Protein AF-A0A250YJ36-F1 (afdb_monomer_lite)

Foldseek 3Di:
DPPQVVLVVLLPDFAADDLVLLLLLLQQLLLLLLLLLLVQLLVVLVDPDPDDLVVLLVSQCVSRQVLNLCCQFVCVVPSVVSSVVSVVSSVVSLVVLLCSFPPCNPPDPVVLVVVQQFFWWDQQDDLLLLVLLLSLLSNQLLCLQLSLFPRGDSSQHDHQFFHDHSNLLNLLSVLLSCLLVDPVLNPPPPPDDLVVLLVVLLLQLVVLVVVLVVVQVVCVVVVHDDPCLQFFNSDDSSVLSSVLSNVLSVVCSVDPLLCLLVVLVVLQVVLLCCCVVHCLVCCLVQNPVSPLDCPDDCSRGVLNVQLSSLSNSSSSLSSNLSNLSSPDDTGPNVLVVVLVVLLVLLVVLVVVLVVCCVPPHGAGSSNSHSSNSSSSSSSSSSSSSSNSVSLSSSVSSPSSHPPRDDPSHIDTDDDDDDDPDPVVVVNVVVNLVNLLSHLSSLCSQAVVVLSVLSVVVSVVCVVVDSNYPDDNVRSSVSSSVSSSVSSVVSSVCSNVVHRPDPD

Secondary structure (DSSP, 8-state):
--HHHHHHHHHSS--BB-HHHHHHHHHHHHHHHHHHHHHHHHHHHH------HHHHHHHHHHHHTHHHHHHHTTTTT-HHHHHHHHHHHHHHHHHHHHHT-SSSTTS-HHHHHHHHHT-EE--S--HHHHHHHHHHHHHHHHHHHHTTSTTS-GGGSPPSSSSB-HHHHHHHHHHHHHHTT-TTTT-TTTTS-HHHHHHHHHHHHHHHHHHHHHHHHHHHHHT----TTTS-SS--HHHHHHHHHHHHHHHHHHS-GGGHHHHHHHHHHHHHHHHHHSTHHHHHHH-TTSS----SHHHHHHHHHHTHHHHHHHHHHHHHHHHHHHS---BHHHHHHHHHHHHHHHHHHHHHHHHHHHHT----TTTT-HHHHHHHHHHHHHHHHHHHHHHHHHHHHHHHSTT---TTSPPEEPPPPS--HHHHHHHHHHHHHHHHT-HHHHHHHSHHHHHHHHHHHHHHHHHHS--TT--HHHHHHHHHHHHHHHHHHHHHHHHTT------

InterPro domains:
  IPR009447 Phosphatidylinositol anchor biosynthesis protein PIGW/GWT1 [PF06423] (3-493)
  IPR009447 Phosphatidylinositol anchor biosynthesis protein PIGW/GWT1 [PIRSF017321] (1-503)
  IPR009447 Phosphatidylinositol anchor biosynthesis protein PIGW/GWT1 [PTHR20661] (1-503)

pLDDT: mean 86.46, std 11.41, range [35.06, 97.5]

Sequence (503 aa):
MSQKQMKEAFVSNLNGTSVLEVTQGLCFPAFCILCRGLLIIFSQQLCSFSHNWKIRFFTDFVVLIVPLVTTLTVLSSFIFLEHLIVIICGAGLFYQIYQRRTCYARVPVQKILEKFLKISLESEYNPAISGYRVINSAFTAVAILAVDFPLFPRKFAKTELYGTGAMDFGVGGFVFGTAMVCLEVRRKYLEGSRLNYLRKSLYSVGPLLFLGIARLVTIKSIGYQEHVSEYGVHWNFFFTIVVVKLIAALLLIIFPLNKSWIVAISITVLYQLTLDFTPLKSLILYGTDGRGTRVGLLNANREGIISTLGYVAIHMAGVQTGLYVLKKRTYIKDWIKVMCCLLLAGISLFISLHIVQVNVEAVSRRMANLAFCIWIVASSLSLLSCLLLSDIILSFAKFLTKGTLVSCSWKLIESPATNKKHSESLVSEAEKKEARLCLITALNRNQLTFFLLSNITTGLINMMVDTLHSSTSWALFVLSSYIFINCLVIYVLNLQGKIIKFW

Radius of gyration: 23.33 Å; chains: 1; bounding box: 58×42×76 Å

Organism: Castor canadensis (NCBI:txid51338)

Structure (mmCIF, N/CA/C/O backbone):
data_AF-A0A250YJ36-F1
#
_entry.id   AF-A0A250YJ36-F1
#
loop_
_atom_site.group_PDB
_atom_site.id
_atom_site.type_symbol
_atom_site.label_atom_id
_atom_site.label_alt_id
_atom_site.label_comp_id
_atom_site.label_asym_id
_atom_site.label_entity_id
_atom_site.label_seq_id
_atom_site.pdbx_PDB_ins_code
_atom_site.Cartn_x
_atom_site.Cartn_y
_atom_site.Cartn_z
_atom_site.occupancy
_atom_site.B_iso_or_equiv
_atom_site.auth_seq_id
_atom_site.auth_comp_id
_atom_site.auth_asym_id
_atom_site.auth_atom_id
_atom_site.pdbx_PDB_model_num
ATOM 1 N N . MET A 1 1 ? -3.829 -3.140 -36.390 1.00 57.28 1 MET A N 1
ATOM 2 C CA . MET A 1 1 ? -3.082 -3.555 -35.180 1.00 57.28 1 MET A CA 1
ATOM 3 C C . MET A 1 1 ? -3.688 -4.841 -34.658 1.00 57.28 1 MET A C 1
ATOM 5 O O . MET A 1 1 ? -4.904 -4.975 -34.721 1.00 57.28 1 MET A O 1
ATOM 9 N N . SER A 1 2 ? -2.883 -5.778 -34.153 1.00 73.69 2 SER A N 1
ATOM 10 C CA . SER A 1 2 ? -3.446 -6.913 -33.410 1.00 73.69 2 SER A CA 1
ATOM 11 C C . SER A 1 2 ? -4.119 -6.404 -32.127 1.00 73.69 2 SER A C 1
ATOM 13 O O . SER A 1 2 ? -3.693 -5.391 -31.567 1.00 73.69 2 SER A O 1
ATOM 15 N N . GLN A 1 3 ? -5.140 -7.107 -31.618 1.00 67.94 3 GLN A N 1
ATOM 16 C CA . GLN A 1 3 ? -5.759 -6.793 -30.313 1.00 67.94 3 GLN A CA 1
ATOM 17 C C . GLN A 1 3 ? -4.706 -6.706 -29.197 1.00 67.94 3 GLN A C 1
ATOM 19 O O . GLN A 1 3 ? -4.857 -5.959 -28.231 1.00 67.94 3 GLN A O 1
ATOM 24 N N . LYS A 1 4 ? -3.591 -7.420 -29.389 1.00 69.75 4 LYS A N 1
ATOM 25 C CA . LYS A 1 4 ? -2.431 -7.362 -28.523 1.00 69.75 4 LYS A CA 1
ATOM 26 C C . LYS A 1 4 ? -1.737 -6.000 -28.504 1.00 69.75 4 LYS A C 1
ATOM 28 O O . LYS A 1 4 ? -1.580 -5.411 -27.443 1.00 69.75 4 LYS A O 1
ATOM 33 N N . GLN A 1 5 ? -1.402 -5.469 -29.671 1.00 74.62 5 GLN A N 1
ATOM 34 C CA . GLN A 1 5 ? -0.759 -4.157 -29.789 1.00 74.62 5 GLN A CA 1
ATOM 35 C C . GLN A 1 5 ? -1.660 -3.014 -29.306 1.00 74.62 5 GLN A C 1
ATOM 37 O O . GLN A 1 5 ? -1.160 -2.043 -28.752 1.00 74.62 5 GLN A O 1
ATOM 42 N N . MET A 1 6 ? -2.981 -3.131 -29.484 1.00 76.00 6 MET A N 1
ATOM 43 C CA . MET A 1 6 ? -3.924 -2.113 -29.002 1.00 76.00 6 MET A CA 1
ATOM 44 C C . MET A 1 6 ? -3.963 -2.046 -27.472 1.00 76.00 6 MET A C 1
ATOM 46 O O . MET A 1 6 ? -3.947 -0.952 -26.917 1.00 76.00 6 MET A O 1
ATOM 50 N N . LYS A 1 7 ? -3.956 -3.199 -26.788 1.00 74.69 7 LYS A N 1
ATOM 51 C CA . LYS A 1 7 ? -3.882 -3.259 -25.320 1.00 74.69 7 LYS A CA 1
ATOM 52 C C . LYS A 1 7 ? -2.548 -2.721 -24.789 1.00 74.69 7 LYS A C 1
ATOM 54 O O . LYS A 1 7 ? -2.558 -1.939 -23.844 1.00 74.69 7 LYS A O 1
ATOM 59 N N . GLU A 1 8 ? -1.425 -3.054 -25.428 1.00 75.00 8 GLU A N 1
ATOM 60 C CA . GLU A 1 8 ? -0.110 -2.508 -25.050 1.00 75.00 8 GLU A CA 1
ATOM 61 C C . GLU A 1 8 ? -0.065 -0.983 -25.231 1.00 75.00 8 GLU A C 1
ATOM 63 O O . GLU A 1 8 ? 0.300 -0.261 -24.305 1.00 75.00 8 GLU A O 1
ATOM 68 N N . ALA A 1 9 ? -0.513 -0.476 -26.385 1.00 76.00 9 ALA A N 1
ATOM 69 C CA . ALA A 1 9 ? -0.553 0.959 -26.665 1.00 76.00 9 ALA A CA 1
ATOM 70 C C . ALA A 1 9 ? -1.458 1.727 -25.687 1.00 76.00 9 ALA A C 1
ATOM 72 O O . ALA A 1 9 ? -1.157 2.861 -25.325 1.00 76.00 9 ALA A O 1
ATOM 73 N N . PHE A 1 10 ? -2.542 1.101 -25.226 1.00 77.88 10 PHE A N 1
ATOM 74 C CA . PHE A 1 10 ? -3.515 1.695 -24.309 1.00 77.88 10 PHE A CA 1
ATOM 75 C C . PHE A 1 10 ? -2.977 1.960 -22.889 1.00 77.88 10 PHE A C 1
ATOM 77 O O . PHE A 1 10 ? -3.529 2.784 -22.152 1.00 77.88 10 PHE A O 1
ATOM 84 N N . VAL A 1 11 ? -1.904 1.273 -22.489 1.00 73.12 11 VAL A N 1
ATOM 85 C CA . VAL A 1 11 ? -1.278 1.403 -21.158 1.00 73.12 11 VAL A CA 1
ATOM 86 C C . VAL A 1 11 ? 0.129 2.026 -21.250 1.00 73.12 11 VAL A C 1
ATOM 88 O O . VAL A 1 11 ? 0.810 2.188 -20.240 1.00 73.12 11 VAL A O 1
ATOM 91 N N . SER A 1 12 ? 0.549 2.438 -22.447 1.00 74.88 12 SER A N 1
ATOM 92 C CA . SER A 1 12 ? 1.873 3.002 -22.725 1.00 74.88 12 SER A CA 1
ATOM 93 C C . SER A 1 12 ? 1.899 4.537 -22.796 1.00 74.88 12 SER A C 1
ATOM 95 O O . SER A 1 12 ? 0.881 5.198 -22.978 1.00 74.88 12 SER A O 1
ATOM 97 N N . ASN A 1 13 ? 3.104 5.098 -22.677 1.00 78.75 13 ASN A N 1
ATOM 98 C CA . ASN A 1 13 ? 3.474 6.519 -22.741 1.00 78.75 13 ASN A CA 1
ATOM 99 C C . ASN A 1 13 ? 2.726 7.433 -21.754 1.00 78.75 13 ASN A C 1
ATOM 101 O O . ASN A 1 13 ? 2.302 8.537 -22.098 1.00 78.75 13 ASN A O 1
ATOM 105 N N . LEU A 1 14 ? 2.560 6.978 -20.510 1.00 82.19 14 LEU A N 1
ATOM 106 C CA . LEU A 1 14 ? 1.839 7.712 -19.468 1.00 82.19 14 LEU A CA 1
ATOM 107 C C . LEU A 1 14 ? 2.802 8.434 -18.511 1.00 82.19 14 LEU A C 1
ATOM 109 O O . LEU A 1 14 ? 3.784 7.853 -18.047 1.00 82.19 14 LEU A O 1
ATOM 113 N N . ASN A 1 15 ? 2.474 9.689 -18.178 1.00 80.62 15 ASN A N 1
ATOM 114 C CA . ASN A 1 15 ? 3.283 10.578 -17.321 1.00 80.62 15 ASN A CA 1
ATOM 115 C C . ASN A 1 15 ? 2.759 10.694 -15.872 1.00 80.62 15 ASN A C 1
ATOM 117 O O . ASN A 1 15 ? 3.331 11.409 -15.050 1.00 80.62 15 ASN A O 1
ATOM 121 N N . GLY A 1 16 ? 1.687 9.967 -15.540 1.00 87.62 16 GLY A N 1
ATOM 122 C CA . GLY A 1 16 ? 1.128 9.904 -14.189 1.00 87.62 16 GLY A CA 1
ATOM 123 C C . GLY A 1 16 ? 0.380 11.175 -13.776 1.00 87.62 16 GLY A C 1
ATOM 124 O O . GLY A 1 16 ? -0.179 11.884 -14.612 1.00 87.62 16 GLY A O 1
ATOM 125 N N . THR A 1 17 ? 0.353 11.445 -12.472 1.00 91.62 17 THR A N 1
ATOM 126 C CA . THR A 1 17 ? -0.228 12.643 -11.857 1.00 91.62 17 THR A CA 1
ATOM 127 C C . THR A 1 17 ? 0.678 13.207 -10.756 1.00 91.62 17 THR A C 1
ATOM 129 O O . THR A 1 17 ? 1.800 12.745 -10.574 1.00 91.62 17 THR A O 1
ATOM 132 N N . SER A 1 18 ? 0.213 14.212 -10.011 1.00 91.88 18 SER A N 1
ATOM 133 C CA . SER A 1 18 ? 0.922 14.803 -8.879 1.00 91.88 18 SER A CA 1
ATOM 134 C C . SER A 1 18 ? 1.073 13.845 -7.688 1.00 91.88 18 SER A C 1
ATOM 136 O O . SER A 1 18 ? 0.176 13.069 -7.349 1.00 91.88 18 SER A O 1
ATOM 138 N N . VAL A 1 19 ? 2.195 13.978 -6.975 1.00 92.38 19 VAL A N 1
ATOM 139 C CA . VAL A 1 19 ? 2.479 13.249 -5.725 1.00 92.38 19 VAL A CA 1
ATOM 140 C C . VAL A 1 19 ? 1.365 13.435 -4.688 1.00 92.38 19 VAL A C 1
ATOM 142 O O . VAL A 1 19 ? 1.007 12.487 -3.981 1.00 92.38 19 VAL A O 1
ATOM 145 N N . LEU A 1 20 ? 0.816 14.651 -4.594 1.00 91.25 20 LEU A N 1
ATOM 146 C CA . LEU A 1 20 ? -0.222 14.990 -3.625 1.00 91.25 20 LEU A CA 1
ATOM 147 C C . LEU A 1 20 ? -1.516 14.226 -3.908 1.00 91.25 20 LEU A C 1
ATOM 149 O O . LEU A 1 20 ? -2.078 13.643 -2.984 1.00 91.25 20 LEU A O 1
ATOM 153 N N . GLU A 1 21 ? -1.955 14.180 -5.167 1.00 92.00 21 GLU A N 1
ATOM 154 C CA . GLU A 1 21 ? -3.180 13.473 -5.549 1.00 92.00 21 GLU A CA 1
ATOM 155 C C . GLU A 1 21 ? -3.075 11.972 -5.254 1.00 92.00 21 GLU A C 1
ATOM 157 O O . GLU A 1 21 ? -3.987 11.395 -4.658 1.00 92.00 21 GLU A O 1
ATOM 162 N N . VAL A 1 22 ? -1.935 11.344 -5.579 1.00 92.88 22 VAL A N 1
ATOM 163 C CA . VAL A 1 22 ? -1.718 9.924 -5.255 1.00 92.88 22 VAL A CA 1
ATOM 164 C C . VAL A 1 22 ? -1.729 9.704 -3.741 1.00 92.88 22 VAL A C 1
ATOM 166 O O . VAL A 1 22 ? -2.383 8.784 -3.255 1.00 92.88 22 VAL A O 1
ATOM 169 N N . THR A 1 23 ? -1.052 10.563 -2.975 1.00 92.50 23 THR A N 1
ATOM 170 C CA . THR A 1 23 ? -0.993 10.440 -1.508 1.00 92.50 23 THR A CA 1
ATOM 171 C C . THR A 1 23 ? -2.372 10.615 -0.869 1.00 92.50 23 THR A C 1
ATOM 173 O O . THR A 1 23 ? -2.725 9.866 0.042 1.00 92.50 23 THR A O 1
ATOM 176 N N . GLN A 1 24 ? -3.178 11.561 -1.357 1.00 91.56 24 GLN A N 1
ATOM 177 C CA . GLN A 1 24 ? -4.559 11.749 -0.908 1.00 91.56 24 GLN A CA 1
ATOM 178 C C . GLN A 1 24 ? -5.398 10.498 -1.181 1.00 91.56 24 GLN A C 1
ATOM 180 O O . GLN A 1 24 ? -5.995 9.952 -0.254 1.00 91.56 24 GLN A O 1
ATOM 185 N N . GLY A 1 25 ? -5.371 9.977 -2.412 1.00 92.19 25 GLY A N 1
ATOM 186 C CA . GLY A 1 25 ? -6.069 8.736 -2.761 1.00 92.19 25 GLY A CA 1
ATOM 187 C C . GLY A 1 25 ? -5.645 7.540 -1.898 1.00 92.19 25 GLY A C 1
ATOM 188 O O . GLY A 1 25 ? -6.486 6.740 -1.495 1.00 92.19 25 GLY A O 1
ATOM 189 N N . LEU A 1 26 ? -4.360 7.444 -1.538 1.00 92.00 26 LEU A N 1
ATOM 190 C CA . LEU A 1 26 ? -3.842 6.393 -0.653 1.00 92.00 26 LEU A CA 1
ATOM 191 C C . LEU A 1 26 ? -4.312 6.535 0.801 1.00 92.00 26 LEU A C 1
ATOM 193 O O . LEU A 1 26 ? -4.549 5.522 1.457 1.00 92.00 26 LEU A O 1
ATOM 197 N N . CYS A 1 27 ? -4.439 7.761 1.317 1.00 94.12 27 CYS A N 1
ATOM 198 C CA . CYS A 1 27 ? -4.891 8.027 2.687 1.00 94.12 27 CYS A CA 1
ATOM 199 C C . CYS A 1 27 ? -6.414 7.923 2.852 1.00 94.12 27 CYS A C 1
ATOM 201 O O . CYS A 1 27 ? -6.883 7.648 3.960 1.00 94.12 27 CYS A O 1
ATOM 203 N N . PHE A 1 28 ? -7.185 8.081 1.773 1.00 94.25 28 PHE A N 1
ATOM 204 C CA . PHE A 1 28 ? -8.648 8.014 1.788 1.00 94.25 28 PHE A CA 1
ATOM 205 C C . PHE A 1 28 ? -9.235 6.796 2.526 1.00 94.25 28 PHE A C 1
ATOM 207 O O . PHE A 1 28 ? -10.108 6.973 3.386 1.00 94.25 28 PHE A O 1
ATOM 214 N N . PRO A 1 29 ? -8.759 5.553 2.297 1.00 93.88 29 PRO A N 1
ATOM 215 C CA . PRO A 1 29 ? -9.354 4.382 2.928 1.00 93.88 29 PRO A CA 1
ATOM 216 C C . PRO A 1 29 ? -9.154 4.348 4.451 1.00 93.88 29 PRO A C 1
ATOM 218 O O . PRO A 1 29 ? -9.914 3.670 5.141 1.00 93.88 29 PRO A O 1
ATOM 221 N N . ALA A 1 30 ? -8.190 5.095 5.009 1.00 94.75 30 ALA A N 1
ATOM 222 C CA . ALA A 1 30 ? -8.039 5.221 6.461 1.00 94.75 30 ALA A CA 1
ATOM 223 C C . ALA A 1 30 ? -9.281 5.874 7.098 1.00 94.75 30 ALA A C 1
ATOM 225 O O . ALA A 1 30 ? -9.795 5.381 8.105 1.00 94.75 30 ALA A O 1
ATOM 226 N N . PHE A 1 31 ? -9.833 6.910 6.460 1.00 94.69 31 PHE A N 1
ATOM 227 C CA . PHE A 1 31 ? -11.068 7.563 6.905 1.00 94.69 31 PHE A CA 1
ATOM 228 C C . PHE A 1 31 ? -12.295 6.661 6.732 1.00 94.69 31 PHE A C 1
ATOM 230 O O . PHE A 1 31 ? -13.199 6.676 7.569 1.00 94.69 31 PHE A O 1
ATOM 237 N N . CYS A 1 32 ? -12.306 5.810 5.703 1.00 95.06 32 CYS A N 1
ATOM 238 C CA . CYS A 1 32 ? -13.343 4.791 5.528 1.00 95.06 32 CYS A CA 1
ATOM 239 C C . CYS A 1 32 ? -13.312 3.750 6.664 1.00 95.06 32 CYS A C 1
ATOM 241 O O . CYS A 1 32 ? -14.358 3.379 7.199 1.00 95.06 32 CYS A O 1
ATOM 243 N N . ILE A 1 33 ? -12.117 3.323 7.099 1.00 94.38 33 ILE A N 1
ATOM 244 C CA . ILE A 1 33 ? -11.946 2.429 8.260 1.00 94.38 33 ILE A CA 1
ATOM 245 C C . ILE A 1 33 ? -12.460 3.090 9.545 1.00 94.38 33 ILE A C 1
ATOM 247 O O . ILE A 1 33 ? -13.147 2.430 10.333 1.00 94.38 33 ILE A O 1
ATOM 251 N N . LEU A 1 34 ? -12.184 4.384 9.743 1.00 94.81 34 LEU A N 1
ATOM 252 C CA . LEU A 1 34 ? -12.732 5.151 10.864 1.00 94.81 34 LEU A CA 1
ATOM 253 C C . LEU A 1 34 ? -14.265 5.170 10.828 1.00 94.81 34 LEU A C 1
ATOM 255 O O . LEU A 1 34 ? -14.904 4.796 11.812 1.00 94.81 34 LEU A O 1
ATOM 259 N N . CYS A 1 35 ? -14.856 5.548 9.691 1.00 94.12 35 CYS A N 1
ATOM 260 C CA . CYS A 1 35 ? -16.309 5.618 9.528 1.00 94.12 35 CYS A CA 1
ATOM 261 C C . CYS A 1 35 ? -16.974 4.265 9.770 1.00 94.12 35 CYS A C 1
ATOM 263 O O . CYS A 1 35 ? -17.958 4.193 10.502 1.00 94.12 35 CYS A O 1
ATOM 265 N N . ARG A 1 36 ? -16.391 3.177 9.251 1.00 93.06 36 ARG A N 1
ATOM 266 C CA . ARG A 1 36 ? -16.819 1.812 9.573 1.00 93.06 36 ARG A CA 1
ATOM 267 C C . ARG A 1 36 ? -16.821 1.587 11.083 1.00 93.06 36 ARG A C 1
ATOM 269 O O . ARG A 1 36 ? -17.827 1.150 11.626 1.00 93.06 36 ARG A O 1
ATOM 276 N N . GLY A 1 37 ? -15.715 1.865 11.772 1.00 91.12 37 GLY A N 1
ATOM 277 C CA . GLY A 1 37 ? -15.620 1.663 13.220 1.00 91.12 37 GLY A CA 1
ATOM 278 C C . GLY A 1 37 ? -16.686 2.436 14.004 1.00 91.12 37 GLY A C 1
ATOM 279 O O . GLY A 1 37 ? -17.306 1.878 14.908 1.00 91.12 37 GLY A O 1
ATOM 280 N N . LEU A 1 38 ? -16.948 3.687 13.619 1.00 92.50 38 LEU A N 1
ATOM 281 C CA . LEU A 1 38 ? -17.986 4.522 14.229 1.00 92.50 38 LEU A CA 1
ATOM 282 C C . LEU A 1 38 ? -19.398 3.994 13.944 1.00 92.50 38 LEU A C 1
ATOM 284 O O . LEU A 1 38 ? -20.198 3.896 14.871 1.00 92.50 38 LEU A O 1
ATOM 288 N N . LEU A 1 39 ? -19.689 3.573 12.708 1.00 91.31 39 LEU A N 1
ATOM 289 C CA . LEU A 1 39 ? -20.964 2.934 12.349 1.00 91.31 39 LEU A CA 1
ATOM 290 C C . LEU A 1 39 ? -21.232 1.692 13.203 1.00 91.31 39 LEU A C 1
ATOM 292 O O . LEU A 1 39 ? -22.353 1.479 13.659 1.00 91.31 39 LEU A O 1
ATOM 296 N N . ILE A 1 40 ? -20.195 0.893 13.465 1.00 88.81 40 ILE A N 1
ATOM 297 C CA . ILE A 1 40 ? -20.294 -0.294 14.317 1.00 88.81 40 ILE A CA 1
ATOM 298 C C . ILE A 1 40 ? -20.674 0.092 15.746 1.00 88.81 40 ILE A C 1
ATOM 300 O O . ILE A 1 40 ? -21.634 -0.463 16.281 1.00 88.81 40 ILE A O 1
ATOM 304 N N . ILE A 1 41 ? -19.951 1.041 16.345 1.00 88.38 41 ILE A N 1
ATOM 305 C CA . ILE A 1 41 ? -20.221 1.519 17.711 1.00 88.38 41 ILE A CA 1
ATOM 306 C C . ILE A 1 41 ? -21.650 2.049 17.803 1.00 88.38 41 ILE A C 1
ATOM 308 O O . ILE A 1 41 ? -22.403 1.656 18.691 1.00 88.38 41 ILE A O 1
ATOM 312 N N . PHE A 1 42 ? -22.045 2.885 16.846 1.00 88.12 42 PHE A N 1
ATOM 313 C CA . PHE A 1 42 ? -23.378 3.466 16.801 1.00 88.12 42 PHE A CA 1
ATOM 314 C C . PHE A 1 42 ? -24.473 2.399 16.655 1.00 88.12 42 PHE A C 1
ATOM 316 O O . PHE A 1 42 ? -25.473 2.437 17.371 1.00 88.12 42 PHE A O 1
ATOM 323 N N . SER A 1 43 ? -24.262 1.394 15.796 1.00 85.38 43 SER A N 1
ATOM 324 C CA . SER A 1 43 ? -25.208 0.284 15.621 1.00 85.38 43 SER A CA 1
ATOM 325 C C . SER A 1 43 ? -25.394 -0.538 16.902 1.00 85.38 43 SER A C 1
ATOM 327 O O . SER A 1 43 ? -26.526 -0.876 17.239 1.00 85.38 43 SER A O 1
ATOM 329 N N . GLN A 1 44 ? -24.312 -0.790 17.652 1.00 83.62 44 GLN A N 1
ATOM 330 C CA . GLN A 1 44 ? -24.346 -1.510 18.931 1.00 83.62 44 GLN A CA 1
ATOM 331 C C . GLN A 1 44 ? -25.067 -0.711 20.027 1.00 83.62 44 GLN A C 1
ATOM 333 O O . GLN A 1 44 ? -25.710 -1.306 20.887 1.00 83.62 44 GLN A O 1
ATOM 338 N N . GLN A 1 45 ? -24.986 0.625 20.000 1.00 79.69 45 GLN A N 1
ATOM 339 C CA . GLN A 1 45 ? -25.730 1.488 20.926 1.00 79.69 45 GLN A CA 1
ATOM 340 C C . GLN A 1 45 ? -27.230 1.542 20.617 1.00 79.69 45 GLN A C 1
ATOM 342 O O . GLN A 1 45 ? -28.041 1.666 21.530 1.00 79.69 45 GLN A O 1
ATOM 347 N N . LEU A 1 46 ? -27.594 1.517 19.333 1.00 78.00 46 LEU A N 1
ATOM 348 C CA . LEU A 1 46 ? -28.980 1.640 18.881 1.00 78.00 46 LEU A CA 1
ATOM 349 C C . LEU A 1 46 ? -29.789 0.359 19.075 1.00 78.00 46 LEU A C 1
ATOM 351 O O . LEU A 1 46 ? -30.966 0.426 19.414 1.00 78.00 46 LEU A O 1
ATOM 355 N N . CYS A 1 47 ? -29.189 -0.797 18.807 1.00 64.69 47 CYS A N 1
ATOM 356 C CA . CYS A 1 47 ? -29.880 -2.078 18.820 1.00 64.69 47 CYS A CA 1
ATOM 357 C C . CYS A 1 47 ? -28.908 -3.201 19.194 1.00 64.69 47 CYS A C 1
ATOM 359 O O . CYS A 1 47 ? -27.784 -3.255 18.694 1.00 64.69 47 CYS A O 1
ATOM 361 N N . SER A 1 48 ? -29.382 -4.173 19.980 1.00 58.50 48 SER A N 1
ATOM 362 C CA . SER A 1 48 ? -28.705 -5.463 20.193 1.00 58.50 48 SER A CA 1
ATOM 363 C C . SER A 1 48 ? -28.831 -6.340 18.936 1.00 58.50 48 SER A C 1
ATOM 365 O O . SER A 1 48 ? -29.389 -7.437 18.963 1.00 58.50 48 SER A O 1
ATOM 367 N N . PHE A 1 49 ? -28.417 -5.815 17.778 1.00 52.16 49 PHE A N 1
ATOM 368 C CA . PHE A 1 49 ? -28.548 -6.509 16.502 1.00 52.16 49 PHE A CA 1
ATOM 369 C C . PHE A 1 49 ? -27.752 -7.814 16.572 1.00 52.16 49 PHE A C 1
ATOM 371 O O . PHE A 1 49 ? -26.521 -7.805 16.658 1.00 52.16 49 PHE A O 1
ATOM 378 N N . SER A 1 50 ? -28.458 -8.940 16.488 1.00 51.62 50 SER A N 1
ATOM 379 C CA . SER A 1 50 ? -27.874 -10.242 16.180 1.00 51.62 50 SER A CA 1
ATOM 380 C C . SER A 1 50 ? -27.204 -10.144 14.807 1.00 51.62 50 SER A C 1
ATOM 382 O O . SER A 1 50 ? -27.865 -10.119 13.769 1.00 51.62 50 SER A O 1
ATOM 384 N N . HIS A 1 51 ? -25.881 -9.972 14.792 1.00 65.19 51 HIS A N 1
ATOM 385 C CA . HIS A 1 51 ? -25.152 -9.703 13.557 1.00 65.19 51 HIS A CA 1
ATOM 386 C C . HIS A 1 51 ? -24.988 -10.989 12.743 1.00 65.19 51 HIS A C 1
ATOM 388 O O . HIS A 1 51 ? -24.102 -11.810 12.990 1.00 65.19 51 HIS A O 1
ATOM 394 N N . ASN A 1 52 ? -25.846 -11.139 11.732 1.00 83.12 52 ASN A N 1
ATOM 395 C CA . ASN A 1 52 ? -25.647 -12.092 10.650 1.00 83.12 52 ASN A CA 1
ATOM 396 C C . ASN A 1 52 ? -24.352 -11.734 9.900 1.00 83.12 52 ASN A C 1
ATOM 398 O O . ASN A 1 52 ? -24.132 -10.574 9.539 1.00 83.12 52 ASN A O 1
ATOM 402 N N . TRP A 1 53 ? -23.512 -12.733 9.626 1.00 86.00 53 TRP A N 1
ATOM 403 C CA . TRP A 1 53 ? -22.252 -12.555 8.901 1.00 86.00 53 TRP A CA 1
ATOM 404 C C . TRP A 1 53 ? -22.449 -11.873 7.542 1.00 86.00 53 TRP A C 1
ATOM 406 O O . TRP A 1 53 ? -21.598 -11.095 7.123 1.00 86.00 53 TRP A O 1
ATOM 416 N N . LYS A 1 54 ? -23.599 -12.103 6.888 1.00 90.88 54 LYS A N 1
ATOM 417 C CA . LYS A 1 54 ? -23.947 -11.480 5.603 1.00 90.88 54 LYS A CA 1
ATOM 418 C C . LYS A 1 54 ? -24.047 -9.960 5.708 1.00 90.88 54 LYS A C 1
ATOM 420 O O . LYS A 1 54 ? -23.462 -9.257 4.893 1.00 90.88 54 LYS A O 1
ATOM 425 N N . ILE A 1 55 ? -24.754 -9.464 6.727 1.00 88.62 55 ILE A N 1
ATOM 426 C CA . ILE A 1 55 ? -24.926 -8.023 6.959 1.00 88.62 55 ILE A CA 1
ATOM 427 C C . ILE A 1 55 ? -23.561 -7.405 7.236 1.00 88.62 55 ILE A C 1
ATOM 429 O O . ILE A 1 55 ? -23.210 -6.397 6.637 1.00 88.62 55 ILE A O 1
ATOM 433 N N . ARG A 1 56 ? -22.752 -8.052 8.085 1.00 87.81 56 ARG A N 1
ATOM 434 C CA . ARG A 1 56 ? -21.441 -7.518 8.445 1.00 87.81 56 ARG A CA 1
ATOM 435 C C . ARG A 1 56 ? -20.471 -7.467 7.274 1.00 87.81 56 ARG A C 1
ATOM 437 O O . ARG A 1 56 ? -19.789 -6.462 7.099 1.00 87.81 56 ARG A O 1
ATOM 444 N N . PHE A 1 57 ? -20.451 -8.516 6.460 1.00 92.88 57 PHE A N 1
ATOM 445 C CA . PHE A 1 57 ? -19.697 -8.529 5.217 1.00 92.88 57 PHE A CA 1
ATOM 446 C C . PHE A 1 57 ? -20.155 -7.415 4.271 1.00 92.88 57 PHE A C 1
ATOM 448 O O . PHE A 1 57 ? -19.316 -6.676 3.766 1.00 92.88 57 PHE A O 1
ATOM 455 N N . PHE A 1 58 ? -21.467 -7.263 4.065 1.00 93.38 58 PHE A N 1
ATOM 456 C CA . PHE A 1 58 ? -22.005 -6.248 3.163 1.00 93.38 58 PHE A CA 1
ATOM 457 C C . PHE A 1 58 ? -21.692 -4.827 3.646 1.00 93.38 58 PHE A C 1
ATOM 459 O O . PHE A 1 58 ? -21.236 -4.005 2.857 1.00 93.38 58 PHE A O 1
ATOM 466 N N . THR A 1 59 ? -21.843 -4.545 4.944 1.00 91.31 59 THR A N 1
ATOM 467 C CA . THR A 1 59 ? -21.448 -3.256 5.532 1.00 91.31 59 THR A CA 1
ATOM 468 C C . THR A 1 59 ? -19.954 -2.995 5.354 1.00 91.31 59 THR A C 1
ATOM 470 O O . THR A 1 59 ? -19.577 -1.912 4.913 1.00 91.31 59 THR A O 1
ATOM 473 N N . ASP A 1 60 ? -19.097 -3.976 5.651 1.00 92.94 60 ASP A N 1
ATOM 474 C CA . ASP A 1 60 ? -17.650 -3.834 5.473 1.00 92.94 60 ASP A CA 1
ATOM 475 C C . ASP A 1 60 ? -17.291 -3.599 3.995 1.00 92.94 60 ASP A C 1
ATOM 477 O O . ASP A 1 60 ? -16.462 -2.745 3.695 1.00 92.94 60 ASP A O 1
ATOM 481 N N . PHE A 1 61 ? -17.932 -4.311 3.067 1.00 95.00 61 PHE A N 1
ATOM 482 C CA . PHE A 1 61 ? -17.710 -4.156 1.630 1.00 95.00 61 PHE A CA 1
ATOM 483 C C . PHE A 1 61 ? -18.128 -2.766 1.130 1.00 95.00 61 PHE A C 1
ATOM 485 O O . PHE A 1 61 ? -17.338 -2.082 0.479 1.00 95.00 61 PHE A O 1
ATOM 492 N N . VAL A 1 62 ? -19.338 -2.321 1.476 1.00 95.00 62 VAL A N 1
ATOM 493 C CA . VAL A 1 62 ? -19.874 -1.024 1.039 1.00 95.00 62 VAL A CA 1
ATOM 494 C C . VAL A 1 62 ? -19.094 0.140 1.639 1.00 95.00 62 VAL A C 1
ATOM 496 O O . VAL A 1 62 ? -18.871 1.122 0.949 1.00 95.00 62 VAL A O 1
ATOM 499 N N . VAL A 1 63 ? -18.648 0.055 2.893 1.00 94.12 63 VAL A N 1
ATOM 500 C CA . VAL A 1 63 ? -17.939 1.175 3.534 1.00 94.12 63 VAL A CA 1
ATOM 501 C C . VAL A 1 63 ? -16.451 1.198 3.177 1.00 94.12 63 VAL A C 1
ATOM 503 O O . VAL A 1 63 ? -15.868 2.274 3.116 1.00 94.12 63 VAL A O 1
ATOM 506 N N . LEU A 1 64 ? -15.812 0.044 2.946 1.00 94.00 64 LEU A N 1
ATOM 507 C CA . LEU A 1 64 ? -14.361 -0.019 2.710 1.00 94.00 64 LEU A CA 1
ATOM 508 C C . LEU A 1 64 ? -13.973 -0.139 1.234 1.00 94.00 64 LEU A C 1
ATOM 510 O O . LEU A 1 64 ? -12.985 0.460 0.821 1.00 94.00 64 LEU A O 1
ATOM 514 N N . ILE A 1 65 ? -14.690 -0.958 0.459 1.00 95.19 65 ILE A N 1
ATOM 515 C CA . ILE A 1 65 ? -14.276 -1.343 -0.898 1.00 95.19 65 ILE A CA 1
ATOM 516 C C . ILE A 1 65 ? -14.944 -0.467 -1.952 1.00 95.19 65 ILE A C 1
ATOM 518 O O . ILE A 1 65 ? -14.263 -0.023 -2.870 1.00 95.19 65 ILE A O 1
ATOM 522 N N . VAL A 1 66 ? -16.241 -0.173 -1.825 1.00 94.50 66 VAL A N 1
ATOM 523 C CA . VAL A 1 66 ? -16.948 0.653 -2.821 1.00 94.50 66 VAL A CA 1
ATOM 524 C C . VAL A 1 66 ? -16.315 2.049 -2.963 1.00 94.50 66 VAL A C 1
ATOM 526 O O . VAL A 1 66 ? -15.985 2.403 -4.093 1.00 94.50 66 VAL A O 1
ATOM 529 N N . PRO A 1 67 ? -16.015 2.799 -1.880 1.00 94.00 67 PRO A N 1
ATOM 530 C CA . PRO A 1 67 ? -15.343 4.093 -1.987 1.00 94.00 67 PRO A CA 1
ATOM 531 C C . PRO A 1 67 ? -13.935 3.990 -2.590 1.00 94.00 67 PRO A C 1
ATOM 533 O O . PRO A 1 67 ? -13.487 4.866 -3.323 1.00 94.00 67 PRO A O 1
ATOM 536 N N . LEU A 1 68 ? -13.220 2.892 -2.328 1.00 93.56 68 LEU A N 1
ATOM 537 C CA . LEU A 1 68 ? -11.925 2.634 -2.958 1.00 93.56 68 LEU A CA 1
ATOM 538 C C . LEU A 1 68 ? -12.062 2.399 -4.474 1.00 93.56 68 LEU A C 1
ATOM 540 O O . LEU A 1 68 ? -11.205 2.822 -5.245 1.00 93.56 68 LEU A O 1
ATOM 544 N N . VAL A 1 69 ? -13.131 1.737 -4.921 1.00 94.81 69 VAL A N 1
ATOM 545 C CA . VAL A 1 69 ? -13.395 1.548 -6.354 1.00 94.81 69 VAL A CA 1
ATOM 546 C C . VAL A 1 69 ? -13.768 2.878 -7.003 1.00 94.81 69 VAL A C 1
ATOM 548 O O . VAL A 1 69 ? -13.231 3.190 -8.064 1.00 94.81 69 VAL A O 1
ATOM 551 N N . THR A 1 70 ? -14.639 3.682 -6.386 1.00 92.88 70 THR A N 1
ATOM 552 C CA . THR A 1 70 ? -15.093 4.957 -6.972 1.00 92.88 70 THR A CA 1
ATOM 553 C C . THR A 1 70 ? -13.968 5.982 -7.082 1.00 92.88 70 THR A C 1
ATOM 555 O O . THR A 1 70 ? -13.804 6.564 -8.156 1.00 92.88 70 THR A O 1
ATOM 558 N N . THR A 1 71 ? -13.144 6.125 -6.038 1.00 92.38 71 THR A N 1
ATOM 559 C CA . THR A 1 71 ? -11.963 7.016 -6.024 1.00 92.38 71 THR A CA 1
ATOM 560 C C . THR A 1 71 ? -10.961 6.678 -7.127 1.00 92.38 71 THR A C 1
ATOM 562 O O . THR A 1 71 ? -10.381 7.568 -7.746 1.00 92.38 71 THR A O 1
ATOM 565 N N . LEU A 1 72 ? -10.762 5.387 -7.410 1.00 92.25 72 LEU A N 1
ATOM 566 C CA . LEU A 1 72 ? -9.853 4.915 -8.457 1.00 92.25 72 LEU A CA 1
ATOM 567 C C . LEU A 1 72 ? -10.450 4.961 -9.868 1.00 92.25 72 LEU A C 1
ATOM 569 O O . LEU A 1 72 ? -9.727 4.719 -10.832 1.00 92.25 72 LEU A O 1
ATOM 573 N N . THR A 1 73 ? -11.744 5.251 -10.008 1.00 93.44 73 THR A N 1
ATOM 574 C CA . THR A 1 73 ? -12.462 5.175 -11.285 1.00 93.44 73 THR A CA 1
ATOM 575 C C . THR A 1 73 ? -13.238 6.463 -11.575 1.00 93.44 73 THR A C 1
ATOM 577 O O . THR A 1 73 ? -12.636 7.480 -11.927 1.00 93.44 73 THR A O 1
ATOM 580 N N . VAL A 1 74 ? -14.564 6.441 -11.421 1.00 91.81 74 VAL A N 1
ATOM 581 C CA . VAL A 1 74 ? -15.492 7.502 -11.845 1.00 91.81 74 VAL A CA 1
ATOM 582 C C . VAL A 1 74 ? -15.266 8.809 -11.084 1.00 91.81 74 VAL A C 1
ATOM 584 O O . VAL A 1 74 ? -15.365 9.884 -11.669 1.00 91.81 74 VAL A O 1
ATOM 587 N N . LEU A 1 75 ? -14.946 8.736 -9.790 1.00 89.94 75 LEU A N 1
ATOM 588 C CA . LEU A 1 75 ? -14.819 9.905 -8.912 1.00 89.94 75 LEU A CA 1
ATOM 589 C C . LEU A 1 75 ? -13.366 10.353 -8.709 1.00 89.94 75 LEU A C 1
ATOM 591 O O . LEU A 1 75 ? -13.084 11.237 -7.906 1.00 89.94 75 LEU A O 1
ATOM 595 N N . SER A 1 76 ? -12.451 9.838 -9.527 1.00 88.94 76 SER A N 1
ATOM 596 C CA . SER A 1 76 ? -11.030 10.206 -9.530 1.00 88.94 76 SER A CA 1
ATOM 597 C C . SER A 1 76 ? -10.732 11.688 -9.780 1.00 88.94 76 SER A C 1
ATOM 599 O O . SER A 1 76 ? -9.645 12.157 -9.449 1.00 88.94 76 SER A O 1
ATOM 601 N N . SER A 1 77 ? -11.657 12.443 -10.375 1.00 88.31 77 SER A N 1
ATOM 602 C CA . SER A 1 77 ? -11.534 13.902 -10.522 1.00 88.31 77 SER A CA 1
ATOM 603 C C . SER A 1 77 ? -12.011 14.668 -9.283 1.00 88.31 77 SER A C 1
ATOM 605 O O . SER A 1 77 ? -11.671 15.834 -9.115 1.00 88.31 77 SER A O 1
ATOM 607 N N . PHE A 1 78 ? -12.775 14.019 -8.400 1.00 89.38 78 PHE A N 1
ATOM 608 C CA . PHE A 1 78 ? -13.436 14.620 -7.239 1.00 89.38 78 PHE A CA 1
ATOM 609 C C . PHE A 1 78 ? -12.973 14.001 -5.914 1.00 89.38 78 PHE A C 1
ATOM 611 O O . PHE A 1 78 ? -13.709 14.018 -4.927 1.00 89.38 78 PHE A O 1
ATOM 618 N N . ILE A 1 79 ? -11.732 13.508 -5.861 1.00 87.56 79 ILE A N 1
ATOM 619 C CA . ILE A 1 79 ? -11.158 12.847 -4.679 1.00 87.56 79 ILE A CA 1
ATOM 620 C C . ILE A 1 79 ? -11.311 13.713 -3.424 1.00 87.56 79 ILE A C 1
ATOM 622 O O . ILE A 1 79 ? -11.690 13.211 -2.367 1.00 87.56 79 ILE A O 1
ATOM 626 N N . PHE A 1 80 ? -11.068 15.023 -3.523 1.00 88.81 80 PHE A N 1
ATOM 627 C CA . PHE A 1 80 ? -11.221 15.940 -2.389 1.00 88.81 80 PHE A CA 1
ATOM 628 C C . PHE A 1 80 ? -12.664 16.002 -1.862 1.00 88.81 80 PHE A C 1
ATOM 630 O O . PHE A 1 80 ? -12.881 16.033 -0.650 1.00 88.81 80 PHE A O 1
ATOM 637 N N . LEU A 1 81 ? -13.655 15.981 -2.757 1.00 91.00 81 LEU A N 1
ATOM 638 C CA . LEU A 1 81 ? -15.065 15.998 -2.378 1.00 91.00 81 LEU A CA 1
ATOM 639 C C . LEU A 1 81 ? -15.459 14.694 -1.673 1.00 91.00 81 LEU A C 1
ATOM 641 O O . LEU A 1 81 ? -16.104 14.746 -0.629 1.00 91.00 81 LEU A O 1
ATOM 645 N N . GLU A 1 82 ? -15.023 13.538 -2.184 1.00 88.81 82 GLU A N 1
ATOM 646 C CA . GLU A 1 82 ? -15.246 12.247 -1.517 1.00 88.81 82 GLU A CA 1
ATOM 647 C C . GLU A 1 82 ? -14.633 12.229 -0.109 1.00 88.81 82 GLU A C 1
ATOM 649 O O . GLU A 1 82 ? -15.288 11.805 0.846 1.00 88.81 82 GLU A O 1
ATOM 654 N N . HIS A 1 83 ? -13.410 12.749 0.050 1.00 90.38 83 HIS A N 1
ATOM 655 C CA . HIS A 1 83 ? -12.778 12.896 1.365 1.00 90.38 83 HIS A CA 1
ATOM 656 C C . HIS A 1 83 ? -13.629 13.739 2.311 1.00 90.38 83 HIS A C 1
ATOM 658 O O . HIS A 1 83 ? -13.876 13.331 3.447 1.00 90.38 83 HIS A O 1
ATOM 664 N N . LEU A 1 84 ? -14.083 14.906 1.847 1.00 92.75 84 LEU A N 1
ATOM 665 C CA . LEU A 1 84 ? -14.885 15.817 2.652 1.00 92.75 84 LEU A CA 1
ATOM 666 C C . LEU A 1 84 ? -16.199 15.158 3.092 1.00 92.75 84 LEU A C 1
ATOM 668 O O . LEU A 1 84 ? -16.552 15.240 4.267 1.00 92.75 84 LEU A O 1
ATOM 672 N N . ILE A 1 85 ? -16.879 14.450 2.186 1.00 93.19 85 ILE A N 1
ATOM 673 C CA . ILE A 1 85 ? -18.119 13.721 2.486 1.00 93.19 85 ILE A CA 1
ATOM 674 C C . ILE A 1 85 ? -17.876 12.677 3.580 1.00 93.19 85 ILE A C 1
ATOM 676 O O . ILE A 1 85 ? -18.589 12.666 4.583 1.00 93.19 85 ILE A O 1
ATOM 680 N N . VAL A 1 86 ? -16.847 11.835 3.439 1.00 93.12 86 VAL A N 1
ATOM 681 C CA . VAL A 1 86 ? -16.534 10.793 4.432 1.00 93.12 86 VAL A CA 1
ATOM 682 C C . VAL A 1 86 ? -16.170 11.409 5.786 1.00 93.12 86 VAL A C 1
ATOM 684 O O . VAL A 1 86 ? -16.629 10.922 6.819 1.00 93.12 86 VAL A O 1
ATOM 687 N N . ILE A 1 87 ? -15.411 12.509 5.806 1.00 93.00 87 ILE A N 1
ATOM 688 C CA . ILE A 1 87 ? -15.062 13.222 7.044 1.00 93.00 87 ILE A CA 1
ATOM 689 C C . ILE A 1 87 ? -16.313 13.801 7.716 1.00 93.00 87 ILE A C 1
ATOM 691 O O . ILE A 1 87 ? -16.479 13.625 8.924 1.00 93.00 87 ILE A O 1
ATOM 695 N N . ILE A 1 88 ? -17.209 14.443 6.961 1.00 94.81 88 ILE A N 1
ATOM 696 C CA . ILE A 1 88 ? -18.464 15.000 7.490 1.00 94.81 88 ILE A CA 1
ATOM 697 C C . ILE A 1 88 ? -19.356 13.880 8.037 1.00 94.81 88 ILE A C 1
ATOM 699 O O . ILE A 1 88 ? -19.853 13.988 9.160 1.00 94.81 88 ILE A O 1
ATOM 703 N N . CYS A 1 89 ? -19.518 12.777 7.299 1.00 94.38 89 CYS A N 1
ATOM 704 C CA . CYS A 1 89 ? -20.271 11.612 7.763 1.00 94.38 89 CYS A CA 1
ATOM 705 C C . CYS A 1 89 ? -19.668 11.025 9.049 1.00 94.38 89 CYS A C 1
ATOM 707 O O . CYS A 1 89 ? -20.392 10.774 10.014 1.00 94.38 89 CYS A O 1
ATOM 709 N N . GLY A 1 90 ? -18.344 10.854 9.098 1.00 93.81 90 GLY A N 1
ATOM 710 C CA . GLY A 1 90 ? -17.632 10.378 10.283 1.00 93.81 90 GLY A CA 1
ATOM 711 C C . GLY A 1 90 ? -17.795 11.310 11.486 1.00 93.81 90 GLY A C 1
ATOM 712 O O . GLY A 1 90 ? -18.072 10.843 12.590 1.00 93.81 90 GLY A O 1
ATOM 713 N N . ALA A 1 91 ? -17.697 12.624 11.277 1.00 94.31 91 ALA A N 1
ATOM 714 C CA . ALA A 1 91 ? -17.908 13.629 12.317 1.00 94.31 91 ALA A CA 1
ATOM 715 C C . ALA A 1 91 ? -19.353 13.621 12.839 1.00 94.31 91 ALA A C 1
ATOM 717 O O . ALA A 1 91 ? -19.562 13.668 14.051 1.00 94.31 91 ALA A O 1
ATOM 718 N N . GLY A 1 92 ? -20.344 13.490 11.950 1.00 94.88 92 GLY A N 1
ATOM 719 C CA . GLY A 1 92 ? -21.755 13.359 12.317 1.00 94.88 92 GLY A CA 1
ATOM 720 C C . GLY A 1 92 ? -22.029 12.115 13.167 1.00 94.88 92 GLY A C 1
ATOM 721 O O . GLY A 1 92 ? -22.661 12.212 14.220 1.00 94.88 92 GLY A O 1
ATOM 722 N N . LEU A 1 93 ? -21.487 10.957 12.773 1.00 93.06 93 LEU A N 1
ATOM 723 C CA . LEU A 1 93 ? -21.586 9.716 13.554 1.00 93.06 93 LEU A CA 1
ATOM 724 C C . LEU A 1 93 ? -20.908 9.849 14.918 1.00 93.06 93 LEU A C 1
ATOM 726 O O . LEU A 1 93 ? -21.470 9.463 15.942 1.00 93.06 93 LEU A O 1
ATOM 730 N N . PHE A 1 94 ? -19.707 10.426 14.945 1.00 93.44 94 PHE A N 1
ATOM 731 C CA . PHE A 1 94 ? -18.980 10.658 16.185 1.00 93.44 94 PHE A CA 1
ATOM 732 C C . PHE A 1 94 ? -19.751 11.591 17.130 1.00 93.44 94 PHE A C 1
ATOM 734 O O . PHE A 1 94 ? -19.849 11.318 18.327 1.00 93.44 94 PHE A O 1
ATOM 741 N N . TYR A 1 95 ? -20.355 12.655 16.597 1.00 93.25 95 TYR A N 1
ATOM 742 C CA . TYR A 1 95 ? -21.191 13.575 17.362 1.00 93.25 95 TYR A CA 1
ATOM 743 C C . TYR A 1 95 ? -22.405 12.869 17.981 1.00 93.25 95 TYR A C 1
ATOM 745 O O . TYR A 1 95 ? -22.675 13.042 19.172 1.00 93.25 95 TYR A O 1
ATOM 753 N N . GLN A 1 96 ? -23.087 12.005 17.223 1.00 91.56 96 GLN A N 1
ATOM 754 C CA . GLN A 1 96 ? -24.202 11.202 17.739 1.00 91.56 96 GLN A CA 1
ATOM 755 C C . GLN A 1 96 ? -23.760 10.240 18.854 1.00 91.56 96 GLN A C 1
ATOM 757 O O . GLN A 1 96 ? -24.434 10.137 19.882 1.00 91.56 96 GLN A O 1
ATOM 762 N N . ILE A 1 97 ? -22.605 9.582 18.697 1.00 89.75 97 ILE A N 1
ATOM 763 C CA . ILE A 1 97 ? -22.014 8.722 19.739 1.00 89.75 97 ILE A CA 1
ATOM 764 C C . ILE A 1 97 ? -21.694 9.544 20.994 1.00 89.75 97 ILE A C 1
ATOM 766 O O . ILE A 1 97 ? -21.978 9.110 22.111 1.00 89.75 97 ILE A O 1
ATOM 770 N N . TYR A 1 98 ? -21.137 10.745 20.821 1.00 88.69 98 TYR A N 1
ATOM 771 C CA . TYR A 1 98 ? -20.786 11.642 21.919 1.00 88.69 98 TYR A CA 1
ATOM 772 C C . TYR A 1 98 ? -22.014 12.134 22.696 1.00 88.69 98 TYR A C 1
ATOM 774 O O . TYR A 1 98 ? -21.966 12.201 23.929 1.00 88.69 98 TYR A O 1
ATOM 782 N N . GLN A 1 99 ? -23.113 12.454 22.005 1.00 88.31 99 GLN A N 1
ATOM 783 C CA . GLN A 1 99 ? -24.385 12.814 22.642 1.00 88.31 99 GLN A CA 1
ATOM 784 C C . GLN A 1 99 ? -24.983 11.639 23.425 1.00 88.31 99 GLN A C 1
ATOM 786 O O . GLN A 1 99 ? -25.497 11.827 24.524 1.00 88.31 99 GLN A O 1
ATOM 791 N N . ARG A 1 100 ? -24.868 10.417 22.892 1.00 85.12 100 ARG A N 1
ATOM 792 C CA . ARG A 1 100 ? -25.393 9.180 23.496 1.00 85.12 100 ARG A CA 1
ATOM 793 C C . ARG A 1 100 ? -24.382 8.459 24.389 1.00 85.12 100 ARG A C 1
ATOM 795 O O . ARG A 1 100 ? -24.507 7.257 24.626 1.00 85.12 100 ARG A O 1
ATOM 802 N N . ARG A 1 101 ? -23.349 9.161 24.865 1.00 84.62 101 ARG A N 1
ATOM 803 C CA . ARG A 1 101 ? -22.295 8.546 25.676 1.00 84.62 101 ARG A CA 1
ATOM 804 C C . ARG A 1 101 ? -22.874 7.976 26.970 1.00 84.62 101 ARG A C 1
ATOM 806 O O . ARG A 1 101 ? -23.546 8.669 27.730 1.00 84.62 101 ARG A O 1
ATOM 813 N N . THR A 1 102 ? -22.582 6.708 27.233 1.00 78.19 102 THR A N 1
ATOM 814 C CA . THR A 1 102 ? -22.992 6.028 28.470 1.00 78.19 102 THR A CA 1
ATOM 815 C C . THR A 1 102 ? -22.004 6.309 29.598 1.00 78.19 102 THR A C 1
ATOM 817 O O . THR A 1 102 ? -22.384 6.385 30.763 1.00 78.19 102 THR A O 1
ATOM 820 N N . CYS A 1 103 ? -20.725 6.480 29.253 1.00 76.00 103 CYS A N 1
ATOM 821 C CA . CYS A 1 103 ? -19.656 6.786 30.194 1.00 76.00 103 CYS A CA 1
ATOM 822 C C . CYS A 1 103 ? -19.377 8.294 30.209 1.00 76.00 103 CYS A C 1
ATOM 824 O O . CYS A 1 103 ? -19.442 8.965 29.180 1.00 76.00 103 CYS A O 1
ATOM 826 N N . TYR A 1 104 ? -19.040 8.835 31.383 1.00 77.25 104 TYR A N 1
ATOM 827 C CA . TYR A 1 104 ? -18.637 10.239 31.551 1.00 77.25 104 TYR A CA 1
ATOM 828 C C . TYR A 1 104 ? -19.649 11.274 31.005 1.00 77.25 104 TYR A C 1
ATOM 830 O O . TYR A 1 104 ? -19.272 12.378 30.609 1.00 77.25 104 TYR A O 1
ATOM 838 N N . ALA A 1 105 ? -20.950 10.953 31.014 1.00 76.62 105 ALA A N 1
ATOM 839 C CA . ALA A 1 105 ? -22.017 11.818 30.498 1.00 76.62 105 ALA A CA 1
ATOM 840 C C . ALA A 1 105 ? -22.009 13.232 31.116 1.00 76.62 105 ALA A C 1
ATOM 842 O O . ALA A 1 105 ? -22.114 14.222 30.398 1.00 76.62 105 ALA A O 1
ATOM 843 N N . ARG A 1 106 ? -21.791 13.337 32.433 1.00 79.44 106 ARG A N 1
ATOM 844 C CA . ARG A 1 106 ? -21.852 14.599 33.200 1.00 79.44 106 ARG A CA 1
ATOM 845 C C . ARG A 1 106 ? -20.488 15.252 33.475 1.00 79.44 106 ARG A C 1
ATOM 847 O O . ARG A 1 106 ? -20.387 16.124 34.329 1.00 79.44 106 ARG A O 1
ATOM 854 N N . VAL A 1 107 ? -19.423 14.807 32.808 1.00 84.81 107 VAL A N 1
ATOM 855 C CA . VAL A 1 107 ? -18.051 15.283 33.061 1.00 84.81 107 VAL A CA 1
ATOM 856 C C . VAL A 1 107 ? -17.639 16.289 31.977 1.00 84.81 107 VAL A C 1
ATOM 858 O O . VAL A 1 107 ? -17.938 16.051 30.806 1.00 84.81 107 VAL A O 1
ATOM 861 N N . PRO A 1 108 ? -16.946 17.397 32.315 1.00 87.38 108 PRO A N 1
ATOM 862 C CA . PRO A 1 108 ? -16.435 18.327 31.309 1.00 87.38 108 PRO A CA 1
ATOM 863 C C . PRO A 1 108 ? -15.396 17.655 30.401 1.00 87.38 108 PRO A C 1
ATOM 865 O O . PRO A 1 108 ? -14.595 16.836 30.858 1.00 87.38 108 PRO A O 1
ATOM 868 N N . VAL A 1 109 ? -15.370 18.050 29.123 1.00 85.62 109 VAL A N 1
ATOM 869 C CA . VAL A 1 109 ? -14.535 17.437 28.069 1.00 85.62 109 VAL A CA 1
ATOM 870 C C . VAL A 1 109 ? -13.054 17.383 28.445 1.00 85.62 109 VAL A C 1
ATOM 872 O O . VAL A 1 109 ? -12.411 16.361 28.228 1.00 85.62 109 VAL A O 1
ATOM 875 N N . GLN A 1 110 ? -12.527 18.435 29.075 1.00 87.44 110 GLN A N 1
ATOM 876 C CA . GLN A 1 110 ? -11.123 18.503 29.497 1.00 87.44 110 GLN A CA 1
ATOM 877 C C . GLN A 1 110 ? -10.748 17.341 30.431 1.00 87.44 110 GLN A C 1
ATOM 879 O O . GLN A 1 110 ? -9.787 16.619 30.173 1.00 87.44 110 GLN A O 1
ATOM 884 N N . LYS A 1 111 ? -11.575 17.065 31.449 1.00 88.44 111 LYS A N 1
ATOM 885 C CA . LYS A 1 111 ? -11.352 15.947 32.382 1.00 88.44 111 LYS A CA 1
ATOM 886 C C . LYS A 1 111 ? -11.516 14.581 31.707 1.00 88.44 111 LYS A C 1
ATOM 888 O O . LYS A 1 111 ? -10.883 13.615 32.129 1.00 88.44 111 LYS A O 1
ATOM 893 N N . ILE A 1 112 ? -12.359 14.477 30.674 1.00 87.44 112 ILE A N 1
ATOM 894 C CA . ILE A 1 112 ? -12.505 13.247 29.874 1.00 87.44 112 ILE A CA 1
ATOM 895 C C . ILE A 1 112 ? -11.216 12.982 29.089 1.00 87.44 112 ILE A C 1
ATOM 897 O O . ILE A 1 112 ? -10.701 11.867 29.129 1.00 87.44 112 ILE A O 1
ATOM 901 N N . LEU A 1 113 ? -10.672 14.005 28.426 1.00 87.94 113 LEU A N 1
ATOM 902 C CA . LEU A 1 113 ? -9.430 13.901 27.658 1.00 87.94 113 LEU A CA 1
ATOM 903 C C . LEU A 1 113 ? -8.235 13.566 28.554 1.00 87.94 113 LEU A C 1
ATOM 905 O O . LEU A 1 113 ? -7.458 12.675 28.224 1.00 87.94 113 LEU A O 1
ATOM 909 N N . GLU A 1 114 ? -8.115 14.200 29.721 1.00 88.94 114 GLU A N 1
ATOM 910 C CA . GLU A 1 114 ? -7.055 13.881 30.686 1.00 88.94 114 GLU A CA 1
ATOM 911 C C . GLU A 1 114 ? -7.095 12.422 31.149 1.00 88.94 114 GLU A C 1
ATOM 913 O O . GLU A 1 114 ? -6.049 11.776 31.260 1.00 88.94 114 GLU A O 1
ATOM 918 N N . LYS A 1 115 ? -8.297 11.889 31.406 1.00 87.94 115 LYS A N 1
ATOM 919 C CA . LYS A 1 115 ? -8.475 10.473 31.744 1.00 87.94 115 LYS A CA 1
ATOM 920 C C . LYS A 1 115 ? -8.123 9.582 30.560 1.00 87.94 115 LYS A C 1
ATOM 922 O O . LYS A 1 115 ? -7.365 8.634 30.740 1.00 87.94 115 LYS A O 1
ATOM 927 N N . PHE A 1 116 ? -8.590 9.925 29.360 1.00 88.31 116 PHE A N 1
ATOM 928 C CA . PHE A 1 116 ? -8.311 9.179 28.135 1.00 88.31 116 PHE A CA 1
ATOM 929 C C . PHE A 1 116 ? -6.811 9.060 27.845 1.00 88.31 116 PHE A C 1
ATOM 931 O O . PHE A 1 116 ? -6.309 7.970 27.584 1.00 88.31 116 PHE A O 1
ATOM 938 N N . LEU A 1 117 ? -6.060 10.154 27.981 1.00 88.62 117 LEU A N 1
ATOM 939 C CA . LEU A 1 117 ? -4.613 10.169 27.743 1.00 88.62 117 LEU A CA 1
ATOM 940 C C . LEU A 1 117 ? -3.824 9.228 28.671 1.00 88.62 117 LEU A C 1
ATOM 942 O O . LEU A 1 117 ? -2.710 8.824 28.320 1.00 88.62 117 LEU A O 1
ATOM 946 N N . LYS A 1 118 ? -4.387 8.882 29.836 1.00 88.25 118 LYS A N 1
ATOM 947 C CA . LYS A 1 118 ? -3.794 7.982 30.839 1.00 88.25 118 LYS A CA 1
ATOM 948 C C . LYS A 1 118 ? -4.225 6.519 30.684 1.00 88.25 118 LYS A C 1
ATOM 950 O O . LYS A 1 118 ? -3.714 5.677 31.417 1.00 88.25 118 LYS A O 1
ATOM 955 N N . ILE A 1 119 ? -5.118 6.198 29.749 1.00 85.56 119 ILE A N 1
ATOM 956 C CA . ILE A 1 119 ? -5.568 4.819 29.522 1.00 85.56 119 ILE A CA 1
ATOM 957 C C . ILE A 1 119 ? -4.439 3.979 28.938 1.00 85.56 119 ILE A C 1
ATOM 959 O O . ILE A 1 119 ? -3.677 4.443 28.081 1.00 85.56 119 ILE A O 1
ATOM 963 N N . SER A 1 120 ? -4.361 2.728 29.396 1.00 82.81 120 SER A N 1
ATOM 964 C CA . SER A 1 120 ? -3.466 1.735 28.824 1.00 82.81 120 SER A CA 1
ATOM 965 C C . SER A 1 120 ? -4.071 1.019 27.619 1.00 82.81 120 SER A C 1
ATOM 967 O O . SER A 1 120 ? -5.235 0.617 27.641 1.00 82.81 120 SER A O 1
ATOM 969 N N . LEU A 1 121 ? -3.259 0.827 26.582 1.00 81.25 121 LEU A N 1
ATOM 970 C CA . LEU A 1 121 ? -3.617 0.076 25.380 1.00 81.25 121 LEU A CA 1
ATOM 971 C C . LEU A 1 121 ? -2.885 -1.265 25.329 1.00 81.25 121 LEU A C 1
ATOM 973 O O . LEU A 1 121 ? -1.713 -1.368 25.700 1.00 81.25 121 LEU A O 1
ATOM 977 N N . GLU A 1 122 ? -3.554 -2.291 24.803 1.00 73.62 122 GLU A N 1
ATOM 978 C CA . GLU A 1 122 ? -2.886 -3.551 24.480 1.00 73.62 122 GLU A CA 1
ATOM 979 C C . GLU A 1 122 ? -1.932 -3.353 23.292 1.00 73.62 122 GLU A C 1
ATOM 981 O O . GLU A 1 122 ? -2.348 -3.052 22.174 1.00 73.62 122 GLU A O 1
ATOM 986 N N . SER A 1 123 ? -0.630 -3.521 23.537 1.00 62.66 123 SER A N 1
ATOM 987 C CA . SER A 1 123 ? 0.413 -3.158 22.572 1.00 62.66 123 SER A CA 1
ATOM 988 C C . SER A 1 123 ? 0.892 -4.308 21.671 1.00 62.66 123 SER A C 1
ATOM 990 O O . SER A 1 123 ? 1.774 -4.086 20.840 1.00 62.66 123 SER A O 1
ATOM 992 N N . GLU A 1 124 ? 0.387 -5.536 21.825 1.00 66.38 124 GLU A N 1
ATOM 993 C CA . GLU A 1 124 ? 0.894 -6.689 21.055 1.00 66.38 124 GLU A CA 1
ATOM 994 C C . GLU A 1 124 ? 0.414 -6.709 19.601 1.00 66.38 124 GLU A C 1
ATOM 996 O O . GLU A 1 124 ? 1.119 -7.188 18.709 1.00 66.38 124 GLU A O 1
ATOM 1001 N N . TYR A 1 125 ? -0.767 -6.149 19.350 1.00 74.75 125 TYR A N 1
ATOM 1002 C CA . TYR A 1 125 ? -1.348 -6.011 18.024 1.00 74.75 125 TYR A CA 1
ATOM 1003 C C . TYR A 1 125 ? -1.450 -4.531 17.658 1.00 74.75 125 TYR A C 1
ATOM 1005 O O . TYR A 1 125 ? -2.077 -3.752 18.371 1.00 74.75 125 TYR A O 1
ATOM 1013 N N . ASN A 1 126 ? -0.853 -4.147 16.528 1.00 84.81 126 ASN A N 1
ATOM 1014 C CA . ASN A 1 126 ? -0.996 -2.802 15.982 1.00 84.81 126 ASN A CA 1
ATOM 1015 C C . ASN A 1 126 ? -2.001 -2.814 14.809 1.00 84.81 126 ASN A C 1
ATOM 1017 O O . ASN A 1 126 ? -1.686 -3.380 13.748 1.00 84.81 126 ASN A O 1
ATOM 1021 N N . PRO A 1 127 ? -3.202 -2.226 14.973 1.00 88.19 127 PRO A N 1
ATOM 1022 C CA . PRO A 1 127 ? -4.205 -2.212 13.921 1.00 88.19 127 PRO A CA 1
ATOM 1023 C C . PRO A 1 127 ? -3.796 -1.351 12.722 1.00 88.19 127 PRO A C 1
ATOM 1025 O O . PRO A 1 127 ? -4.066 -1.769 11.599 1.00 88.19 127 PRO A O 1
ATOM 1028 N N . ALA A 1 128 ? -3.028 -0.274 12.912 1.00 92.38 128 ALA A N 1
ATOM 1029 C CA . ALA A 1 128 ? -2.540 0.567 11.819 1.00 92.38 128 ALA A CA 1
ATOM 1030 C C . ALA A 1 128 ? -1.635 -0.199 10.834 1.00 92.38 128 ALA A C 1
ATOM 1032 O O . ALA A 1 128 ? -1.794 -0.080 9.622 1.00 92.38 128 ALA A O 1
ATOM 1033 N N . ILE A 1 129 ? -0.748 -1.077 11.321 1.00 92.88 129 ILE A N 1
ATOM 1034 C CA . ILE A 1 129 ? 0.071 -1.943 10.444 1.00 92.88 129 ILE A CA 1
ATOM 1035 C C . ILE A 1 129 ? -0.814 -2.909 9.641 1.00 92.88 129 ILE A C 1
ATOM 1037 O O . ILE A 1 129 ? -0.565 -3.176 8.463 1.00 92.88 129 ILE A O 1
ATOM 1041 N N . SER A 1 130 ? -1.848 -3.456 10.280 1.00 91.94 130 SER A N 1
ATOM 1042 C CA . SER A 1 130 ? -2.779 -4.373 9.618 1.00 91.94 130 SER A CA 1
ATOM 1043 C C . SER A 1 130 ? -3.627 -3.645 8.573 1.00 91.94 130 SER A C 1
ATOM 1045 O O . SER A 1 130 ? -3.767 -4.147 7.459 1.00 91.94 130 SER A O 1
ATOM 1047 N N . GLY A 1 131 ? -4.117 -2.446 8.898 1.00 94.00 131 GLY A N 1
ATOM 1048 C CA . GLY A 1 131 ? -4.835 -1.558 7.987 1.00 94.00 131 GLY A CA 1
ATOM 1049 C C . GLY A 1 131 ? -3.990 -1.178 6.776 1.00 94.00 131 GLY A C 1
ATOM 1050 O O . GLY A 1 131 ? -4.445 -1.362 5.653 1.00 94.00 131 GLY A O 1
ATOM 1051 N N . TYR A 1 132 ? -2.729 -0.780 6.982 1.00 95.75 132 TYR A N 1
ATOM 1052 C CA . TYR A 1 132 ? -1.795 -0.441 5.903 1.00 95.75 132 TYR A CA 1
ATOM 1053 C C . TYR A 1 132 ? -1.687 -1.573 4.875 1.00 95.75 132 TYR A C 1
ATOM 1055 O O . TYR A 1 132 ? -1.850 -1.366 3.673 1.00 95.75 132 TYR A O 1
ATOM 1063 N N . ARG A 1 133 ? -1.458 -2.805 5.347 1.00 94.12 133 ARG A N 1
ATOM 1064 C CA . ARG A 1 133 ? -1.281 -3.955 4.450 1.00 94.12 133 ARG A CA 1
ATOM 1065 C C . ARG A 1 133 ? -2.577 -4.341 3.731 1.00 94.12 133 ARG A C 1
ATOM 1067 O O . ARG A 1 133 ? -2.517 -4.775 2.581 1.00 94.12 133 ARG A O 1
ATOM 1074 N N . VAL A 1 134 ? -3.729 -4.195 4.389 1.00 94.62 134 VAL A N 1
ATOM 1075 C CA . VAL A 1 134 ? -5.046 -4.450 3.782 1.00 94.62 134 VAL A CA 1
ATOM 1076 C C . VAL A 1 134 ? -5.360 -3.410 2.715 1.00 94.62 134 VAL A C 1
ATOM 1078 O O . VAL A 1 134 ? -5.727 -3.804 1.613 1.00 94.62 134 VAL A O 1
ATOM 1081 N N . ILE A 1 135 ? -5.147 -2.122 3.002 1.00 95.38 135 ILE A N 1
ATOM 1082 C CA . ILE A 1 135 ? -5.336 -1.031 2.037 1.00 95.38 135 ILE A CA 1
ATOM 1083 C C . ILE A 1 135 ? -4.463 -1.272 0.810 1.00 95.38 135 ILE A C 1
ATOM 1085 O O . ILE A 1 135 ? -4.989 -1.317 -0.295 1.00 95.38 135 ILE A O 1
ATOM 1089 N N . ASN A 1 136 ? -3.164 -1.532 0.993 1.00 94.50 136 ASN A N 1
ATOM 1090 C CA . ASN A 1 136 ? -2.260 -1.770 -0.133 1.00 94.50 136 ASN A CA 1
ATOM 1091 C C . ASN A 1 136 ? -2.679 -2.989 -0.979 1.00 94.50 136 ASN A C 1
ATOM 1093 O O . ASN A 1 136 ? -2.602 -2.960 -2.208 1.00 94.50 136 ASN A O 1
ATOM 1097 N N . SER A 1 137 ? -3.168 -4.053 -0.332 1.00 93.75 137 SER A N 1
ATOM 1098 C CA . SER A 1 137 ? -3.641 -5.257 -1.028 1.00 93.75 137 SER A CA 1
ATOM 1099 C C . SER A 1 137 ? -4.940 -5.010 -1.799 1.00 93.75 137 SER A C 1
ATOM 1101 O O . SER A 1 137 ? -5.034 -5.404 -2.958 1.00 93.75 137 SER A O 1
ATOM 1103 N N . ALA A 1 138 ? -5.926 -4.352 -1.183 1.00 95.12 138 ALA A N 1
ATOM 1104 C CA . ALA A 1 138 ? -7.209 -4.031 -1.810 1.00 95.12 138 ALA A CA 1
ATOM 1105 C C . ALA A 1 138 ? -7.036 -3.033 -2.961 1.00 95.12 138 ALA A C 1
ATOM 1107 O O . ALA A 1 138 ? -7.551 -3.259 -4.052 1.00 95.12 138 ALA A O 1
ATOM 1108 N N . PHE A 1 139 ? -6.239 -1.986 -2.741 1.00 94.88 139 PHE A N 1
ATOM 1109 C CA . PHE A 1 139 ? -5.878 -0.999 -3.754 1.00 94.88 139 PHE A CA 1
ATOM 1110 C C . PHE A 1 139 ? -5.249 -1.672 -4.974 1.00 94.88 139 PHE A C 1
ATOM 1112 O O . PHE A 1 139 ? -5.681 -1.451 -6.102 1.00 94.88 139 PHE A O 1
ATOM 1119 N N . THR A 1 140 ? -4.277 -2.561 -4.746 1.00 94.00 140 THR A N 1
ATOM 1120 C CA . THR A 1 140 ? -3.633 -3.299 -5.838 1.00 94.00 140 THR A CA 1
ATOM 1121 C C . THR A 1 140 ? -4.632 -4.185 -6.568 1.00 94.00 140 THR A C 1
ATOM 1123 O O . THR A 1 140 ? -4.651 -4.171 -7.792 1.00 94.00 140 THR A O 1
ATOM 1126 N N . ALA A 1 141 ? -5.475 -4.928 -5.845 1.00 95.75 141 ALA A N 1
ATOM 1127 C CA . ALA A 1 141 ? -6.460 -5.821 -6.451 1.00 95.75 141 ALA A CA 1
ATOM 1128 C C . ALA A 1 141 ? -7.446 -5.079 -7.363 1.00 95.75 141 ALA A C 1
ATOM 1130 O O . ALA A 1 141 ? -7.778 -5.600 -8.425 1.00 95.75 141 ALA A O 1
ATOM 1131 N N . VAL A 1 142 ? -7.881 -3.875 -6.976 1.00 95.94 142 VAL A N 1
ATOM 1132 C CA . VAL A 1 142 ? -8.728 -3.013 -7.815 1.00 95.94 142 VAL A CA 1
ATOM 1133 C C . VAL A 1 142 ? -7.939 -2.498 -9.021 1.00 95.94 142 VAL A C 1
ATOM 1135 O O . VAL A 1 142 ? -8.393 -2.643 -10.152 1.00 95.94 142 VAL A O 1
ATOM 1138 N N . ALA A 1 143 ? -6.741 -1.948 -8.803 1.00 94.62 143 ALA A N 1
ATOM 1139 C CA . ALA A 1 143 ? -5.958 -1.300 -9.854 1.00 94.62 143 ALA A CA 1
ATOM 1140 C C . ALA A 1 143 ? -5.487 -2.259 -10.963 1.00 94.62 143 ALA A C 1
ATOM 1142 O O . ALA A 1 143 ? -5.473 -1.865 -12.127 1.00 94.62 143 ALA A O 1
ATOM 1143 N N . ILE A 1 144 ? -5.119 -3.507 -10.632 1.00 93.00 144 ILE A N 1
ATOM 1144 C CA . ILE A 1 144 ? -4.612 -4.474 -11.627 1.00 93.00 144 ILE A CA 1
ATOM 1145 C C . ILE A 1 144 ? -5.653 -4.886 -12.667 1.00 93.00 144 ILE A C 1
ATOM 1147 O O . ILE A 1 144 ? -5.256 -5.216 -13.773 1.00 93.00 144 ILE A O 1
ATOM 1151 N N . LEU A 1 145 ? -6.945 -4.863 -12.323 1.00 94.06 145 LEU A N 1
ATOM 1152 C CA . LEU A 1 145 ? -8.022 -5.127 -13.276 1.00 94.06 145 LEU A CA 1
ATOM 1153 C C . LEU A 1 145 ? -8.547 -3.824 -13.884 1.00 94.06 145 LEU A C 1
ATOM 1155 O O . LEU A 1 145 ? -8.827 -3.763 -15.076 1.00 94.06 145 LEU A O 1
ATOM 1159 N N . ALA A 1 146 ? -8.683 -2.768 -13.076 1.00 94.06 146 ALA A N 1
ATOM 1160 C CA . ALA A 1 146 ? -9.254 -1.508 -13.537 1.00 94.06 146 ALA A CA 1
ATOM 1161 C C . ALA A 1 146 ? -8.453 -0.902 -14.700 1.00 94.06 146 ALA A C 1
ATOM 1163 O O . ALA A 1 146 ? -9.060 -0.387 -15.635 1.00 94.06 146 ALA A O 1
ATOM 1164 N N . VAL A 1 147 ? -7.116 -1.004 -14.683 1.00 92.00 147 VAL A N 1
ATOM 1165 C CA . VAL A 1 147 ? -6.240 -0.440 -15.728 1.00 92.00 147 VAL A CA 1
ATOM 1166 C C . VAL A 1 147 ? -6.589 -0.912 -17.144 1.00 92.00 147 VAL A C 1
ATOM 1168 O O . VAL A 1 147 ? -6.437 -0.141 -18.096 1.00 92.00 147 VAL A O 1
ATOM 1171 N N . ASP A 1 148 ? -7.130 -2.123 -17.279 1.00 90.81 148 ASP A N 1
ATOM 1172 C CA . ASP A 1 148 ? -7.495 -2.719 -18.565 1.00 90.81 148 ASP A CA 1
ATOM 1173 C C . ASP A 1 148 ? -8.805 -2.155 -19.146 1.00 90.81 148 ASP A C 1
ATOM 1175 O O . ASP A 1 148 ? -9.100 -2.394 -20.318 1.00 90.81 148 ASP A O 1
ATOM 1179 N N . PHE A 1 149 ? -9.570 -1.382 -18.362 1.00 92.06 149 PHE A N 1
ATOM 1180 C CA . PHE A 1 149 ? -10.819 -0.733 -18.773 1.00 92.06 149 PHE A CA 1
ATOM 1181 C C . PHE A 1 149 ? -10.646 0.776 -19.020 1.00 92.06 149 PHE A C 1
ATOM 1183 O O . PHE A 1 149 ? -10.025 1.449 -18.196 1.00 92.06 149 PHE A O 1
ATOM 1190 N N . PRO A 1 150 ? -11.307 1.372 -20.037 1.00 90.56 150 PRO A N 1
ATOM 1191 C CA . PRO A 1 150 ? -11.381 2.829 -20.252 1.00 90.56 150 PRO A CA 1
ATOM 1192 C C . PRO A 1 150 ? -11.817 3.640 -19.035 1.00 90.56 150 PRO A C 1
ATOM 1194 O O . PRO A 1 150 ? -11.392 4.780 -18.870 1.00 90.56 150 PRO A O 1
ATOM 1197 N N . LEU A 1 151 ? -12.616 3.025 -18.162 1.00 92.56 151 LEU A N 1
ATOM 1198 C CA . LEU A 1 151 ? -13.069 3.596 -16.900 1.00 92.56 151 LEU A CA 1
ATOM 1199 C C . LEU A 1 151 ? -11.911 4.061 -15.995 1.00 92.56 151 LEU A C 1
ATOM 1201 O O . LEU A 1 151 ? -12.078 5.018 -15.239 1.00 92.56 151 LEU A O 1
ATOM 1205 N N . PHE A 1 152 ? -10.762 3.381 -16.026 1.00 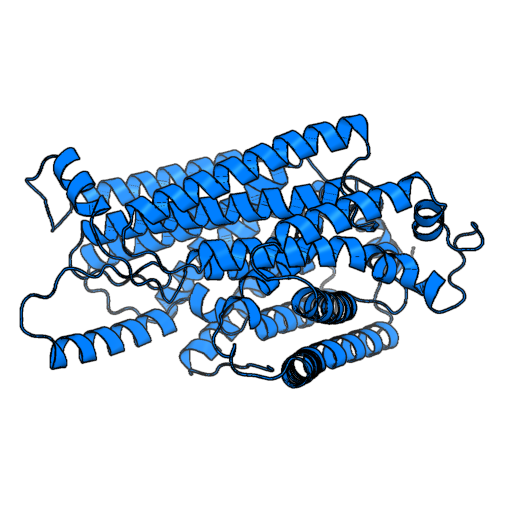93.12 152 PHE A N 1
ATOM 1206 C CA . PHE A 1 152 ? -9.639 3.729 -15.164 1.00 93.12 152 PHE A CA 1
ATOM 1207 C C . PHE A 1 152 ? -8.862 4.931 -15.721 1.00 93.12 152 PHE A C 1
ATOM 1209 O O . PHE A 1 152 ? -8.366 4.872 -16.857 1.00 93.12 152 PHE A O 1
ATOM 1216 N N . PRO A 1 153 ? -8.708 6.013 -14.935 1.00 92.06 153 PRO A N 1
ATOM 1217 C CA . PRO A 1 153 ? -7.974 7.197 -15.348 1.00 92.06 153 PRO A CA 1
ATOM 1218 C C . PRO A 1 153 ? -6.517 6.862 -15.652 1.00 92.06 153 PRO A C 1
ATOM 1220 O O . PRO A 1 153 ? -5.775 6.380 -14.794 1.00 92.06 153 PRO A O 1
ATOM 1223 N N . ARG A 1 154 ? -6.067 7.203 -16.861 1.00 90.50 154 ARG A N 1
ATOM 1224 C CA . ARG A 1 154 ? -4.691 6.931 -17.305 1.00 90.50 154 ARG A CA 1
ATOM 1225 C C . ARG A 1 154 ? -3.634 7.621 -16.432 1.00 90.50 154 ARG A C 1
ATOM 1227 O O . ARG A 1 154 ? -2.536 7.101 -16.280 1.00 90.50 154 ARG A O 1
ATOM 1234 N N . LYS A 1 155 ? -3.992 8.726 -15.769 1.00 90.81 155 LYS A N 1
ATOM 1235 C CA . LYS A 1 155 ? -3.144 9.429 -14.790 1.00 90.81 155 LYS A CA 1
ATOM 1236 C C . LYS A 1 155 ? -2.739 8.573 -13.574 1.00 90.81 155 LYS A C 1
ATOM 1238 O O . LYS A 1 155 ? -1.752 8.880 -12.914 1.00 90.81 155 LYS A O 1
ATOM 1243 N N . PHE A 1 156 ? -3.478 7.501 -13.268 1.00 92.25 156 PHE A N 1
ATOM 1244 C CA . PHE A 1 156 ? -3.175 6.580 -12.164 1.00 92.25 156 PHE A CA 1
ATOM 1245 C C . PHE A 1 156 ? -2.444 5.309 -12.591 1.00 92.25 156 PHE A C 1
ATOM 1247 O O . PHE A 1 156 ? -1.969 4.569 -11.723 1.00 92.25 156 PHE A O 1
ATOM 1254 N N . ALA A 1 157 ? -2.340 5.056 -13.894 1.00 91.94 157 ALA A N 1
ATOM 1255 C CA . ALA A 1 157 ? -1.609 3.917 -14.420 1.00 91.94 157 ALA A CA 1
ATOM 1256 C C . ALA A 1 157 ? -0.094 4.091 -14.236 1.00 91.94 157 ALA A C 1
ATOM 1258 O O . ALA A 1 157 ? 0.387 5.136 -13.795 1.00 91.94 157 ALA A O 1
ATOM 1259 N N . LYS A 1 158 ? 0.656 3.027 -14.526 1.00 91.62 158 LYS A N 1
ATOM 1260 C CA . LYS A 1 158 ? 2.112 3.029 -14.373 1.00 91.62 158 LYS A CA 1
ATOM 1261 C C . LYS A 1 158 ? 2.746 4.042 -15.316 1.00 91.62 158 LYS A C 1
ATOM 1263 O O . LYS A 1 158 ? 2.392 4.101 -16.491 1.00 91.62 158 LYS A O 1
ATOM 1268 N N . THR A 1 159 ? 3.724 4.776 -14.809 1.00 88.94 159 THR A N 1
ATOM 1269 C CA . THR A 1 159 ? 4.547 5.657 -15.640 1.00 88.94 159 THR A CA 1
ATOM 1270 C C . THR A 1 159 ? 5.661 4.877 -16.334 1.00 88.94 159 THR A C 1
ATOM 1272 O O . THR A 1 159 ? 6.140 3.850 -15.825 1.00 88.94 159 THR A O 1
ATOM 1275 N N . GLU A 1 160 ? 6.062 5.334 -17.524 1.00 83.94 160 GLU A N 1
ATOM 1276 C CA . GLU A 1 160 ? 7.086 4.645 -18.323 1.00 83.94 160 GLU A CA 1
ATOM 1277 C C . GLU A 1 160 ? 8.518 4.992 -17.906 1.00 83.94 160 GLU A C 1
ATOM 1279 O O . GLU A 1 160 ? 9.331 4.095 -17.661 1.00 83.94 160 GLU A O 1
ATOM 1284 N N . LEU A 1 161 ? 8.833 6.287 -17.832 1.00 85.81 161 LEU A N 1
ATOM 1285 C CA . LEU A 1 161 ? 10.167 6.783 -17.483 1.00 85.81 161 LEU A CA 1
ATOM 1286 C C . LEU A 1 161 ? 10.135 7.602 -16.200 1.00 85.81 161 LEU A C 1
ATOM 1288 O O . LEU A 1 161 ? 10.786 7.217 -15.228 1.00 85.81 161 LEU A O 1
ATOM 1292 N N . TYR A 1 162 ? 9.359 8.685 -16.189 1.00 90.00 162 TYR A N 1
ATOM 1293 C CA . TYR A 1 162 ? 9.229 9.584 -15.048 1.00 90.00 162 TYR A CA 1
ATOM 1294 C C . TYR A 1 162 ? 7.767 9.917 -14.769 1.00 90.00 162 TYR A C 1
ATOM 1296 O O . TYR A 1 162 ? 6.936 9.916 -15.677 1.00 90.00 162 TYR A O 1
ATOM 1304 N N . GLY A 1 163 ? 7.485 10.244 -13.512 1.00 90.69 163 GLY A N 1
ATOM 1305 C CA . GLY A 1 163 ? 6.173 10.658 -13.034 1.00 90.69 163 GLY A CA 1
ATOM 1306 C C . GLY A 1 163 ? 5.701 9.815 -11.855 1.00 90.69 163 GLY A C 1
ATOM 1307 O O . GLY A 1 163 ? 6.419 8.954 -11.344 1.00 90.69 163 GLY A O 1
ATOM 1308 N N . THR A 1 164 ? 4.481 10.090 -11.398 1.00 92.31 164 THR A N 1
ATOM 1309 C CA . THR A 1 164 ? 3.881 9.376 -10.266 1.00 92.31 164 THR A CA 1
ATOM 1310 C C . THR A 1 164 ? 2.472 8.916 -10.585 1.00 92.31 164 THR A C 1
ATOM 1312 O O . THR A 1 164 ? 1.539 9.711 -10.599 1.00 92.31 164 THR A O 1
ATOM 1315 N N . GLY A 1 165 ? 2.305 7.620 -10.826 1.00 92.31 165 GLY A N 1
ATOM 1316 C CA . GLY A 1 165 ? 1.005 6.966 -10.908 1.00 92.31 165 GLY A CA 1
ATOM 1317 C C . GLY A 1 165 ? 0.605 6.299 -9.594 1.00 92.31 165 GLY A C 1
ATOM 1318 O O . GLY A 1 165 ? 1.441 5.903 -8.782 1.00 92.31 165 GLY A O 1
ATOM 1319 N N . ALA A 1 166 ? -0.694 6.089 -9.401 1.00 92.50 166 ALA A N 1
ATOM 1320 C CA . ALA A 1 166 ? -1.207 5.354 -8.249 1.00 92.50 166 ALA A CA 1
ATOM 1321 C C . ALA A 1 166 ? -0.721 3.884 -8.264 1.00 92.50 166 ALA A C 1
ATOM 1323 O O . ALA A 1 166 ? -0.350 3.327 -7.231 1.00 92.50 166 ALA A O 1
ATOM 1324 N N . MET A 1 167 ? -0.606 3.281 -9.454 1.00 93.56 167 MET A N 1
ATOM 1325 C CA . MET A 1 167 ? -0.007 1.953 -9.640 1.00 93.56 167 MET A CA 1
ATOM 1326 C C . MET A 1 167 ? 1.505 1.913 -9.373 1.00 93.56 167 MET A C 1
ATOM 1328 O O . MET A 1 167 ? 2.023 0.844 -9.040 1.00 93.56 167 MET A O 1
ATOM 1332 N N . ASP A 1 168 ? 2.216 3.044 -9.473 1.00 92.75 168 ASP A N 1
ATOM 1333 C CA . ASP A 1 168 ? 3.660 3.084 -9.214 1.00 92.75 168 ASP A CA 1
ATOM 1334 C C . ASP A 1 168 ? 3.986 2.933 -7.720 1.00 92.75 168 ASP A C 1
ATOM 1336 O O . ASP A 1 168 ? 5.046 2.407 -7.369 1.00 92.75 168 ASP A O 1
ATOM 1340 N N . PHE A 1 169 ? 3.049 3.304 -6.837 1.00 93.88 169 PHE A N 1
ATOM 1341 C CA . PHE A 1 169 ? 3.181 3.107 -5.392 1.00 93.88 169 PHE A CA 1
ATOM 1342 C C . PHE A 1 169 ? 3.173 1.624 -4.991 1.00 93.88 169 PHE A C 1
ATOM 1344 O O . PHE A 1 169 ? 3.875 1.231 -4.058 1.00 93.88 169 PHE A O 1
ATOM 1351 N N . GLY A 1 170 ? 2.403 0.781 -5.692 1.00 91.06 170 GLY A N 1
ATOM 1352 C CA . GLY A 1 170 ? 2.022 -0.554 -5.214 1.00 91.06 170 GLY A CA 1
ATOM 1353 C C . GLY A 1 170 ? 3.201 -1.445 -4.809 1.00 91.06 170 GLY A C 1
ATOM 1354 O O . GLY A 1 170 ? 3.214 -1.998 -3.707 1.00 91.06 170 GLY A O 1
ATOM 1355 N N . VAL A 1 171 ? 4.226 -1.554 -5.664 1.00 91.00 171 VAL A N 1
ATOM 1356 C CA . VAL A 1 171 ? 5.414 -2.395 -5.403 1.00 91.00 171 VAL A CA 1
ATOM 1357 C C . VAL A 1 171 ? 6.179 -1.891 -4.181 1.00 91.00 171 VAL A C 1
ATOM 1359 O O . VAL A 1 171 ? 6.493 -2.675 -3.285 1.00 91.00 171 VAL A O 1
ATOM 1362 N N . GLY A 1 172 ? 6.432 -0.582 -4.118 1.00 93.75 172 GLY A N 1
ATOM 1363 C CA . GLY A 1 172 ? 7.109 0.048 -2.989 1.00 93.75 172 GLY A CA 1
ATOM 1364 C C . GLY A 1 172 ? 6.328 -0.128 -1.684 1.00 93.75 172 GLY A C 1
ATOM 1365 O O . GLY A 1 172 ? 6.906 -0.525 -0.673 1.00 93.75 172 GLY A O 1
ATOM 1366 N N . GLY A 1 173 ? 5.006 0.058 -1.729 1.00 94.62 173 GLY A N 1
ATOM 1367 C CA . GLY A 1 173 ? 4.105 -0.158 -0.599 1.00 94.62 173 GLY A CA 1
ATOM 1368 C C . GLY A 1 173 ? 4.089 -1.609 -0.103 1.00 94.62 173 GLY A C 1
ATOM 1369 O O . GLY A 1 173 ? 4.103 -1.855 1.104 1.00 94.62 173 GLY A O 1
ATOM 1370 N N . PHE A 1 174 ? 4.151 -2.603 -1.000 1.00 92.88 174 PHE A N 1
ATOM 1371 C CA . PHE A 1 174 ? 4.272 -4.012 -0.594 1.00 92.88 174 PHE A CA 1
ATOM 1372 C C . PHE A 1 174 ? 5.613 -4.306 0.072 1.00 92.88 174 PHE A C 1
ATOM 1374 O O . PHE A 1 174 ? 5.655 -4.989 1.101 1.00 92.88 174 PHE A O 1
ATOM 1381 N N . VAL A 1 175 ? 6.709 -3.799 -0.493 1.00 95.19 175 VAL A N 1
ATOM 1382 C CA . VAL A 1 175 ? 8.051 -3.984 0.071 1.00 95.19 175 VAL A CA 1
ATOM 1383 C C . VAL A 1 175 ? 8.137 -3.339 1.457 1.00 95.19 175 VAL A C 1
ATOM 1385 O O . VAL A 1 175 ? 8.546 -4.003 2.410 1.00 95.19 175 VAL A O 1
ATOM 1388 N N . PHE A 1 176 ? 7.654 -2.105 1.606 1.00 96.50 176 PHE A N 1
ATOM 1389 C CA . PHE A 1 176 ? 7.605 -1.397 2.887 1.00 96.50 176 PHE A CA 1
ATOM 1390 C C . PHE A 1 176 ? 6.687 -2.099 3.907 1.00 96.50 176 PHE A C 1
ATOM 1392 O O . PHE A 1 176 ? 7.074 -2.353 5.049 1.00 96.50 176 PHE A O 1
ATOM 1399 N N . GLY A 1 177 ? 5.478 -2.488 3.490 1.00 93.38 177 GLY A N 1
ATOM 1400 C CA . GLY A 1 177 ? 4.491 -3.157 4.340 1.00 93.38 177 GLY A CA 1
ATOM 1401 C C . GLY A 1 177 ? 4.912 -4.539 4.829 1.00 93.38 177 GLY A C 1
ATOM 1402 O O . GLY A 1 177 ? 4.586 -4.923 5.954 1.00 93.38 177 GLY A O 1
ATOM 1403 N N . THR A 1 178 ? 5.641 -5.295 4.006 1.00 90.31 178 THR A N 1
ATOM 1404 C CA . THR A 1 178 ? 6.208 -6.591 4.410 1.00 90.31 178 THR A CA 1
ATOM 1405 C C . THR A 1 178 ? 7.422 -6.421 5.320 1.00 90.31 178 THR A C 1
ATOM 1407 O O . THR A 1 178 ? 7.562 -7.193 6.270 1.00 90.31 178 THR A O 1
ATOM 1410 N N . ALA A 1 179 ? 8.237 -5.385 5.100 1.00 92.56 179 ALA A N 1
ATOM 1411 C CA . ALA A 1 179 ? 9.375 -5.042 5.950 1.00 92.56 179 ALA A CA 1
ATOM 1412 C C . ALA A 1 179 ? 8.966 -4.659 7.380 1.00 92.56 179 ALA A C 1
ATOM 1414 O O . ALA A 1 179 ? 9.585 -5.106 8.338 1.00 92.56 179 ALA A O 1
ATOM 1415 N N . MET A 1 180 ? 7.865 -3.917 7.558 1.00 92.06 180 MET A N 1
ATOM 1416 C CA . MET A 1 180 ? 7.373 -3.544 8.897 1.00 92.06 180 MET A CA 1
ATOM 1417 C C . MET A 1 180 ? 7.041 -4.745 9.797 1.00 92.06 180 MET A C 1
ATOM 1419 O O . MET A 1 180 ? 6.924 -4.609 11.015 1.00 92.06 180 MET A O 1
ATOM 1423 N N . VAL A 1 181 ? 6.817 -5.915 9.198 1.00 87.75 181 VAL A N 1
ATOM 1424 C CA . VAL A 1 181 ? 6.260 -7.104 9.855 1.00 87.75 181 VAL A CA 1
ATOM 1425 C C . VAL A 1 181 ? 7.191 -8.310 9.720 1.00 87.75 181 VAL A C 1
ATOM 1427 O O . VAL A 1 181 ? 6.800 -9.446 10.007 1.00 87.75 181 VAL A O 1
ATOM 1430 N N . CYS A 1 182 ? 8.426 -8.073 9.287 1.00 83.94 182 CYS A N 1
ATOM 1431 C CA . CYS A 1 182 ? 9.417 -9.114 9.103 1.00 83.94 182 CYS A CA 1
ATOM 1432 C C . CYS A 1 182 ? 9.795 -9.777 10.447 1.00 83.94 182 CYS A C 1
ATOM 1434 O O . CYS A 1 182 ? 9.491 -9.277 11.542 1.00 83.94 182 CYS A O 1
ATOM 1436 N N . LEU A 1 183 ? 10.372 -10.978 10.374 1.00 76.38 183 LEU A N 1
ATOM 1437 C CA . LEU A 1 183 ? 10.620 -11.823 11.550 1.00 76.38 183 LEU A CA 1
ATOM 1438 C C . LEU A 1 183 ? 11.586 -11.153 12.538 1.00 76.38 183 LEU A C 1
ATOM 1440 O O . LEU A 1 183 ? 11.440 -11.292 13.754 1.00 76.38 183 LEU A O 1
ATOM 1444 N N . GLU A 1 184 ? 12.514 -10.376 11.999 1.00 76.62 184 GLU A N 1
ATOM 1445 C CA . GLU A 1 184 ? 13.570 -9.629 12.672 1.00 76.62 184 GLU A CA 1
ATOM 1446 C C . GLU A 1 184 ? 12.981 -8.539 13.568 1.00 76.62 184 GLU A C 1
ATOM 1448 O O . GLU A 1 184 ? 13.347 -8.399 14.737 1.00 76.62 184 GLU A O 1
ATOM 1453 N N . VAL A 1 185 ? 11.996 -7.809 13.042 1.00 78.06 185 VAL A N 1
ATOM 1454 C CA . VAL A 1 185 ? 11.301 -6.737 13.760 1.00 78.06 185 VAL A CA 1
ATOM 1455 C C . VAL A 1 185 ? 10.451 -7.302 14.894 1.00 78.06 185 VAL A C 1
ATOM 1457 O O . VAL A 1 185 ? 10.372 -6.715 15.974 1.00 78.06 185 VAL A O 1
ATOM 1460 N N . ARG A 1 186 ? 9.833 -8.469 14.685 1.00 73.88 186 ARG A N 1
ATOM 1461 C CA . ARG A 1 186 ? 8.956 -9.105 15.678 1.00 73.88 186 ARG A CA 1
ATOM 1462 C C . ARG A 1 186 ? 9.704 -9.701 16.876 1.00 73.88 186 ARG A C 1
ATOM 1464 O O . ARG A 1 186 ? 9.035 -10.123 17.816 1.00 73.88 186 ARG A O 1
ATOM 1471 N N . ARG A 1 187 ? 11.047 -9.741 16.862 1.00 64.56 187 ARG A N 1
ATOM 1472 C CA . ARG A 1 187 ? 11.952 -10.184 17.951 1.00 64.56 187 ARG A CA 1
ATOM 1473 C C . ARG A 1 187 ? 11.633 -11.539 18.607 1.00 64.56 187 ARG A C 1
ATOM 1475 O O . ARG A 1 187 ? 12.257 -11.882 19.602 1.00 64.56 187 ARG A O 1
ATOM 1482 N N . LYS A 1 188 ? 10.722 -12.345 18.052 1.00 53.38 188 LYS A N 1
ATOM 1483 C CA . LYS A 1 188 ? 10.287 -13.620 18.648 1.00 53.38 188 LYS A CA 1
ATOM 1484 C C . LYS A 1 188 ? 11.378 -14.703 18.689 1.00 53.38 188 LYS A C 1
ATOM 1486 O O . LYS A 1 188 ? 11.135 -15.745 19.275 1.00 53.38 188 LYS A O 1
ATOM 1491 N N . TYR A 1 189 ? 12.550 -14.477 18.082 1.00 49.50 189 TYR A N 1
ATOM 1492 C CA . TYR A 1 189 ? 13.580 -15.510 17.890 1.00 49.50 189 TYR A CA 1
ATOM 1493 C C . TYR A 1 189 ? 15.029 -14.988 17.936 1.00 49.50 189 TYR A C 1
ATOM 1495 O O . TYR A 1 189 ? 15.882 -15.487 17.207 1.00 49.50 189 TYR A O 1
ATOM 1503 N N . LEU A 1 190 ? 15.327 -13.984 18.766 1.00 52.75 190 LEU A N 1
ATOM 1504 C CA . LEU A 1 190 ? 16.677 -13.397 18.864 1.00 52.75 190 LEU A CA 1
ATOM 1505 C C . LEU A 1 190 ? 17.739 -14.325 19.507 1.00 52.75 190 LEU A C 1
ATOM 1507 O O . LEU A 1 190 ? 18.899 -13.943 19.590 1.00 52.75 190 LEU A O 1
ATOM 1511 N N . GLU A 1 191 ? 17.374 -15.549 19.896 1.00 50.91 191 GLU A N 1
ATOM 1512 C CA . GLU A 1 191 ? 18.255 -16.548 20.531 1.00 50.91 191 GLU A CA 1
ATOM 1513 C C . GLU A 1 191 ? 18.824 -17.592 19.540 1.00 50.91 191 GLU A C 1
ATOM 1515 O O . GLU A 1 191 ? 19.140 -18.718 19.912 1.00 50.91 191 GLU A O 1
ATOM 1520 N N . GLY A 1 192 ? 18.929 -17.262 18.247 1.00 60.41 192 GLY A N 1
ATOM 1521 C CA . GLY A 1 192 ? 19.452 -18.167 17.212 1.00 60.41 192 GLY A CA 1
ATOM 1522 C C . GLY A 1 192 ? 20.787 -17.719 16.607 1.00 60.41 192 GLY A C 1
ATOM 1523 O O . GLY A 1 192 ? 21.076 -16.528 16.521 1.00 60.41 192 GLY A O 1
ATOM 1524 N N . SER A 1 193 ? 21.585 -18.671 16.108 1.00 66.56 193 SER A N 1
ATOM 1525 C CA . SER A 1 193 ? 22.794 -18.370 15.327 1.00 66.56 193 SER A CA 1
ATOM 1526 C C . SER A 1 193 ? 22.467 -17.596 14.035 1.00 66.56 193 SER A C 1
ATOM 1528 O O . SER A 1 193 ? 21.427 -17.811 13.403 1.00 66.56 193 SER A O 1
ATOM 1530 N N . ARG A 1 194 ? 23.387 -16.724 13.590 1.00 70.94 194 ARG A N 1
ATOM 1531 C CA . ARG A 1 194 ? 23.259 -15.917 12.350 1.00 70.94 194 ARG A CA 1
ATOM 1532 C C . ARG A 1 194 ? 22.997 -16.769 11.095 1.00 70.94 194 ARG A C 1
ATOM 1534 O O . ARG A 1 194 ? 22.354 -16.320 10.152 1.00 70.94 194 ARG A O 1
ATOM 1541 N N . LEU A 1 195 ? 23.460 -18.017 11.100 1.00 71.50 195 LEU A N 1
ATOM 1542 C CA . LEU A 1 195 ? 23.323 -18.967 9.993 1.00 71.50 195 LEU A CA 1
ATOM 1543 C C . LEU A 1 195 ? 21.926 -19.608 9.951 1.00 71.50 195 LEU A C 1
ATOM 1545 O O . LEU A 1 195 ? 21.324 -19.729 8.884 1.00 71.50 195 LEU A O 1
ATOM 1549 N N . ASN A 1 196 ? 21.350 -19.916 11.120 1.00 74.81 196 ASN A N 1
ATOM 1550 C CA . ASN A 1 196 ? 19.959 -20.366 11.224 1.00 74.81 196 ASN A CA 1
ATOM 1551 C C . ASN A 1 196 ? 18.979 -19.302 10.727 1.00 74.81 196 ASN A C 1
ATOM 1553 O O . ASN A 1 196 ? 17.927 -19.626 10.176 1.00 74.81 196 ASN A O 1
ATOM 1557 N N . TYR A 1 197 ? 19.333 -18.034 10.901 1.00 71.44 197 TYR A N 1
ATOM 1558 C CA . TYR A 1 197 ? 18.562 -16.915 10.395 1.00 71.44 197 TYR A CA 1
ATOM 1559 C C . TYR A 1 197 ? 18.530 -16.867 8.856 1.00 71.44 197 TYR A C 1
ATOM 1561 O O . TYR A 1 197 ? 17.444 -16.854 8.274 1.00 71.44 197 TYR A O 1
ATOM 1569 N N . LEU A 1 198 ? 19.688 -16.950 8.186 1.00 75.25 198 LEU A N 1
ATOM 1570 C CA . LEU A 1 198 ? 19.744 -17.019 6.717 1.00 75.25 198 LEU A CA 1
ATOM 1571 C C . LEU A 1 198 ? 18.995 -18.232 6.172 1.00 75.25 198 LEU A C 1
ATOM 1573 O O . LEU A 1 198 ? 18.231 -18.106 5.216 1.00 75.25 198 LEU A O 1
ATOM 1577 N N . ARG A 1 199 ? 19.147 -19.391 6.821 1.00 78.62 199 ARG A N 1
ATOM 1578 C CA . ARG A 1 199 ? 18.429 -20.614 6.447 1.00 78.62 199 ARG A CA 1
ATOM 1579 C C . ARG A 1 199 ? 16.910 -20.435 6.521 1.00 78.62 199 ARG A C 1
ATOM 1581 O O . ARG A 1 199 ? 16.199 -20.874 5.620 1.00 78.62 199 ARG A O 1
ATOM 1588 N N . LYS A 1 200 ? 16.402 -19.770 7.563 1.00 77.50 200 LYS A N 1
ATOM 1589 C CA . LYS A 1 200 ? 14.967 -19.461 7.697 1.00 77.50 200 LYS A CA 1
ATOM 1590 C C . LYS A 1 200 ? 14.496 -18.454 6.651 1.00 77.50 200 LYS A C 1
ATOM 1592 O O . LYS A 1 200 ? 13.418 -18.641 6.093 1.00 77.50 200 LYS A O 1
ATOM 1597 N N . SER A 1 201 ? 15.301 -17.431 6.359 1.00 77.56 201 SER A N 1
ATOM 1598 C CA . SER A 1 201 ? 14.998 -16.473 5.290 1.00 77.56 201 SER A CA 1
ATOM 1599 C C . SER A 1 201 ? 14.879 -17.187 3.938 1.00 77.56 201 SER A C 1
ATOM 1601 O O . SER A 1 201 ? 13.843 -17.075 3.286 1.00 77.56 201 SER A O 1
ATOM 1603 N N . LEU A 1 202 ? 15.850 -18.039 3.587 1.00 80.81 202 LEU A N 1
ATOM 1604 C CA . LEU A 1 202 ? 15.824 -18.867 2.374 1.00 80.81 202 LEU A CA 1
ATOM 1605 C C . LEU A 1 202 ? 14.568 -19.747 2.292 1.00 80.81 202 LEU A C 1
ATOM 1607 O O . LEU A 1 202 ? 13.892 -19.758 1.264 1.00 80.81 202 LEU A O 1
ATOM 1611 N N . TYR A 1 203 ? 14.200 -20.421 3.387 1.00 81.38 203 TYR A N 1
ATOM 1612 C CA . TYR A 1 203 ? 12.986 -21.243 3.427 1.00 81.38 203 TYR A CA 1
ATOM 1613 C C . TYR A 1 203 ? 11.709 -20.408 3.231 1.00 81.38 203 TYR A C 1
ATOM 1615 O O . TYR A 1 203 ? 10.822 -20.791 2.472 1.00 81.38 203 TYR A O 1
ATOM 1623 N N . SER A 1 204 ? 11.636 -19.223 3.850 1.00 78.88 204 SER A N 1
ATOM 1624 C CA . SER A 1 204 ? 10.475 -18.322 3.743 1.00 78.88 204 SER A CA 1
ATOM 1625 C C . SER A 1 204 ? 10.258 -17.747 2.337 1.00 78.88 204 SER A C 1
ATOM 1627 O O . SER A 1 204 ? 9.177 -17.250 2.016 1.00 78.88 204 SER A O 1
ATOM 1629 N N . VAL A 1 205 ? 11.293 -17.786 1.498 1.00 83.69 205 VAL A N 1
ATOM 1630 C CA . VAL A 1 205 ? 11.295 -17.237 0.141 1.00 83.69 205 VAL A CA 1
ATOM 1631 C C . VAL A 1 205 ? 10.919 -18.297 -0.903 1.00 83.69 205 VAL A C 1
ATOM 1633 O O . VAL A 1 205 ? 10.428 -17.940 -1.974 1.00 83.69 205 VAL A O 1
ATOM 1636 N N . GLY A 1 206 ? 11.042 -19.590 -0.579 1.00 84.94 206 GLY A N 1
ATOM 1637 C CA . GLY A 1 206 ? 10.718 -20.712 -1.471 1.00 84.94 206 GLY A CA 1
ATOM 1638 C C . GLY A 1 206 ? 9.339 -20.627 -2.148 1.00 84.94 206 GLY A C 1
ATOM 1639 O O . GLY A 1 206 ? 9.274 -20.705 -3.375 1.00 84.94 206 GLY A O 1
ATOM 1640 N N . PRO A 1 207 ? 8.237 -20.380 -1.413 1.00 85.25 207 PRO A N 1
ATOM 1641 C CA . PRO A 1 207 ? 6.911 -20.234 -2.018 1.00 85.25 207 PRO A CA 1
ATOM 1642 C C . PRO A 1 207 ? 6.817 -19.063 -3.005 1.00 85.25 207 PRO A C 1
ATOM 1644 O O . PRO A 1 207 ? 6.159 -19.171 -4.035 1.00 85.25 207 PRO A O 1
ATOM 1647 N N . LEU A 1 208 ? 7.492 -17.943 -2.721 1.00 86.56 208 LEU A N 1
ATOM 1648 C CA . LEU A 1 208 ? 7.523 -16.787 -3.624 1.00 86.56 208 LEU A CA 1
ATOM 1649 C C . LEU A 1 208 ? 8.322 -17.094 -4.892 1.00 86.56 208 LEU A C 1
ATOM 1651 O O . LEU A 1 208 ? 7.917 -16.684 -5.976 1.00 86.56 208 LEU A O 1
ATOM 1655 N N . LEU A 1 209 ? 9.419 -17.844 -4.769 1.00 89.69 209 LEU A N 1
ATOM 1656 C CA . LEU A 1 209 ? 10.201 -18.299 -5.915 1.00 89.69 209 LEU A CA 1
ATOM 1657 C C . LEU A 1 209 ? 9.367 -19.218 -6.818 1.00 89.69 209 LEU A C 1
ATOM 1659 O O . LEU A 1 209 ? 9.325 -19.003 -8.028 1.00 89.69 209 LEU A O 1
ATOM 1663 N N . PHE A 1 210 ? 8.647 -20.180 -6.231 1.00 90.19 210 PHE A N 1
ATOM 1664 C CA . PHE A 1 210 ? 7.726 -21.052 -6.965 1.00 90.19 210 PHE A CA 1
ATOM 1665 C C . PHE A 1 210 ? 6.657 -20.247 -7.714 1.00 90.19 210 PHE A C 1
ATOM 1667 O O . PHE A 1 210 ? 6.451 -20.459 -8.906 1.00 90.19 210 PHE A O 1
ATOM 1674 N N . LEU A 1 211 ? 6.026 -19.272 -7.050 1.00 87.94 211 LEU A N 1
ATOM 1675 C CA . LEU A 1 211 ? 5.047 -18.381 -7.683 1.00 87.94 211 LEU A CA 1
ATOM 1676 C C . LEU A 1 211 ? 5.659 -17.554 -8.822 1.00 87.94 211 LEU A C 1
ATOM 1678 O O . LEU A 1 211 ? 5.015 -17.359 -9.852 1.00 87.94 211 LEU A O 1
ATOM 1682 N N . GLY A 1 212 ? 6.904 -17.098 -8.662 1.00 88.00 212 GLY A N 1
ATOM 1683 C CA . GLY A 1 212 ? 7.653 -16.404 -9.708 1.00 88.00 212 GLY A CA 1
ATOM 1684 C C . GLY A 1 212 ? 7.870 -17.271 -10.949 1.00 88.00 212 GLY A C 1
ATOM 1685 O O . GLY A 1 212 ? 7.624 -16.805 -12.062 1.00 88.00 212 GLY A O 1
ATOM 1686 N N . ILE A 1 213 ? 8.264 -18.534 -10.762 1.00 90.31 213 ILE A N 1
ATOM 1687 C CA . ILE A 1 213 ? 8.459 -19.502 -11.853 1.00 90.31 213 ILE A CA 1
ATOM 1688 C C . ILE A 1 213 ? 7.119 -19.844 -12.514 1.00 90.31 213 ILE A C 1
ATOM 1690 O O . ILE A 1 213 ? 7.001 -19.762 -13.735 1.00 90.31 213 ILE A O 1
ATOM 1694 N N . ALA A 1 214 ? 6.093 -20.163 -11.722 1.00 87.31 214 ALA A N 1
ATOM 1695 C CA . ALA A 1 214 ? 4.762 -20.495 -12.227 1.00 87.31 214 ALA A CA 1
ATOM 1696 C C . ALA A 1 214 ? 4.176 -19.353 -13.071 1.00 87.31 214 ALA A C 1
ATOM 1698 O O . ALA A 1 214 ? 3.653 -19.588 -14.161 1.00 87.31 214 ALA A O 1
ATOM 1699 N N . ARG A 1 215 ? 4.321 -18.101 -12.616 1.00 86.81 215 ARG A N 1
ATOM 1700 C CA . ARG A 1 215 ? 3.905 -16.915 -13.377 1.00 86.81 215 ARG A CA 1
ATOM 1701 C C . ARG A 1 215 ? 4.650 -16.793 -14.707 1.00 86.81 215 ARG A C 1
ATOM 1703 O O . ARG A 1 215 ? 4.025 -16.522 -15.724 1.00 86.81 215 ARG A O 1
ATOM 1710 N N . LEU A 1 216 ? 5.966 -16.996 -14.711 1.00 87.06 216 LEU A N 1
ATOM 1711 C CA . LEU A 1 216 ? 6.760 -16.918 -15.938 1.00 87.06 216 LEU A CA 1
ATOM 1712 C C . LEU A 1 216 ? 6.321 -17.972 -16.962 1.00 87.06 216 LEU A C 1
ATOM 1714 O O . LEU A 1 216 ? 6.099 -17.646 -18.125 1.00 87.06 216 LEU A O 1
ATOM 1718 N N . VAL A 1 217 ? 6.159 -19.223 -16.526 1.00 87.06 217 VAL A N 1
ATOM 1719 C CA . VAL A 1 217 ? 5.757 -20.332 -17.406 1.00 87.06 217 VAL A CA 1
ATOM 1720 C C . VAL A 1 217 ? 4.347 -20.111 -17.957 1.00 87.06 217 VAL A C 1
ATOM 1722 O O . VAL A 1 217 ? 4.115 -20.277 -19.155 1.00 87.06 217 VAL A O 1
ATOM 1725 N N . THR A 1 218 ? 3.404 -19.692 -17.111 1.00 83.31 218 THR A N 1
ATOM 1726 C CA . THR A 1 218 ? 2.013 -19.440 -17.527 1.00 83.31 218 THR A CA 1
ATOM 1727 C C . THR A 1 218 ? 1.910 -18.284 -18.517 1.00 83.31 218 THR A C 1
ATOM 1729 O O . THR A 1 218 ? 1.279 -18.434 -19.557 1.00 83.31 218 THR A O 1
ATOM 1732 N N . ILE A 1 219 ? 2.578 -17.156 -18.270 1.00 81.38 219 ILE A N 1
ATOM 1733 C CA . ILE A 1 219 ? 2.496 -16.015 -19.189 1.00 81.38 219 ILE A CA 1
ATOM 1734 C C . ILE A 1 219 ? 3.147 -16.333 -20.541 1.00 81.38 219 ILE A C 1
ATOM 1736 O O . ILE A 1 219 ? 2.561 -16.034 -21.585 1.00 81.38 219 ILE A O 1
ATOM 1740 N N . LYS A 1 220 ? 4.318 -16.985 -20.544 1.00 82.31 220 LYS A N 1
ATOM 1741 C CA . LYS A 1 220 ? 4.989 -17.367 -21.795 1.00 82.31 220 LYS A CA 1
ATOM 1742 C C . LYS A 1 220 ? 4.204 -18.412 -22.588 1.00 82.31 220 LYS A C 1
ATOM 1744 O O . LYS A 1 220 ? 4.172 -18.311 -23.808 1.00 82.31 220 LYS A O 1
ATOM 1749 N N . SER A 1 221 ? 3.550 -19.369 -21.924 1.00 81.31 221 SER A N 1
ATOM 1750 C CA . SER A 1 221 ? 2.727 -20.386 -22.604 1.00 81.31 221 SER A CA 1
ATOM 1751 C C . SER A 1 221 ? 1.417 -19.826 -23.165 1.00 81.31 221 SER A C 1
ATOM 1753 O O . SER A 1 221 ? 1.003 -20.233 -24.244 1.00 81.31 221 SER A O 1
ATOM 1755 N N . ILE A 1 222 ? 0.790 -18.866 -22.477 1.00 76.62 222 ILE A N 1
ATOM 1756 C CA . ILE A 1 222 ? -0.470 -18.236 -22.914 1.00 76.62 222 ILE A CA 1
ATOM 1757 C C . ILE A 1 222 ? -0.219 -17.123 -23.953 1.00 76.62 222 ILE A C 1
ATOM 1759 O O . ILE A 1 222 ? -1.138 -16.685 -24.642 1.00 76.62 222 ILE A O 1
ATOM 1763 N N . GLY A 1 223 ? 1.022 -16.642 -24.092 1.00 69.69 223 GLY A N 1
ATOM 1764 C CA . GLY A 1 223 ? 1.362 -15.549 -25.011 1.00 69.69 223 GLY A CA 1
ATOM 1765 C C . GLY A 1 223 ? 0.806 -14.186 -24.576 1.00 69.69 223 GLY A C 1
ATOM 1766 O O . GLY A 1 223 ? 0.687 -13.267 -25.400 1.00 69.69 223 GLY A O 1
ATOM 1767 N N . TYR A 1 224 ? 0.478 -14.043 -23.286 1.00 66.69 224 TYR A N 1
ATOM 1768 C CA . TYR A 1 224 ? -0.073 -12.815 -22.714 1.00 66.69 224 TYR A CA 1
ATOM 1769 C C . TYR A 1 224 ? 0.916 -11.642 -22.859 1.00 66.69 224 TYR A C 1
ATOM 1771 O O . TYR A 1 224 ? 2.114 -11.822 -23.085 1.00 66.69 224 TYR A O 1
ATOM 1779 N N . GLN A 1 225 ? 0.403 -10.417 -22.813 1.00 60.66 225 GLN A N 1
ATOM 1780 C CA . GLN A 1 225 ? 1.205 -9.202 -22.970 1.00 60.66 225 GLN A CA 1
ATOM 1781 C C . GLN A 1 225 ? 2.017 -8.909 -21.716 1.00 60.66 225 GLN A C 1
ATOM 1783 O O . GLN A 1 225 ? 1.466 -8.832 -20.619 1.00 60.66 225 GLN A O 1
ATOM 1788 N N . GLU A 1 226 ? 3.321 -8.712 -21.882 1.00 66.56 226 GLU A N 1
ATOM 1789 C CA . GLU A 1 226 ? 4.214 -8.298 -20.806 1.00 66.56 226 GLU A CA 1
ATOM 1790 C C . GLU A 1 226 ? 4.858 -6.969 -21.182 1.00 66.56 226 GLU A C 1
ATOM 1792 O O . GLU A 1 226 ? 5.574 -6.872 -22.180 1.00 66.56 226 GLU A O 1
ATOM 1797 N N . HIS A 1 227 ? 4.662 -5.951 -20.347 1.00 66.81 227 HIS A N 1
ATOM 1798 C CA . HIS A 1 227 ? 5.436 -4.723 -20.447 1.00 66.81 227 HIS A CA 1
ATOM 1799 C C . HIS A 1 227 ? 6.870 -5.000 -19.977 1.00 66.81 227 HIS A C 1
ATOM 1801 O O . HIS A 1 227 ? 7.182 -4.953 -18.786 1.00 66.81 227 HIS A O 1
ATOM 1807 N N . VAL A 1 228 ? 7.757 -5.293 -20.932 1.00 77.06 228 VAL A N 1
ATOM 1808 C CA . VAL A 1 228 ? 9.177 -5.616 -20.685 1.00 77.06 228 VAL A CA 1
ATOM 1809 C C . VAL A 1 228 ? 9.892 -4.496 -19.916 1.00 77.06 228 VAL A C 1
ATOM 1811 O O . VAL A 1 228 ? 10.819 -4.759 -19.157 1.00 77.06 228 VAL A O 1
ATOM 1814 N N . SER A 1 229 ? 9.437 -3.249 -20.059 1.00 73.06 229 SER A N 1
ATOM 1815 C CA . SER A 1 229 ? 9.957 -2.083 -19.337 1.00 73.06 229 SER A CA 1
ATOM 1816 C C . SER A 1 229 ? 9.685 -2.103 -17.827 1.00 73.06 229 SER A C 1
ATOM 1818 O O . SER A 1 229 ? 10.289 -1.313 -17.104 1.00 73.06 229 SER A O 1
ATOM 1820 N N . GLU A 1 230 ? 8.801 -2.974 -17.324 1.00 77.75 230 GLU A N 1
ATOM 1821 C CA . GLU A 1 230 ? 8.512 -3.049 -15.889 1.00 77.75 230 GLU A CA 1
ATOM 1822 C C . GLU A 1 230 ? 9.596 -3.770 -15.095 1.00 77.75 230 GLU A C 1
ATOM 1824 O O . GLU A 1 230 ? 10.034 -3.270 -14.063 1.00 77.75 230 GLU A O 1
ATOM 1829 N N . TYR A 1 231 ? 9.992 -4.950 -15.562 1.00 81.19 231 TYR A N 1
ATOM 1830 C CA . TYR A 1 231 ? 10.918 -5.836 -14.857 1.00 81.19 231 TYR A CA 1
ATOM 1831 C C . TYR A 1 231 ? 11.940 -6.470 -15.801 1.00 81.19 231 TYR A C 1
ATOM 1833 O O . TYR A 1 231 ? 13.074 -6.727 -15.401 1.00 81.19 231 TYR A O 1
ATOM 1841 N N . GLY A 1 232 ? 11.552 -6.725 -17.045 1.00 85.94 232 GLY A N 1
ATOM 1842 C CA . GLY A 1 232 ? 12.347 -7.454 -18.016 1.00 85.94 232 GLY A CA 1
ATOM 1843 C C . GLY A 1 232 ? 11.538 -8.526 -18.726 1.00 85.94 232 GLY A C 1
ATOM 1844 O O . GLY A 1 232 ? 10.324 -8.626 -18.574 1.00 85.94 232 GLY A O 1
ATOM 1845 N N . VAL A 1 233 ? 12.234 -9.345 -19.506 1.00 84.94 233 VAL A N 1
ATOM 1846 C CA . VAL A 1 233 ? 11.635 -10.421 -20.310 1.00 84.94 233 VAL A CA 1
ATOM 1847 C C . VAL A 1 233 ? 11.284 -11.645 -19.460 1.00 84.94 233 VAL A C 1
ATOM 1849 O O . VAL A 1 233 ? 10.316 -12.344 -19.758 1.00 84.94 233 VAL A O 1
ATOM 1852 N N . HIS A 1 234 ? 12.088 -11.931 -18.435 1.00 88.06 234 HIS A N 1
ATOM 1853 C CA . HIS A 1 234 ? 11.962 -13.104 -17.563 1.00 88.06 234 HIS A CA 1
ATOM 1854 C C . HIS A 1 234 ? 11.831 -12.726 -16.081 1.00 88.06 234 HIS A C 1
ATOM 1856 O O . HIS A 1 234 ? 11.566 -13.576 -15.233 1.00 88.06 234 HIS A O 1
ATOM 1862 N N . TRP A 1 235 ? 12.035 -11.458 -15.735 1.00 88.62 235 TRP A N 1
ATOM 1863 C CA . TRP A 1 235 ? 11.935 -10.995 -14.362 1.00 88.62 235 TRP A CA 1
ATOM 1864 C C . TRP A 1 235 ? 10.507 -10.585 -14.018 1.00 88.62 235 TRP A C 1
ATOM 1866 O O . TRP A 1 235 ? 9.778 -10.058 -14.852 1.00 88.62 235 TRP A O 1
ATOM 1876 N N . ASN A 1 236 ? 10.099 -10.795 -12.769 1.00 90.69 236 ASN A N 1
ATOM 1877 C CA . ASN A 1 236 ? 8.788 -10.379 -12.290 1.00 90.69 236 ASN A CA 1
ATOM 1878 C C . ASN A 1 236 ? 8.842 -9.934 -10.825 1.00 90.69 236 ASN A C 1
ATOM 1880 O O . ASN A 1 236 ? 9.838 -10.116 -10.123 1.00 90.69 236 ASN A O 1
ATOM 1884 N N . PHE A 1 237 ? 7.724 -9.381 -10.359 1.00 88.06 237 PHE A N 1
ATOM 1885 C CA . PHE A 1 237 ? 7.545 -8.880 -8.997 1.00 88.06 237 PHE A CA 1
ATOM 1886 C C . PHE A 1 237 ? 7.951 -9.873 -7.894 1.00 88.06 237 PHE A C 1
ATOM 1888 O O . PHE A 1 237 ? 8.551 -9.467 -6.896 1.00 88.06 237 PHE A O 1
ATOM 1895 N N . PHE A 1 238 ? 7.656 -11.169 -8.053 1.00 90.88 238 PHE A N 1
ATOM 1896 C CA . PHE A 1 238 ? 8.001 -12.165 -7.039 1.00 90.88 238 PHE A CA 1
ATOM 1897 C C . PHE A 1 238 ? 9.517 -12.335 -6.922 1.00 90.88 238 PHE A C 1
ATOM 1899 O O . PHE A 1 238 ? 10.030 -12.369 -5.803 1.00 90.88 238 PHE A O 1
ATOM 1906 N N . PHE A 1 239 ? 10.238 -12.357 -8.049 1.00 92.31 239 PHE A N 1
ATOM 1907 C CA . PHE A 1 239 ? 11.703 -12.402 -8.053 1.00 92.31 239 PHE A CA 1
ATOM 1908 C C . PHE A 1 239 ? 12.322 -11.143 -7.435 1.00 92.31 239 PHE A C 1
ATOM 1910 O O . PHE A 1 239 ? 13.265 -11.254 -6.652 1.00 92.31 239 PHE A O 1
ATOM 1917 N N . THR A 1 240 ? 11.752 -9.958 -7.676 1.00 92.19 240 THR A N 1
ATOM 1918 C CA . THR A 1 240 ? 12.187 -8.729 -6.987 1.00 92.19 240 THR A CA 1
ATOM 1919 C C . THR A 1 240 ? 12.046 -8.860 -5.470 1.00 92.19 240 THR A C 1
ATOM 1921 O O . THR A 1 240 ? 13.004 -8.596 -4.749 1.00 92.19 240 THR A O 1
ATOM 1924 N N . ILE A 1 241 ? 10.899 -9.324 -4.955 1.00 90.44 241 ILE A N 1
ATOM 1925 C CA . ILE A 1 241 ? 10.714 -9.513 -3.503 1.00 90.44 241 ILE A CA 1
ATOM 1926 C C . ILE A 1 241 ? 11.676 -10.563 -2.939 1.00 90.44 241 ILE A C 1
ATOM 1928 O O . ILE A 1 241 ? 12.198 -10.372 -1.840 1.00 90.44 241 ILE A O 1
ATOM 1932 N N . VAL A 1 242 ? 11.902 -11.663 -3.662 1.00 91.88 242 VAL A N 1
ATOM 1933 C CA . VAL A 1 242 ? 12.865 -12.717 -3.298 1.00 91.88 242 VAL A CA 1
ATOM 1934 C C . VAL A 1 242 ? 14.250 -12.106 -3.081 1.00 91.88 242 VAL A C 1
ATOM 1936 O O . VAL A 1 242 ? 14.806 -12.230 -1.991 1.00 91.88 242 VAL A O 1
ATOM 1939 N N . VAL A 1 243 ? 14.772 -11.383 -4.075 1.00 93.44 243 VAL A N 1
ATOM 1940 C CA . VAL A 1 243 ? 16.101 -10.758 -4.004 1.00 93.44 243 VAL A CA 1
ATOM 1941 C C . VAL A 1 243 ? 16.164 -9.707 -2.900 1.00 93.44 243 VAL A C 1
ATOM 1943 O O . VAL A 1 243 ? 17.090 -9.729 -2.091 1.00 93.44 243 VAL A O 1
ATOM 1946 N N . VAL A 1 244 ? 15.152 -8.840 -2.797 1.00 93.62 244 VAL A N 1
ATOM 1947 C CA . VAL A 1 244 ? 15.085 -7.802 -1.757 1.00 93.62 244 VAL A CA 1
ATOM 1948 C C . VAL A 1 244 ? 15.132 -8.418 -0.359 1.00 93.62 244 VAL A C 1
ATOM 1950 O O . VAL A 1 244 ? 15.898 -7.953 0.480 1.00 93.62 244 VAL A O 1
ATOM 1953 N N . LYS A 1 245 ? 14.372 -9.492 -0.107 1.00 89.88 245 LYS A N 1
ATOM 1954 C CA . LYS A 1 245 ? 14.381 -10.191 1.188 1.00 89.88 245 LYS A CA 1
ATOM 1955 C C . LYS A 1 245 ? 15.733 -10.824 1.502 1.00 89.88 245 LYS A C 1
ATOM 1957 O O . LYS A 1 245 ? 16.170 -10.758 2.647 1.00 89.88 245 LYS A O 1
ATOM 1962 N N . LEU A 1 246 ? 16.393 -11.430 0.514 1.00 91.12 246 LEU A N 1
ATOM 1963 C CA . LEU A 1 246 ? 17.703 -12.058 0.711 1.00 91.12 246 LEU A CA 1
ATOM 1964 C C . LEU A 1 246 ? 18.787 -11.014 1.005 1.00 91.12 246 LEU A C 1
ATOM 1966 O O . LEU A 1 246 ? 19.523 -11.163 1.980 1.00 91.12 246 LEU A O 1
ATOM 1970 N N . ILE A 1 247 ? 18.845 -9.932 0.223 1.00 92.75 247 ILE A N 1
ATOM 1971 C CA . ILE A 1 247 ? 19.807 -8.843 0.441 1.00 92.75 247 ILE A CA 1
ATOM 1972 C C . ILE A 1 247 ? 19.536 -8.152 1.780 1.00 92.75 247 ILE A C 1
ATOM 1974 O O . ILE A 1 247 ? 20.462 -7.957 2.564 1.00 92.75 247 ILE A O 1
ATOM 1978 N N . ALA A 1 248 ? 18.277 -7.833 2.092 1.00 91.31 248 ALA A N 1
ATOM 1979 C CA . ALA A 1 248 ? 17.922 -7.239 3.377 1.00 91.31 248 ALA A CA 1
ATOM 1980 C C . ALA A 1 248 ? 18.300 -8.153 4.550 1.00 91.31 248 ALA A C 1
ATOM 1982 O O . ALA A 1 248 ? 18.854 -7.681 5.539 1.00 91.31 248 ALA A O 1
ATOM 1983 N N . ALA A 1 249 ? 18.078 -9.467 4.432 1.00 88.69 249 ALA A N 1
ATOM 1984 C CA . ALA A 1 249 ? 18.493 -10.412 5.459 1.00 88.69 249 ALA A CA 1
ATOM 1985 C C . ALA A 1 249 ? 20.013 -10.385 5.679 1.00 88.69 249 ALA A C 1
ATOM 1987 O O . ALA A 1 249 ? 20.448 -10.345 6.827 1.00 88.69 249 ALA A O 1
ATOM 1988 N N . LEU A 1 250 ? 20.817 -10.337 4.612 1.00 90.19 250 LEU A N 1
ATOM 1989 C CA . LEU A 1 250 ? 22.274 -10.196 4.713 1.00 90.19 250 LEU A CA 1
ATOM 1990 C C . LEU A 1 250 ? 22.677 -8.875 5.386 1.00 90.19 250 LEU A C 1
ATOM 1992 O O . LEU A 1 250 ? 23.499 -8.874 6.302 1.00 90.19 250 LEU A O 1
ATOM 1996 N N . LEU A 1 251 ? 22.057 -7.758 4.997 1.00 90.81 251 LEU A N 1
ATOM 1997 C CA . LEU A 1 251 ? 22.325 -6.446 5.592 1.00 90.81 251 LEU A CA 1
ATOM 1998 C C . LEU A 1 251 ? 21.990 -6.407 7.087 1.00 90.81 251 LEU A C 1
ATOM 2000 O O . LEU A 1 251 ? 22.744 -5.828 7.863 1.00 90.81 251 LEU A O 1
ATOM 2004 N N . LEU A 1 252 ? 20.903 -7.052 7.510 1.00 87.75 252 LEU A N 1
ATOM 2005 C CA . LEU A 1 252 ? 20.485 -7.109 8.916 1.00 87.75 252 LEU A CA 1
ATOM 2006 C C . LEU A 1 252 ? 21.370 -8.009 9.793 1.00 87.75 252 LEU A C 1
ATOM 2008 O O . LEU A 1 252 ? 21.295 -7.929 11.018 1.00 87.75 252 LEU A O 1
ATOM 2012 N N . ILE A 1 253 ? 22.221 -8.845 9.192 1.00 85.75 253 ILE A N 1
ATOM 2013 C CA . ILE A 1 253 ? 23.265 -9.590 9.915 1.00 85.75 253 ILE A CA 1
ATOM 2014 C C . ILE A 1 253 ? 24.483 -8.704 10.171 1.00 85.75 253 ILE A C 1
ATOM 2016 O O . ILE A 1 253 ? 25.125 -8.825 11.216 1.00 85.75 253 ILE A O 1
ATOM 2020 N N . ILE A 1 254 ? 24.808 -7.839 9.208 1.00 87.50 254 ILE A N 1
ATOM 2021 C CA . ILE A 1 254 ? 25.981 -6.961 9.251 1.00 87.50 254 ILE A CA 1
ATOM 2022 C C . ILE A 1 254 ? 25.697 -5.735 10.126 1.00 87.50 254 ILE A C 1
ATOM 2024 O O . ILE A 1 254 ? 26.521 -5.357 10.957 1.00 87.50 254 ILE A O 1
ATOM 2028 N N . PHE A 1 255 ? 24.523 -5.124 9.963 1.00 87.88 255 PHE A N 1
ATOM 2029 C CA . PHE A 1 255 ? 24.159 -3.869 10.609 1.00 87.88 255 PHE A CA 1
ATOM 2030 C C . PHE A 1 255 ? 23.114 -4.064 11.714 1.00 87.88 255 PHE A C 1
ATOM 2032 O O . PHE A 1 255 ? 22.177 -4.849 11.563 1.00 87.88 255 PHE A O 1
ATOM 2039 N N . PRO A 1 256 ? 23.204 -3.304 12.822 1.00 86.25 256 PRO A N 1
ATOM 2040 C CA . PRO A 1 256 ? 22.221 -3.388 13.890 1.00 86.25 256 PRO A CA 1
ATOM 2041 C C . PRO A 1 256 ? 20.857 -2.847 13.442 1.00 86.25 256 PRO A C 1
ATOM 2043 O O . PRO A 1 256 ? 20.756 -1.760 12.871 1.00 86.25 256 PRO A O 1
ATOM 2046 N N . LEU A 1 257 ? 19.794 -3.559 13.826 1.00 83.62 257 LEU A N 1
ATOM 2047 C CA . LEU A 1 257 ? 18.390 -3.243 13.520 1.00 83.62 257 LEU A CA 1
ATOM 2048 C C . LEU A 1 257 ? 18.012 -1.770 13.777 1.00 83.62 257 LEU A C 1
ATOM 2050 O O . LEU A 1 257 ? 17.364 -1.139 12.945 1.00 83.62 257 LEU A O 1
ATOM 2054 N N . ASN A 1 258 ? 18.469 -1.198 14.897 1.00 84.69 258 ASN A N 1
ATOM 2055 C CA . ASN A 1 258 ? 18.133 0.173 15.313 1.00 84.69 258 ASN A CA 1
ATOM 2056 C C . ASN A 1 258 ? 18.720 1.271 14.400 1.00 84.69 258 ASN A C 1
ATOM 2058 O O . ASN A 1 258 ? 18.298 2.424 14.492 1.00 84.69 258 ASN A O 1
ATOM 2062 N N . LYS A 1 259 ? 19.711 0.936 13.560 1.00 89.31 259 LYS A N 1
ATOM 2063 C CA . LYS A 1 259 ? 20.364 1.857 12.614 1.00 89.31 259 LYS A CA 1
ATOM 2064 C C . LYS A 1 259 ? 19.977 1.569 11.156 1.00 89.31 259 LYS A C 1
ATOM 2066 O O . LYS A 1 259 ? 20.627 2.074 10.245 1.00 89.31 259 LYS A O 1
ATOM 2071 N N . SER A 1 260 ? 18.918 0.791 10.920 1.00 91.19 260 SER A N 1
ATOM 2072 C CA . SER A 1 260 ? 18.459 0.423 9.569 1.00 91.19 260 SER A CA 1
ATOM 2073 C C . SER A 1 260 ? 18.100 1.632 8.692 1.00 91.19 260 SER A C 1
ATOM 2075 O O . SER A 1 260 ? 18.317 1.588 7.485 1.00 91.19 260 SER A O 1
ATOM 2077 N N . TRP A 1 261 ? 17.660 2.746 9.286 1.00 92.31 261 TRP A N 1
ATOM 2078 C CA . TRP A 1 261 ? 17.427 4.000 8.557 1.00 92.31 261 TRP A CA 1
ATOM 2079 C C . TRP A 1 261 ? 18.702 4.608 7.957 1.00 92.31 261 TRP A C 1
ATOM 2081 O O . TRP A 1 261 ? 18.649 5.137 6.853 1.00 92.31 261 TRP A O 1
ATOM 2091 N N . ILE A 1 262 ? 19.847 4.494 8.643 1.00 94.56 262 ILE A N 1
ATOM 2092 C CA . ILE A 1 262 ? 21.137 4.974 8.125 1.00 94.56 262 ILE A CA 1
ATOM 2093 C C . ILE A 1 262 ? 21.509 4.145 6.902 1.00 94.56 262 ILE A C 1
ATOM 2095 O O . ILE A 1 262 ? 21.847 4.702 5.868 1.00 94.56 262 ILE A O 1
ATOM 2099 N N . VAL A 1 263 ? 21.357 2.819 6.994 1.00 94.75 263 VAL A N 1
ATOM 2100 C CA . VAL A 1 263 ? 21.608 1.904 5.873 1.00 94.75 263 VAL A CA 1
ATOM 2101 C C . VAL A 1 263 ? 20.704 2.237 4.684 1.00 94.75 263 VAL A C 1
ATOM 2103 O O . VAL A 1 263 ? 21.185 2.290 3.557 1.00 94.75 263 VAL A O 1
ATOM 2106 N N . ALA A 1 264 ? 19.418 2.521 4.920 1.00 95.56 264 ALA A N 1
ATOM 2107 C CA . ALA A 1 264 ? 18.493 2.931 3.865 1.00 95.56 264 ALA A CA 1
ATOM 2108 C C . ALA A 1 264 ? 18.951 4.223 3.164 1.00 95.56 264 ALA A C 1
ATOM 2110 O O . ALA A 1 264 ? 19.014 4.258 1.934 1.00 95.56 264 ALA A O 1
ATOM 2111 N N . ILE A 1 265 ? 19.321 5.259 3.927 1.00 95.69 265 ILE A N 1
ATOM 2112 C CA . ILE A 1 265 ? 19.821 6.526 3.368 1.00 95.69 265 ILE A CA 1
ATOM 2113 C C . ILE A 1 265 ? 21.121 6.292 2.597 1.00 95.69 265 ILE A C 1
ATOM 2115 O O . ILE A 1 265 ? 21.224 6.719 1.451 1.00 95.69 265 ILE A O 1
ATOM 2119 N N . SER A 1 266 ? 22.083 5.571 3.177 1.00 95.56 266 SER A N 1
ATOM 2120 C CA . SER A 1 266 ? 23.364 5.279 2.530 1.00 95.56 266 SER A CA 1
ATOM 2121 C C . SER A 1 266 ? 23.188 4.528 1.212 1.00 95.56 266 SER A C 1
ATOM 2123 O O . SER A 1 266 ? 23.797 4.921 0.223 1.00 95.56 266 SER A O 1
ATOM 2125 N N . ILE A 1 267 ? 22.333 3.497 1.164 1.00 95.50 267 ILE A N 1
ATOM 2126 C CA . ILE A 1 267 ? 22.051 2.757 -0.076 1.00 95.50 267 ILE A CA 1
ATOM 2127 C C . ILE A 1 267 ? 21.398 3.674 -1.107 1.00 95.50 267 ILE A C 1
ATOM 2129 O O . ILE A 1 267 ? 21.821 3.674 -2.256 1.00 95.50 267 ILE A O 1
ATOM 2133 N N . THR A 1 268 ? 20.398 4.466 -0.711 1.00 94.81 268 THR A N 1
ATOM 2134 C CA . THR A 1 268 ? 19.659 5.305 -1.667 1.00 94.81 268 THR A CA 1
ATOM 2135 C C . THR A 1 268 ? 20.538 6.411 -2.250 1.00 94.81 268 THR A C 1
ATOM 2137 O O . THR A 1 268 ? 20.509 6.645 -3.455 1.00 94.81 268 THR A O 1
ATOM 2140 N N . VAL A 1 269 ? 21.346 7.071 -1.414 1.00 95.31 269 VAL A N 1
ATOM 2141 C CA . VAL A 1 269 ? 22.271 8.123 -1.859 1.00 95.31 269 VAL A CA 1
ATOM 2142 C C . VAL A 1 269 ? 23.372 7.527 -2.728 1.00 95.31 269 VAL A C 1
ATOM 2144 O O . VAL A 1 269 ? 23.605 8.029 -3.821 1.00 95.31 269 VAL A O 1
ATOM 2147 N N . LEU A 1 270 ? 24.008 6.431 -2.298 1.00 95.50 270 LEU A N 1
ATOM 2148 C CA . LEU A 1 270 ? 25.048 5.779 -3.094 1.00 95.50 270 LEU A CA 1
ATOM 2149 C C . LEU A 1 270 ? 24.501 5.299 -4.442 1.00 95.50 270 LEU A C 1
ATOM 2151 O O . LEU A 1 270 ? 25.161 5.482 -5.456 1.00 95.50 270 LEU A O 1
ATOM 2155 N N . TYR A 1 271 ? 23.290 4.740 -4.462 1.00 95.19 271 TYR A N 1
ATOM 2156 C CA . TYR A 1 271 ? 22.633 4.301 -5.689 1.00 95.19 271 TYR A CA 1
ATOM 2157 C C . TYR A 1 271 ? 22.307 5.466 -6.633 1.00 95.19 271 TYR A C 1
ATOM 2159 O O . TYR A 1 271 ? 22.475 5.341 -7.841 1.00 95.19 271 TYR A O 1
ATOM 2167 N N . GLN A 1 272 ? 21.894 6.621 -6.109 1.00 95.69 272 GLN A N 1
ATOM 2168 C CA . GLN A 1 272 ? 21.690 7.807 -6.943 1.00 95.69 272 GLN A CA 1
ATOM 2169 C C . GLN A 1 272 ? 23.010 8.326 -7.517 1.00 95.69 272 GLN A C 1
ATOM 2171 O O . GLN A 1 272 ? 23.100 8.582 -8.711 1.00 95.69 272 GLN A O 1
ATOM 2176 N N . LEU A 1 273 ? 24.060 8.397 -6.694 1.00 94.00 273 LEU A N 1
ATOM 2177 C CA . LEU A 1 273 ? 25.389 8.792 -7.158 1.00 94.00 273 LEU A CA 1
ATOM 2178 C C . LEU A 1 273 ? 25.902 7.834 -8.241 1.00 94.00 273 LEU A C 1
ATOM 2180 O O . LEU A 1 273 ? 26.475 8.283 -9.229 1.00 94.00 273 LEU A O 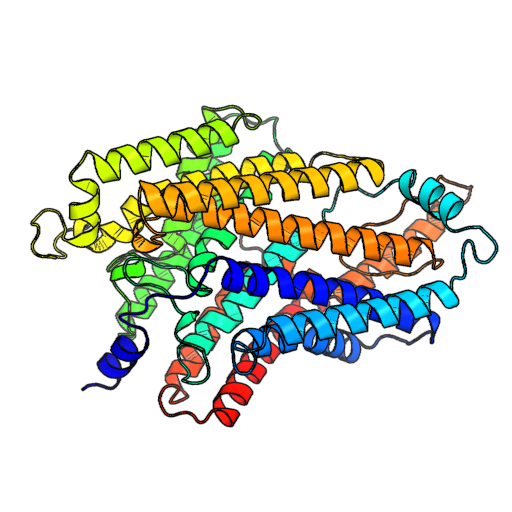1
ATOM 2184 N N . THR A 1 274 ? 25.673 6.523 -8.112 1.00 93.88 274 THR A N 1
ATOM 2185 C CA . THR A 1 274 ? 26.046 5.590 -9.179 1.00 93.88 274 THR A CA 1
ATOM 2186 C C . THR A 1 274 ? 25.197 5.787 -10.432 1.00 93.88 274 THR A C 1
ATOM 2188 O O . THR A 1 274 ? 25.743 5.690 -11.525 1.00 93.88 274 THR A O 1
ATOM 2191 N N . LEU A 1 275 ? 23.904 6.098 -10.325 1.00 92.19 275 LEU A N 1
ATOM 2192 C CA . LEU A 1 275 ? 23.076 6.412 -11.497 1.00 92.19 275 LEU A CA 1
ATOM 2193 C C . LEU A 1 275 ? 23.546 7.670 -12.242 1.00 92.19 275 LEU A C 1
ATOM 2195 O O . LEU A 1 275 ? 23.499 7.675 -13.472 1.00 92.19 275 LEU A O 1
ATOM 2199 N N . ASP A 1 276 ? 24.013 8.687 -11.517 1.00 91.25 276 ASP A N 1
ATOM 2200 C CA . ASP A 1 276 ? 24.398 9.980 -12.092 1.00 91.25 276 ASP A CA 1
ATOM 2201 C C . ASP A 1 276 ? 25.843 9.991 -12.618 1.00 91.25 276 ASP A C 1
ATOM 2203 O O . ASP A 1 276 ? 26.108 10.525 -13.694 1.00 91.25 276 ASP A O 1
ATOM 2207 N N . PHE A 1 277 ? 26.787 9.374 -11.895 1.00 91.44 277 PHE A N 1
ATOM 2208 C CA . PHE A 1 277 ? 28.215 9.397 -12.247 1.00 91.44 277 PHE A CA 1
ATOM 2209 C C . PHE A 1 277 ? 28.682 8.208 -13.097 1.00 91.44 277 PHE A C 1
ATOM 2211 O O . PHE A 1 277 ? 29.810 8.219 -13.590 1.00 91.44 277 PHE A O 1
ATOM 2218 N N . THR A 1 278 ? 27.864 7.169 -13.272 1.00 90.38 278 THR A N 1
ATOM 2219 C CA . THR A 1 278 ? 28.233 5.979 -14.060 1.00 90.38 278 THR A CA 1
ATOM 2220 C C . THR A 1 278 ? 27.234 5.743 -15.198 1.00 90.38 278 THR A C 1
ATOM 2222 O O . THR A 1 278 ? 26.097 6.210 -15.127 1.00 90.38 278 THR A O 1
ATOM 2225 N N . PRO A 1 279 ? 27.579 4.960 -16.242 1.00 88.50 279 PRO A N 1
ATOM 2226 C CA . PRO A 1 279 ? 26.641 4.616 -17.316 1.00 88.50 279 PRO A CA 1
ATOM 2227 C C . PRO A 1 279 ? 25.526 3.645 -16.871 1.00 88.50 279 PRO A C 1
ATOM 2229 O O . PRO A 1 279 ? 24.869 3.021 -17.700 1.00 88.50 279 PRO A O 1
ATOM 2232 N N . LEU A 1 280 ? 25.271 3.483 -15.569 1.00 89.00 280 LEU A N 1
ATOM 2233 C CA . LEU A 1 280 ? 24.225 2.597 -15.061 1.00 89.00 280 LEU A CA 1
ATOM 2234 C C . LEU A 1 280 ? 22.829 3.036 -15.526 1.00 89.00 280 LEU A C 1
ATOM 2236 O O . LEU A 1 280 ? 22.004 2.198 -15.891 1.00 89.00 280 LEU A O 1
ATOM 2240 N N . LYS A 1 281 ? 22.573 4.347 -15.588 1.00 89.12 281 LYS A N 1
ATOM 2241 C CA . LYS A 1 281 ? 21.315 4.886 -16.116 1.00 89.12 281 LYS A CA 1
ATOM 2242 C C . LYS A 1 281 ? 21.123 4.547 -17.597 1.00 89.12 281 LYS A C 1
ATOM 2244 O O . LYS A 1 281 ? 20.049 4.086 -17.989 1.00 89.12 281 LYS A O 1
ATOM 2249 N N . SER A 1 282 ? 22.163 4.709 -18.420 1.00 86.44 282 SER A N 1
ATOM 2250 C CA . SER A 1 282 ? 22.099 4.331 -19.837 1.00 86.44 282 SER A CA 1
ATOM 2251 C C . SER A 1 282 ? 21.986 2.815 -20.015 1.00 86.44 282 SER A C 1
ATOM 2253 O O . SER A 1 282 ? 21.240 2.373 -20.887 1.00 86.44 282 SER A O 1
ATOM 2255 N N . LEU A 1 283 ? 22.602 2.016 -19.137 1.00 88.75 283 LEU A N 1
ATOM 2256 C CA . LEU A 1 283 ? 22.432 0.564 -19.100 1.00 88.75 283 LEU A CA 1
ATOM 2257 C C . LEU A 1 283 ? 20.969 0.176 -18.848 1.00 88.75 283 LEU A C 1
ATOM 2259 O O . LEU A 1 283 ? 20.437 -0.639 -19.593 1.00 88.75 283 LEU A O 1
ATOM 2263 N N . ILE A 1 284 ? 20.287 0.770 -17.861 1.00 87.12 284 ILE A N 1
ATOM 2264 C CA . ILE A 1 284 ? 18.866 0.472 -17.585 1.00 87.12 284 ILE A CA 1
ATOM 2265 C C . ILE A 1 284 ? 17.992 0.803 -18.804 1.00 87.12 284 ILE A C 1
ATOM 2267 O O . ILE A 1 284 ? 17.136 0.003 -19.201 1.00 87.12 284 ILE A O 1
ATOM 2271 N N . LEU A 1 285 ? 18.209 1.969 -19.418 1.00 86.56 285 LEU A N 1
ATOM 2272 C CA . LEU A 1 285 ? 17.366 2.466 -20.505 1.00 86.56 285 LEU A CA 1
ATOM 2273 C C . LEU A 1 285 ? 17.643 1.761 -21.836 1.00 86.56 285 LEU A C 1
ATOM 2275 O O . LEU A 1 285 ? 16.703 1.264 -22.463 1.00 86.56 285 LEU A O 1
ATOM 2279 N N . TYR A 1 286 ? 18.913 1.637 -22.221 1.00 85.31 286 TYR A N 1
ATOM 2280 C CA . TYR A 1 286 ? 19.355 1.240 -23.562 1.00 85.31 286 TYR A CA 1
ATOM 2281 C C . TYR A 1 286 ? 20.175 -0.061 -23.602 1.00 85.31 286 TYR A C 1
ATOM 2283 O O . TYR A 1 286 ? 20.340 -0.634 -24.676 1.00 85.31 286 TYR A O 1
ATOM 2291 N N . GLY A 1 287 ? 20.609 -0.600 -22.463 1.00 84.12 287 GLY A N 1
ATOM 2292 C CA . GLY A 1 287 ? 21.395 -1.841 -22.399 1.00 84.12 287 GLY A CA 1
ATOM 2293 C C . GLY A 1 287 ? 22.886 -1.632 -22.609 1.00 84.12 287 GLY A C 1
ATOM 2294 O O . GLY A 1 287 ? 23.318 -0.521 -22.905 1.00 84.12 287 GLY A O 1
ATOM 2295 N N . THR A 1 288 ? 23.668 -2.707 -22.459 1.00 84.06 288 THR A N 1
ATOM 2296 C CA . THR A 1 288 ? 25.142 -2.654 -22.570 1.00 84.06 288 THR A CA 1
ATOM 2297 C C . THR A 1 288 ? 25.604 -2.094 -23.908 1.00 84.06 288 THR A C 1
ATOM 2299 O O . THR A 1 288 ? 26.594 -1.376 -23.965 1.00 84.06 288 THR A O 1
ATOM 2302 N N . ASP A 1 289 ? 24.853 -2.388 -24.968 1.00 78.00 289 ASP A N 1
ATOM 2303 C CA . ASP A 1 289 ? 25.231 -2.055 -26.340 1.00 78.00 289 ASP A CA 1
ATOM 2304 C C . ASP A 1 289 ? 24.653 -0.701 -26.786 1.00 78.00 289 ASP A C 1
ATOM 2306 O O . ASP A 1 289 ? 24.823 -0.305 -27.937 1.00 78.00 289 ASP A O 1
ATOM 2310 N N . GLY A 1 290 ? 23.877 -0.023 -25.928 1.00 78.75 290 GLY A N 1
ATOM 2311 C CA . GLY A 1 290 ? 23.197 1.242 -26.239 1.00 78.75 290 GLY A CA 1
ATOM 2312 C C . GLY A 1 290 ? 22.078 1.151 -27.290 1.00 78.75 290 GLY A C 1
ATOM 2313 O O . GLY A 1 290 ? 21.400 2.139 -27.552 1.00 78.75 290 GLY A O 1
ATOM 2314 N N . ARG A 1 291 ? 21.852 -0.026 -27.887 1.00 76.50 291 ARG A N 1
ATOM 2315 C CA . ARG A 1 291 ? 20.890 -0.256 -28.985 1.00 76.50 291 ARG A CA 1
ATOM 2316 C C . ARG A 1 291 ? 19.546 -0.836 -28.536 1.00 76.50 291 ARG A C 1
ATOM 2318 O O . ARG A 1 291 ? 18.714 -1.179 -29.367 1.00 76.50 291 ARG A O 1
ATOM 2325 N N . GLY A 1 292 ? 19.332 -1.002 -27.233 1.00 77.56 292 GLY A N 1
ATOM 2326 C CA . GLY A 1 292 ? 18.116 -1.610 -26.687 1.00 77.56 292 GLY A CA 1
ATOM 2327 C C . GLY A 1 292 ? 18.060 -3.133 -26.826 1.00 77.56 292 GLY A C 1
ATOM 2328 O O . GLY A 1 292 ? 17.010 -3.721 -26.571 1.00 77.56 292 GLY A O 1
ATOM 2329 N N . THR A 1 293 ? 19.168 -3.783 -27.192 1.00 82.06 293 THR A N 1
ATOM 2330 C CA . THR A 1 293 ? 19.253 -5.238 -27.363 1.00 82.06 293 THR A CA 1
ATOM 2331 C C . THR A 1 293 ? 18.901 -5.964 -26.059 1.00 82.06 293 THR A C 1
ATOM 2333 O O . THR A 1 293 ? 19.255 -5.543 -24.955 1.00 82.06 293 THR A O 1
ATOM 2336 N N . ARG A 1 294 ? 18.154 -7.068 -26.181 1.00 81.75 294 ARG A N 1
ATOM 2337 C CA . ARG A 1 294 ? 17.715 -7.930 -25.065 1.00 81.75 294 ARG A CA 1
ATOM 2338 C C . ARG A 1 294 ? 18.460 -9.268 -25.066 1.00 81.75 294 ARG A C 1
ATOM 2340 O O . ARG A 1 294 ? 17.892 -10.302 -24.737 1.00 81.75 294 ARG A O 1
ATOM 2347 N N . VAL A 1 295 ? 19.728 -9.245 -25.477 1.00 81.88 295 VAL A N 1
ATOM 2348 C CA . VAL A 1 295 ? 20.576 -10.438 -25.570 1.00 81.88 295 VAL A CA 1
ATOM 2349 C C . VAL A 1 295 ? 21.286 -10.664 -24.237 1.00 81.88 295 VAL A C 1
ATOM 2351 O O . VAL A 1 295 ? 21.934 -9.761 -23.709 1.00 81.88 295 VAL A O 1
ATOM 2354 N N . GLY A 1 296 ? 21.165 -11.877 -23.695 1.00 85.12 296 GLY A N 1
ATOM 2355 C CA . GLY A 1 296 ? 21.732 -12.254 -22.400 1.00 85.12 296 GLY A CA 1
ATOM 2356 C C . GLY A 1 296 ? 20.830 -11.919 -21.207 1.00 85.12 296 GLY A C 1
ATOM 2357 O O . GLY A 1 296 ? 19.938 -11.072 -21.277 1.00 85.12 296 GLY A O 1
ATOM 2358 N N . LEU A 1 297 ? 21.070 -12.599 -20.081 1.00 84.75 297 LEU A N 1
ATOM 2359 C CA . LEU A 1 297 ? 20.196 -12.539 -18.902 1.00 84.75 297 LEU A CA 1
ATOM 2360 C C . LEU A 1 297 ? 20.110 -11.131 -18.294 1.00 84.75 297 LEU A C 1
ATOM 2362 O O . LEU A 1 297 ? 19.028 -10.708 -17.885 1.00 84.75 297 LEU A O 1
ATOM 2366 N N . LEU A 1 298 ? 21.238 -10.415 -18.250 1.00 85.69 298 LEU A N 1
ATOM 2367 C CA . LEU A 1 298 ? 21.321 -9.079 -17.665 1.00 85.69 298 LEU A CA 1
ATOM 2368 C C . LEU A 1 298 ? 20.574 -8.051 -18.520 1.00 85.69 298 LEU A C 1
ATOM 2370 O O . LEU A 1 298 ? 19.677 -7.398 -18.009 1.00 85.69 298 LEU A O 1
ATOM 2374 N N . ASN A 1 299 ? 20.848 -7.949 -19.823 1.00 86.50 299 ASN A N 1
ATOM 2375 C CA . ASN A 1 299 ? 20.139 -7.001 -20.694 1.00 86.50 299 ASN A CA 1
ATOM 2376 C C . ASN A 1 299 ? 18.641 -7.308 -20.828 1.00 86.50 299 ASN A C 1
ATOM 2378 O O . ASN A 1 299 ? 17.825 -6.388 -20.948 1.00 86.50 299 ASN A O 1
ATOM 2382 N N . ALA A 1 300 ? 18.263 -8.588 -20.782 1.00 87.31 300 ALA A N 1
ATOM 2383 C CA . ALA A 1 300 ? 16.864 -8.998 -20.799 1.00 87.31 300 ALA A CA 1
ATOM 2384 C C . ALA A 1 300 ? 16.094 -8.545 -19.546 1.00 87.31 300 ALA A C 1
ATOM 2386 O O . ALA A 1 300 ? 14.895 -8.301 -19.642 1.00 87.31 300 ALA A O 1
ATOM 2387 N N . ASN A 1 301 ? 16.767 -8.418 -18.394 1.00 91.31 301 ASN A N 1
ATOM 2388 C CA . ASN A 1 301 ? 16.140 -8.199 -17.082 1.00 91.31 301 ASN A CA 1
ATOM 2389 C C . ASN A 1 301 ? 16.710 -7.008 -16.297 1.00 91.31 301 ASN A C 1
ATOM 2391 O O . ASN A 1 301 ? 16.553 -6.921 -15.078 1.00 91.31 301 ASN A O 1
ATOM 2395 N N . ARG A 1 302 ? 17.406 -6.102 -16.984 1.00 89.75 302 ARG A N 1
ATOM 2396 C CA . ARG A 1 302 ? 18.186 -5.015 -16.379 1.00 89.75 302 ARG A CA 1
ATOM 2397 C C . ARG A 1 302 ? 17.346 -4.101 -15.498 1.00 89.75 302 ARG A C 1
ATOM 2399 O O . ARG A 1 302 ? 17.805 -3.728 -14.423 1.00 89.75 302 ARG A O 1
ATOM 2406 N N . GLU A 1 303 ? 16.117 -3.791 -15.909 1.00 89.88 303 GLU A N 1
ATOM 2407 C CA . GLU A 1 303 ? 15.192 -2.970 -15.128 1.00 89.88 303 GLU A CA 1
ATOM 2408 C C . GLU A 1 303 ? 14.912 -3.610 -13.767 1.00 89.88 303 GLU A C 1
ATOM 2410 O O . GLU A 1 303 ? 15.111 -2.981 -12.730 1.00 89.88 303 GLU A O 1
ATOM 2415 N N . GLY A 1 304 ? 14.510 -4.882 -13.754 1.00 88.06 304 GLY A N 1
ATOM 2416 C CA . GLY A 1 304 ? 14.167 -5.612 -12.539 1.00 88.06 304 GLY A CA 1
ATOM 2417 C C . GLY A 1 304 ? 15.364 -5.873 -11.632 1.00 88.06 304 GLY A C 1
ATOM 2418 O O . GLY A 1 304 ? 15.232 -5.739 -10.419 1.00 88.06 304 GLY A O 1
ATOM 2419 N N . ILE A 1 305 ? 16.526 -6.206 -12.204 1.00 91.44 305 ILE A N 1
ATOM 2420 C CA . ILE A 1 305 ? 17.750 -6.505 -11.446 1.00 91.44 305 ILE A CA 1
ATOM 2421 C C . ILE A 1 305 ? 18.309 -5.238 -10.796 1.00 91.44 305 ILE A C 1
ATOM 2423 O O . ILE A 1 305 ? 18.572 -5.234 -9.595 1.00 91.44 305 ILE A O 1
ATOM 2427 N N . ILE A 1 306 ? 18.482 -4.157 -11.560 1.00 92.38 306 ILE A N 1
ATOM 2428 C CA . ILE A 1 306 ? 19.163 -2.954 -11.062 1.00 92.38 306 ILE A CA 1
ATOM 2429 C C . ILE A 1 306 ? 18.256 -2.182 -10.089 1.00 92.38 306 ILE A C 1
ATOM 2431 O O . ILE A 1 306 ? 18.715 -1.769 -9.023 1.00 92.38 306 ILE A O 1
ATOM 2435 N N . SER A 1 307 ? 16.947 -2.096 -10.368 1.00 92.75 307 SER A N 1
ATOM 2436 C CA . SER A 1 307 ? 15.978 -1.445 -9.467 1.00 92.75 307 SER A CA 1
ATOM 2437 C C . SER A 1 307 ? 15.829 -2.138 -8.105 1.00 92.75 307 SER A C 1
ATOM 2439 O O . SER A 1 307 ? 15.318 -1.528 -7.161 1.00 92.75 307 SER A O 1
ATOM 2441 N N . THR A 1 308 ? 16.303 -3.387 -7.945 1.00 93.81 308 THR A N 1
ATOM 2442 C CA . THR A 1 308 ? 16.272 -4.077 -6.642 1.00 93.81 308 THR A CA 1
ATOM 2443 C C . THR A 1 308 ? 16.987 -3.297 -5.541 1.00 93.81 308 THR A C 1
ATOM 2445 O O . THR A 1 308 ? 16.538 -3.352 -4.398 1.00 93.81 308 THR A O 1
ATOM 2448 N N . LEU A 1 309 ? 18.028 -2.522 -5.864 1.00 94.31 309 LEU A N 1
ATOM 2449 C CA . LEU A 1 309 ? 18.769 -1.717 -4.887 1.00 94.31 309 LEU A CA 1
ATOM 2450 C C . LEU A 1 309 ? 17.890 -0.640 -4.235 1.00 94.31 309 LEU A C 1
ATOM 2452 O O . LEU A 1 309 ? 17.880 -0.515 -3.008 1.00 94.31 309 LEU A O 1
ATOM 2456 N N . GLY A 1 310 ? 17.079 0.068 -5.028 1.00 95.38 310 GLY A N 1
ATOM 2457 C CA . GLY A 1 310 ? 16.100 1.026 -4.509 1.00 95.38 310 GLY A CA 1
ATOM 2458 C C . GLY A 1 310 ? 15.044 0.348 -3.629 1.00 95.38 310 GLY A C 1
ATOM 2459 O O . GLY A 1 310 ? 14.730 0.812 -2.531 1.00 95.38 310 GLY A O 1
ATOM 2460 N N . TYR A 1 311 ? 14.554 -0.828 -4.035 1.00 96.31 311 TYR A N 1
ATOM 2461 C CA . TYR A 1 311 ? 13.612 -1.597 -3.214 1.00 96.31 311 TYR A CA 1
ATOM 2462 C C . TYR A 1 311 ? 14.230 -2.124 -1.910 1.00 96.31 311 TYR A C 1
ATOM 2464 O O . TYR A 1 311 ? 13.540 -2.163 -0.890 1.00 96.31 311 TYR A O 1
ATOM 2472 N N . VAL A 1 312 ? 15.519 -2.482 -1.893 1.00 96.75 312 VAL A N 1
ATOM 2473 C CA . VAL A 1 312 ? 16.241 -2.825 -0.656 1.00 96.75 312 VAL A CA 1
ATOM 2474 C C . VAL A 1 312 ? 16.279 -1.625 0.290 1.00 96.75 312 VAL A C 1
ATOM 2476 O O . VAL A 1 312 ? 16.021 -1.791 1.482 1.00 96.75 312 VAL A O 1
ATOM 2479 N N . ALA A 1 313 ? 16.512 -0.411 -0.212 1.00 96.94 313 ALA A N 1
ATOM 2480 C CA . ALA A 1 313 ? 16.472 0.786 0.626 1.00 96.94 313 ALA A CA 1
ATOM 2481 C C . ALA A 1 313 ? 15.076 1.040 1.224 1.00 96.94 313 ALA A C 1
ATOM 2483 O O . ALA A 1 313 ? 14.954 1.264 2.433 1.00 96.94 313 ALA A O 1
ATOM 2484 N N . ILE A 1 314 ? 14.015 0.913 0.417 1.00 97.25 314 ILE A N 1
ATOM 2485 C CA . ILE A 1 314 ? 12.618 1.002 0.886 1.00 97.25 314 ILE A CA 1
ATOM 2486 C C . ILE A 1 314 ? 12.337 -0.062 1.956 1.00 97.25 314 ILE A C 1
ATOM 2488 O O . ILE A 1 314 ? 11.695 0.225 2.970 1.00 97.25 314 ILE A O 1
ATOM 2492 N N . HIS A 1 315 ? 12.840 -1.285 1.763 1.00 96.12 315 HIS A N 1
ATOM 2493 C CA . HIS A 1 315 ? 12.707 -2.361 2.739 1.00 96.12 315 HIS A CA 1
ATOM 2494 C C . HIS A 1 315 ? 13.378 -1.992 4.067 1.00 96.12 315 HIS A C 1
ATOM 2496 O O . HIS A 1 315 ? 12.750 -2.082 5.118 1.00 96.12 315 HIS A O 1
ATOM 2502 N N . MET A 1 316 ? 14.622 -1.510 4.038 1.00 96.06 316 MET A N 1
ATOM 2503 C CA . MET A 1 316 ? 15.353 -1.110 5.246 1.00 96.06 316 MET A CA 1
ATOM 2504 C C . MET A 1 316 ? 14.672 0.054 5.984 1.00 96.06 316 MET A C 1
ATOM 2506 O O . MET A 1 316 ? 14.603 0.044 7.215 1.00 96.06 316 MET A O 1
ATOM 2510 N N . ALA A 1 317 ? 14.089 1.013 5.256 1.00 96.69 317 ALA A N 1
ATOM 2511 C CA . ALA A 1 317 ? 13.259 2.061 5.851 1.00 96.69 317 ALA A CA 1
ATOM 2512 C C . ALA A 1 317 ? 12.008 1.476 6.538 1.00 96.69 317 ALA A C 1
ATOM 2514 O O . ALA A 1 317 ? 11.703 1.828 7.679 1.00 96.69 317 ALA A O 1
ATOM 2515 N N . GLY A 1 318 ? 11.329 0.524 5.890 1.00 96.00 318 GLY A N 1
ATOM 2516 C CA . GLY A 1 318 ? 10.180 -0.182 6.461 1.00 96.00 318 GLY A CA 1
ATOM 2517 C C . GLY A 1 318 ? 10.521 -0.998 7.712 1.00 96.00 318 GLY A C 1
ATOM 2518 O O . GLY A 1 318 ? 9.727 -1.020 8.654 1.00 96.00 318 GLY A O 1
ATOM 2519 N N . VAL A 1 319 ? 11.716 -1.600 7.782 1.00 94.44 319 VAL A N 1
ATOM 2520 C CA . VAL A 1 319 ? 12.222 -2.275 8.994 1.00 94.44 319 VAL A CA 1
ATOM 2521 C C . VAL A 1 319 ? 12.328 -1.284 10.155 1.00 94.44 319 VAL A C 1
ATOM 2523 O O . VAL A 1 319 ? 11.802 -1.561 11.238 1.00 94.44 319 VAL A O 1
ATOM 2526 N N . GLN A 1 320 ? 12.934 -0.108 9.942 1.00 94.88 320 GLN A N 1
ATOM 2527 C CA . GLN A 1 320 ? 13.024 0.922 10.985 1.00 94.88 320 GLN A CA 1
ATOM 2528 C C . GLN A 1 320 ? 11.634 1.362 11.458 1.00 94.88 320 GLN A C 1
ATOM 2530 O O . GLN A 1 320 ? 11.385 1.446 12.666 1.00 94.88 320 GLN A O 1
ATOM 2535 N N . THR A 1 321 ? 10.721 1.644 10.524 1.00 94.94 321 THR A N 1
ATOM 2536 C CA . THR A 1 321 ? 9.347 2.041 10.859 1.00 94.94 321 THR A CA 1
ATOM 2537 C C . THR A 1 321 ? 8.644 0.945 11.655 1.00 94.94 321 THR A C 1
ATOM 2539 O O . THR A 1 321 ? 8.028 1.238 12.680 1.00 94.94 321 THR A O 1
ATOM 2542 N N . GLY A 1 322 ? 8.804 -0.319 11.257 1.00 92.81 322 GLY A N 1
ATOM 2543 C CA . GLY A 1 322 ? 8.296 -1.479 11.986 1.00 92.81 322 GLY A CA 1
ATOM 2544 C C . GLY A 1 322 ? 8.810 -1.538 13.425 1.00 92.81 322 GLY A C 1
ATOM 2545 O O . GLY A 1 322 ? 8.009 -1.654 14.351 1.00 92.81 322 GLY A O 1
ATOM 2546 N N . LEU A 1 323 ? 10.122 -1.378 13.642 1.00 91.19 323 LEU A N 1
ATOM 2547 C CA . LEU A 1 323 ? 10.729 -1.355 14.985 1.00 91.19 323 LEU A CA 1
ATOM 2548 C C . LEU A 1 323 ? 10.174 -0.221 15.848 1.00 91.19 323 LEU A C 1
ATOM 2550 O O . LEU A 1 323 ? 9.894 -0.414 17.034 1.00 91.19 323 LEU A O 1
ATOM 2554 N N . TYR A 1 324 ? 10.008 0.965 15.262 1.00 92.00 324 TYR A N 1
ATOM 2555 C CA . TYR A 1 324 ? 9.493 2.127 15.977 1.00 92.00 324 TYR A CA 1
ATOM 2556 C C . TYR A 1 324 ? 8.017 1.961 16.357 1.00 92.00 324 TYR A C 1
ATOM 2558 O O . TYR A 1 324 ? 7.622 2.309 17.473 1.00 92.00 324 TYR A O 1
ATOM 2566 N N . VAL A 1 325 ? 7.204 1.407 15.459 1.00 91.00 325 VAL A N 1
ATOM 2567 C CA . VAL A 1 325 ? 5.746 1.296 15.613 1.00 91.00 325 VAL A CA 1
ATOM 2568 C C . VAL A 1 325 ? 5.338 0.057 16.411 1.00 91.00 325 VAL A C 1
ATOM 2570 O O . VAL A 1 325 ? 4.338 0.107 17.117 1.00 91.00 325 VAL A O 1
ATOM 2573 N N . LEU A 1 326 ? 6.119 -1.026 16.388 1.00 88.88 326 LEU A N 1
ATOM 2574 C CA . LEU A 1 326 ? 5.886 -2.222 17.215 1.00 88.88 326 LEU A CA 1
ATOM 2575 C C . LEU A 1 326 ? 6.502 -2.125 18.619 1.00 88.88 326 LEU A C 1
ATOM 2577 O O . LEU A 1 326 ? 6.275 -3.008 19.449 1.00 88.88 326 LEU A O 1
ATOM 2581 N N . LYS A 1 327 ? 7.265 -1.064 18.920 1.00 88.12 327 LYS A N 1
ATOM 2582 C CA . LYS A 1 327 ? 7.777 -0.821 20.273 1.00 88.12 327 LYS A CA 1
ATOM 2583 C C . LYS A 1 327 ? 6.613 -0.746 21.265 1.00 88.12 327 LYS A C 1
ATOM 2585 O O . LYS A 1 327 ? 5.713 0.078 21.095 1.00 88.12 327 LYS A O 1
ATOM 2590 N N . LYS A 1 328 ? 6.679 -1.573 22.319 1.00 83.81 328 LYS A N 1
ATOM 2591 C CA . LYS A 1 328 ? 5.646 -1.628 23.357 1.00 83.81 328 LYS A CA 1
ATOM 2592 C C . LYS A 1 328 ? 5.496 -0.265 24.037 1.00 83.81 328 LYS A C 1
ATOM 2594 O O . LYS A 1 328 ? 6.476 0.279 24.549 1.00 83.81 328 LYS A O 1
ATOM 2599 N N . ARG A 1 329 ? 4.281 0.286 24.014 1.00 86.06 329 ARG A N 1
ATOM 2600 C CA . ARG A 1 329 ? 3.913 1.556 24.662 1.00 86.06 329 ARG A CA 1
ATOM 2601 C C . ARG A 1 329 ? 2.620 1.363 25.431 1.00 86.06 329 ARG A C 1
ATOM 2603 O O . ARG A 1 329 ? 1.677 0.781 24.905 1.00 86.06 329 ARG A O 1
ATOM 2610 N N . THR A 1 330 ? 2.597 1.846 26.666 1.00 81.00 330 THR A N 1
ATOM 2611 C CA . THR A 1 330 ? 1.470 1.640 27.576 1.00 81.00 330 THR A CA 1
ATOM 2612 C C . THR A 1 330 ? 0.371 2.665 27.343 1.00 81.00 330 THR A C 1
ATOM 2614 O O . THR A 1 330 ? -0.776 2.271 27.202 1.00 81.00 330 THR A O 1
ATOM 2617 N N . TYR A 1 331 ? 0.699 3.956 27.254 1.00 87.81 331 TYR A N 1
ATOM 2618 C CA . TYR A 1 331 ? -0.294 5.034 27.293 1.00 87.81 331 TYR A CA 1
ATOM 2619 C C . TYR A 1 331 ? -0.655 5.600 25.914 1.00 87.81 331 TYR A C 1
ATOM 2621 O O . TYR A 1 331 ? 0.195 5.705 25.026 1.00 87.81 331 TYR A O 1
ATOM 2629 N N . ILE A 1 332 ? -1.896 6.079 25.765 1.00 88.19 332 ILE A N 1
ATOM 2630 C CA . ILE A 1 332 ? -2.376 6.743 24.535 1.00 88.19 332 ILE A CA 1
ATOM 2631 C C . ILE A 1 332 ? -1.556 7.993 24.201 1.00 88.19 332 ILE A C 1
ATOM 2633 O O . ILE A 1 332 ? -1.221 8.216 23.038 1.00 88.19 332 ILE A O 1
ATOM 2637 N N . LYS A 1 333 ? -1.153 8.780 25.210 1.00 90.81 333 LYS A N 1
ATOM 2638 C CA . LYS A 1 333 ? -0.296 9.964 25.005 1.00 90.81 333 LYS A CA 1
ATOM 2639 C C . LYS A 1 333 ? 0.993 9.643 24.238 1.00 90.81 333 LYS A C 1
ATOM 2641 O O . LYS A 1 333 ? 1.471 10.466 23.463 1.00 90.81 333 LYS A O 1
ATOM 2646 N N . ASP A 1 334 ? 1.552 8.449 24.434 1.00 91.75 334 ASP A N 1
ATOM 2647 C CA . ASP A 1 334 ? 2.790 8.045 23.773 1.00 91.75 334 ASP A CA 1
ATOM 2648 C C . ASP A 1 334 ? 2.527 7.628 22.322 1.00 91.75 334 ASP A C 1
ATOM 2650 O O . ASP A 1 334 ? 3.366 7.863 21.457 1.00 91.75 334 ASP A O 1
ATOM 2654 N N . TRP A 1 335 ? 1.344 7.085 22.028 1.00 91.81 335 TRP A N 1
ATOM 2655 C CA . TRP A 1 335 ? 0.900 6.808 20.661 1.00 91.81 335 TRP A CA 1
ATOM 2656 C C . TRP A 1 335 ? 0.567 8.074 19.870 1.00 91.81 335 TRP A C 1
ATOM 2658 O O . TRP A 1 335 ? 0.897 8.142 18.688 1.00 91.81 335 TRP A O 1
ATOM 2668 N N . ILE A 1 336 ? 0.013 9.104 20.515 1.00 93.19 336 ILE A N 1
ATOM 2669 C CA . ILE A 1 336 ? -0.158 10.427 19.891 1.00 93.19 336 ILE A CA 1
ATOM 2670 C C . ILE A 1 336 ? 1.210 10.999 19.500 1.00 93.19 336 ILE A C 1
ATOM 2672 O O . ILE A 1 336 ? 1.382 11.459 18.374 1.00 93.19 336 ILE A O 1
ATOM 2676 N N . LYS A 1 337 ? 2.219 10.896 20.379 1.00 94.50 337 LYS A N 1
ATOM 2677 C CA . LYS A 1 337 ? 3.595 11.302 20.042 1.00 94.50 337 LYS A CA 1
ATOM 2678 C C . LYS A 1 337 ? 4.137 10.531 18.840 1.00 94.50 337 LYS A C 1
ATOM 2680 O O . LYS A 1 337 ? 4.725 11.144 17.961 1.00 94.50 337 LYS A O 1
ATOM 2685 N N . VAL A 1 338 ? 3.918 9.215 18.774 1.00 94.38 338 VAL A N 1
ATOM 2686 C CA . VAL A 1 338 ? 4.320 8.390 17.619 1.00 94.38 338 VAL A CA 1
ATOM 2687 C C . VAL A 1 338 ? 3.671 8.884 16.338 1.00 94.38 338 VAL A C 1
ATOM 2689 O O . VAL A 1 338 ? 4.377 9.101 15.360 1.00 94.38 338 VAL A O 1
ATOM 2692 N N . MET A 1 339 ? 2.353 9.084 16.346 1.00 95.44 339 MET A N 1
ATOM 2693 C CA . MET A 1 339 ? 1.610 9.596 15.196 1.00 95.44 339 MET A CA 1
ATOM 2694 C C . MET A 1 339 ? 2.180 10.945 14.731 1.00 95.44 339 MET A C 1
ATOM 2696 O O . MET A 1 339 ? 2.501 11.096 13.554 1.00 95.44 339 MET A O 1
ATOM 2700 N N . CYS A 1 340 ? 2.400 11.889 15.653 1.00 96.31 340 CYS A N 1
ATOM 2701 C CA . CYS A 1 340 ? 3.006 13.183 15.334 1.00 96.31 340 CYS A CA 1
ATOM 2702 C C . CYS A 1 340 ? 4.430 13.037 14.780 1.00 96.31 340 CYS A C 1
ATOM 2704 O O . CYS A 1 340 ? 4.756 13.668 13.780 1.00 96.31 340 CYS A O 1
ATOM 2706 N N . CYS A 1 341 ? 5.274 12.187 15.374 1.00 96.44 341 CYS A N 1
ATOM 2707 C CA . CYS A 1 341 ? 6.628 11.936 14.875 1.00 96.44 341 CYS A CA 1
ATOM 2708 C C . CYS A 1 341 ? 6.622 11.348 13.457 1.00 96.44 341 CYS A C 1
ATOM 2710 O O . CYS A 1 341 ? 7.417 11.774 12.624 1.00 96.44 341 CYS A O 1
ATOM 2712 N N . LEU A 1 342 ? 5.728 10.396 13.168 1.00 96.12 342 LEU A N 1
ATOM 2713 C CA . LEU A 1 342 ? 5.588 9.818 11.829 1.00 96.12 342 LEU A CA 1
ATOM 2714 C C . LEU A 1 342 ? 5.077 10.847 10.817 1.00 96.12 342 LEU A C 1
ATOM 2716 O O . LEU A 1 342 ? 5.576 10.881 9.696 1.00 96.12 342 LEU A O 1
ATOM 2720 N N . LEU A 1 343 ? 4.126 11.698 11.215 1.00 95.69 343 LEU A N 1
ATOM 2721 C CA . LEU A 1 343 ? 3.606 12.769 10.366 1.00 95.69 343 LEU A CA 1
ATOM 2722 C C . LEU A 1 343 ? 4.694 13.794 10.033 1.00 95.69 343 LEU A C 1
ATOM 2724 O O . LEU A 1 343 ? 4.891 14.115 8.867 1.00 95.69 343 LEU A O 1
ATOM 2728 N N . LEU A 1 344 ? 5.438 14.261 11.040 1.00 97.06 344 LEU A N 1
ATOM 2729 C CA . LEU A 1 344 ? 6.543 15.205 10.855 1.00 97.06 344 LEU A CA 1
ATOM 2730 C C . LEU A 1 344 ? 7.654 14.610 9.984 1.00 97.06 344 LEU A C 1
ATOM 2732 O O . LEU A 1 344 ? 8.172 15.293 9.104 1.00 97.06 344 LEU A O 1
ATOM 2736 N N . ALA A 1 345 ? 7.987 13.331 10.182 1.00 96.69 345 ALA A N 1
ATOM 2737 C CA . ALA A 1 345 ? 8.929 12.625 9.320 1.00 96.69 345 ALA A CA 1
ATOM 2738 C C . ALA A 1 345 ? 8.414 12.529 7.873 1.00 96.69 345 ALA A C 1
ATOM 2740 O O . ALA A 1 345 ? 9.170 12.793 6.944 1.00 96.69 345 ALA A O 1
ATOM 2741 N N . GLY A 1 346 ? 7.129 12.215 7.673 1.00 96.31 346 GLY A N 1
ATOM 2742 C CA . GLY A 1 346 ? 6.495 12.193 6.352 1.00 96.31 346 GLY A CA 1
ATOM 2743 C C . GLY A 1 346 ? 6.528 13.556 5.654 1.00 96.31 346 GLY A C 1
ATOM 2744 O O . GLY A 1 346 ? 6.947 13.635 4.503 1.00 96.31 346 GLY A O 1
ATOM 2745 N N . ILE A 1 347 ? 6.169 14.635 6.359 1.00 96.06 347 ILE A N 1
ATOM 2746 C CA . ILE A 1 347 ? 6.213 16.013 5.837 1.00 96.06 347 ILE A CA 1
ATOM 2747 C C . ILE A 1 347 ? 7.647 16.410 5.475 1.00 96.06 347 ILE A C 1
ATOM 2749 O O . ILE A 1 347 ? 7.881 16.925 4.385 1.00 96.06 347 ILE A O 1
ATOM 2753 N N . SER A 1 348 ? 8.616 16.125 6.350 1.00 96.88 348 SER A N 1
ATOM 2754 C CA . SER A 1 348 ? 10.036 16.388 6.085 1.00 96.88 348 SER A CA 1
ATOM 2755 C C . SER A 1 348 ? 10.526 15.658 4.829 1.00 96.88 348 SER A C 1
ATOM 2757 O O . SER A 1 348 ? 11.180 16.256 3.974 1.00 96.88 348 SER A O 1
ATOM 2759 N N . LEU A 1 349 ? 10.136 14.390 4.649 1.00 96.81 349 LEU A N 1
ATOM 2760 C CA . LEU A 1 349 ? 10.460 13.633 3.441 1.00 96.81 349 LEU A CA 1
ATOM 2761 C C . LEU A 1 349 ? 9.756 14.177 2.192 1.00 96.81 349 LEU A C 1
ATOM 2763 O O . LEU A 1 349 ? 10.363 14.162 1.130 1.00 96.81 349 LEU A O 1
ATOM 2767 N N . PHE A 1 350 ? 8.528 14.698 2.283 1.00 97.00 350 PHE A N 1
ATOM 2768 C CA . PHE A 1 350 ? 7.881 15.362 1.143 1.00 97.00 350 PHE A CA 1
ATOM 2769 C C . PHE A 1 350 ? 8.569 16.673 0.751 1.00 97.00 350 PHE A C 1
ATOM 2771 O O . PHE A 1 350 ? 8.728 16.943 -0.438 1.00 97.00 350 PHE A O 1
ATOM 2778 N N . ILE A 1 351 ? 9.027 17.461 1.727 1.00 96.50 351 ILE A N 1
ATOM 2779 C CA . ILE A 1 351 ? 9.835 18.660 1.459 1.00 96.50 351 ILE A CA 1
ATOM 2780 C C . ILE A 1 351 ? 11.150 18.251 0.785 1.00 96.50 351 ILE A C 1
ATOM 2782 O O . ILE A 1 351 ? 11.523 18.810 -0.245 1.00 96.50 351 ILE A O 1
ATOM 2786 N N . SER A 1 352 ? 11.823 17.224 1.314 1.00 95.94 352 SER A N 1
ATOM 2787 C CA . SER A 1 352 ? 13.036 16.671 0.706 1.00 95.94 352 SER A CA 1
ATOM 2788 C C . SER A 1 352 ? 12.785 16.140 -0.708 1.00 95.94 352 SER A C 1
ATOM 2790 O O . SER A 1 352 ? 13.601 16.387 -1.591 1.00 95.94 352 SER A O 1
ATOM 2792 N N . LEU A 1 353 ? 11.653 15.475 -0.951 1.00 96.19 353 LEU A N 1
ATOM 2793 C CA . LEU A 1 353 ? 11.258 15.000 -2.276 1.00 96.19 353 LEU A CA 1
ATOM 2794 C C . LEU A 1 353 ? 11.131 16.156 -3.262 1.00 96.19 353 LEU A C 1
ATOM 2796 O O . LEU A 1 353 ? 11.661 16.057 -4.361 1.00 96.19 353 LEU A O 1
ATOM 2800 N N . HIS A 1 354 ? 10.469 17.246 -2.869 1.00 94.81 354 HIS A N 1
ATOM 2801 C CA . HIS A 1 354 ? 10.326 18.422 -3.723 1.00 94.81 354 HIS A CA 1
ATOM 2802 C C . HIS A 1 354 ? 11.696 19.003 -4.106 1.00 94.81 354 HIS A C 1
ATOM 2804 O O . HIS A 1 354 ? 11.944 19.296 -5.271 1.00 94.81 354 HIS A O 1
ATOM 2810 N N . ILE A 1 355 ? 12.621 19.102 -3.145 1.00 95.75 355 ILE A N 1
ATOM 2811 C CA . ILE A 1 355 ? 13.998 19.556 -3.398 1.00 95.75 355 ILE A CA 1
ATOM 2812 C C . ILE A 1 355 ? 14.713 18.613 -4.380 1.00 95.75 355 ILE A C 1
ATOM 2814 O O . ILE A 1 355 ? 15.348 19.076 -5.324 1.00 95.75 355 ILE A O 1
ATOM 2818 N N . VAL A 1 356 ? 14.597 17.294 -4.191 1.00 94.75 356 VAL A N 1
ATOM 2819 C CA . VAL A 1 356 ? 15.231 16.288 -5.064 1.00 94.75 356 VAL A CA 1
ATOM 2820 C C . VAL A 1 356 ? 14.625 16.294 -6.470 1.00 94.75 356 VAL A C 1
ATOM 2822 O O . VAL A 1 356 ? 15.366 16.184 -7.441 1.00 94.75 356 VAL A O 1
ATOM 2825 N N . GLN A 1 357 ? 13.309 16.464 -6.603 1.00 93.12 357 GLN A N 1
ATOM 2826 C CA . GLN A 1 357 ? 12.636 16.521 -7.904 1.00 93.12 357 GLN A CA 1
ATOM 2827 C C . GLN A 1 357 ? 13.055 17.738 -8.734 1.00 93.12 357 GLN A C 1
ATOM 2829 O O . GLN A 1 357 ? 13.103 17.639 -9.957 1.00 93.12 357 GLN A O 1
ATOM 2834 N N . VAL A 1 358 ? 13.358 18.864 -8.081 1.00 91.94 358 VAL A N 1
ATOM 2835 C CA . VAL A 1 358 ? 13.821 20.086 -8.755 1.00 91.94 358 VAL A CA 1
ATOM 2836 C C . VAL A 1 358 ? 15.316 20.024 -9.074 1.00 91.94 358 VAL A C 1
ATOM 2838 O O . VAL A 1 358 ? 15.719 20.440 -10.155 1.00 91.94 358 VAL A O 1
ATOM 2841 N N . ASN A 1 359 ? 16.138 19.507 -8.154 1.00 92.44 359 ASN A N 1
ATOM 2842 C CA . ASN A 1 359 ? 17.598 19.625 -8.251 1.00 92.44 359 ASN A CA 1
ATOM 2843 C C . ASN A 1 359 ? 18.313 18.389 -8.813 1.00 92.44 359 ASN A C 1
ATOM 2845 O O . ASN A 1 359 ? 19.451 18.514 -9.256 1.00 92.44 359 ASN A O 1
ATOM 2849 N N . VAL A 1 360 ? 17.706 17.201 -8.734 1.00 90.56 360 VAL A N 1
ATOM 2850 C CA . VAL A 1 360 ? 18.352 15.931 -9.104 1.00 90.56 360 VAL A CA 1
ATOM 2851 C C . VAL A 1 360 ? 17.600 15.285 -10.257 1.00 90.56 360 VAL A C 1
ATOM 2853 O O . VAL A 1 360 ? 18.061 15.300 -11.393 1.00 90.56 360 VAL A O 1
ATOM 2856 N N . GLU A 1 361 ? 16.435 14.705 -9.974 1.00 91.50 361 GLU A N 1
ATOM 2857 C CA . GLU A 1 361 ? 15.682 13.946 -10.962 1.00 91.50 361 GLU A CA 1
ATOM 2858 C C . GLU A 1 361 ? 14.228 13.744 -10.523 1.00 91.50 361 GLU A C 1
ATOM 2860 O O . GLU A 1 361 ? 13.924 13.572 -9.338 1.00 91.50 361 GLU A O 1
ATOM 2865 N N . ALA A 1 362 ? 13.318 13.706 -11.496 1.00 92.50 362 ALA A N 1
ATOM 2866 C CA . ALA A 1 362 ? 11.932 13.329 -11.267 1.00 92.50 362 ALA A CA 1
ATOM 2867 C C . ALA A 1 362 ? 11.808 11.866 -10.797 1.00 92.50 362 ALA A C 1
ATOM 2869 O O . ALA A 1 362 ? 12.683 11.026 -11.009 1.00 92.50 362 ALA A O 1
ATOM 2870 N N . VAL A 1 363 ? 10.680 11.536 -10.169 1.00 93.69 363 VAL A N 1
ATOM 2871 C CA . VAL A 1 363 ? 10.408 10.177 -9.675 1.00 93.69 363 VAL A CA 1
ATOM 2872 C C . VAL A 1 363 ? 10.394 9.190 -10.840 1.00 93.69 363 VAL A C 1
ATOM 2874 O O . VAL A 1 363 ? 9.671 9.401 -11.810 1.00 93.69 363 VAL A O 1
ATOM 2877 N N . SER A 1 364 ? 11.163 8.103 -10.726 1.00 93.44 364 SER A N 1
ATOM 2878 C CA . SER A 1 364 ? 11.161 7.006 -11.697 1.00 93.44 364 SER A CA 1
ATOM 2879 C C . SER A 1 364 ? 11.014 5.655 -11.005 1.00 93.44 364 SER A C 1
ATOM 2881 O O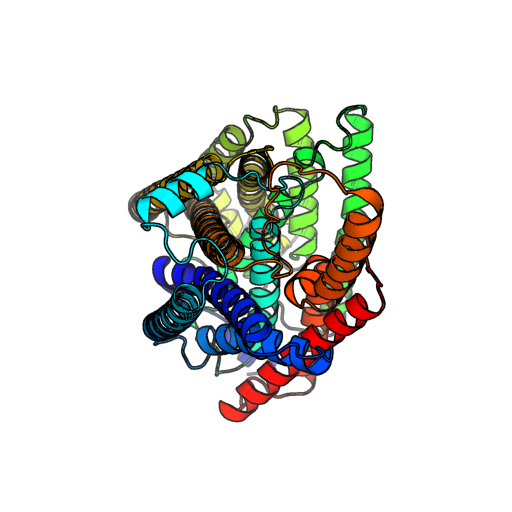 . SER A 1 364 ? 11.932 5.174 -10.333 1.00 93.44 364 SER A O 1
ATOM 2883 N N . ARG A 1 365 ? 9.872 4.990 -11.223 1.00 91.69 365 ARG A N 1
ATOM 2884 C CA . ARG A 1 365 ? 9.653 3.606 -10.771 1.00 91.69 365 ARG A CA 1
ATOM 2885 C C . ARG A 1 365 ? 10.603 2.631 -11.464 1.00 91.69 365 ARG A C 1
ATOM 2887 O O . ARG A 1 365 ? 11.134 1.745 -10.804 1.00 91.69 365 ARG A O 1
ATOM 2894 N N . ARG A 1 366 ? 10.802 2.775 -12.780 1.00 89.81 366 ARG A N 1
ATOM 2895 C CA . ARG A 1 366 ? 11.622 1.858 -13.594 1.00 89.81 366 ARG A CA 1
ATOM 2896 C C . ARG A 1 366 ? 13.066 1.783 -13.095 1.00 89.81 366 ARG A C 1
ATOM 2898 O O . ARG A 1 366 ? 13.655 0.708 -13.104 1.00 89.81 366 ARG A O 1
ATOM 2905 N N . MET A 1 367 ? 13.614 2.911 -12.646 1.00 91.19 367 MET A N 1
ATOM 2906 C CA . MET A 1 367 ? 14.960 2.980 -12.069 1.00 91.19 367 MET A CA 1
ATOM 2907 C C . MET A 1 367 ? 14.970 2.773 -10.548 1.00 91.19 367 MET A C 1
ATOM 2909 O O . MET A 1 367 ? 16.022 2.475 -9.993 1.00 91.19 367 MET A O 1
ATOM 2913 N N . ALA A 1 368 ? 13.824 2.924 -9.873 1.00 94.12 368 ALA A N 1
ATOM 2914 C CA . ALA A 1 368 ? 13.713 2.992 -8.415 1.00 94.12 368 ALA A CA 1
ATOM 2915 C C . ALA A 1 368 ? 14.703 4.004 -7.799 1.00 94.12 368 ALA A C 1
ATOM 2917 O O . ALA A 1 368 ? 15.407 3.697 -6.838 1.00 94.12 368 ALA A O 1
ATOM 2918 N N . ASN A 1 369 ? 14.775 5.198 -8.398 1.00 95.19 369 ASN A N 1
ATOM 2919 C CA . ASN A 1 369 ? 15.736 6.250 -8.051 1.00 95.19 369 ASN A CA 1
ATOM 2920 C C . ASN A 1 369 ? 15.494 6.866 -6.654 1.00 95.19 369 ASN A C 1
ATOM 2922 O O . ASN A 1 369 ? 14.550 6.500 -5.942 1.00 95.19 369 ASN A O 1
ATOM 2926 N N . LEU A 1 370 ? 16.346 7.814 -6.242 1.00 96.12 370 LEU A N 1
ATOM 2927 C CA . LEU A 1 370 ? 16.249 8.468 -4.928 1.00 96.12 370 LEU A CA 1
ATOM 2928 C C . LEU A 1 370 ? 14.881 9.112 -4.693 1.00 96.12 370 LEU A C 1
ATOM 2930 O O . LEU A 1 370 ? 14.267 8.882 -3.649 1.00 96.12 370 LEU A O 1
ATOM 2934 N N . ALA A 1 371 ? 14.381 9.865 -5.675 1.00 96.25 371 ALA A N 1
ATOM 2935 C CA . ALA A 1 371 ? 13.074 10.509 -5.600 1.00 96.25 371 ALA A CA 1
ATOM 2936 C C . ALA A 1 371 ? 11.951 9.477 -5.393 1.00 96.25 371 ALA A C 1
ATOM 2938 O O . ALA A 1 371 ? 11.091 9.659 -4.530 1.00 96.25 371 ALA A O 1
ATOM 2939 N N . PHE A 1 372 ? 11.988 8.353 -6.117 1.00 96.19 372 PHE A N 1
ATOM 2940 C CA . PHE A 1 372 ? 11.035 7.259 -5.931 1.00 96.19 372 PHE A CA 1
ATOM 2941 C C . PHE A 1 372 ? 11.091 6.679 -4.512 1.00 96.19 372 PHE A C 1
ATOM 2943 O O . PHE A 1 372 ? 10.055 6.544 -3.861 1.00 96.19 372 PHE A O 1
ATOM 2950 N N . CYS A 1 373 ? 12.285 6.386 -3.992 1.00 97.25 373 CYS A N 1
ATOM 2951 C CA . CYS A 1 373 ? 12.445 5.842 -2.641 1.00 97.25 373 CYS A CA 1
ATOM 2952 C C . CYS A 1 373 ? 11.890 6.789 -1.563 1.00 97.25 373 CYS A C 1
ATOM 2954 O O . CYS A 1 373 ? 11.124 6.351 -0.699 1.00 97.25 373 CYS A O 1
ATOM 2956 N N . ILE A 1 374 ? 12.224 8.085 -1.634 1.00 97.19 374 ILE A N 1
ATOM 2957 C CA . ILE A 1 374 ? 11.716 9.102 -0.698 1.00 97.19 374 ILE A CA 1
ATOM 2958 C C . ILE A 1 374 ? 10.190 9.177 -0.779 1.00 97.19 374 ILE A C 1
ATOM 2960 O O . ILE A 1 374 ? 9.521 9.154 0.255 1.00 97.19 374 ILE A O 1
ATOM 2964 N N . TRP A 1 375 ? 9.633 9.210 -1.991 1.00 97.12 375 TRP A N 1
ATOM 2965 C CA . TRP A 1 375 ? 8.192 9.291 -2.211 1.00 97.12 375 TRP A CA 1
ATOM 2966 C C . TRP A 1 375 ? 7.425 8.106 -1.609 1.00 97.12 375 TRP A C 1
ATOM 2968 O O . TRP A 1 375 ? 6.431 8.312 -0.903 1.00 97.12 375 TRP A O 1
ATOM 2978 N N . ILE A 1 376 ? 7.893 6.873 -1.831 1.00 97.31 376 ILE A N 1
ATOM 2979 C CA . ILE A 1 376 ? 7.261 5.667 -1.275 1.00 97.31 376 ILE A CA 1
ATOM 2980 C C . ILE A 1 376 ? 7.271 5.699 0.253 1.00 97.31 376 ILE A C 1
ATOM 2982 O O . ILE A 1 376 ? 6.249 5.401 0.884 1.00 97.31 376 ILE A O 1
ATOM 2986 N N . VAL A 1 377 ? 8.408 6.059 0.859 1.00 97.50 377 VAL A N 1
ATOM 2987 C CA . VAL A 1 377 ? 8.530 6.126 2.319 1.00 97.50 377 VAL A CA 1
ATOM 2988 C C . VAL A 1 377 ? 7.637 7.241 2.867 1.00 97.50 377 VAL A C 1
ATOM 2990 O O . VAL A 1 377 ? 6.838 6.973 3.761 1.00 97.50 377 VAL A O 1
ATOM 2993 N N . ALA A 1 378 ? 7.676 8.449 2.298 1.00 97.38 378 ALA A N 1
ATOM 2994 C CA . ALA A 1 378 ? 6.847 9.581 2.723 1.00 97.38 378 ALA A CA 1
ATOM 2995 C C . ALA A 1 378 ? 5.343 9.261 2.672 1.00 97.38 378 ALA A C 1
ATOM 2997 O O . ALA A 1 378 ? 4.621 9.458 3.657 1.00 97.38 378 ALA A O 1
ATOM 2998 N N . SER A 1 379 ? 4.883 8.687 1.557 1.00 96.81 379 SER A N 1
ATOM 2999 C CA . SER A 1 379 ? 3.485 8.281 1.367 1.00 96.81 379 SER A CA 1
ATOM 3000 C C . SER A 1 379 ? 3.084 7.182 2.356 1.00 96.81 379 SER A C 1
ATOM 3002 O O . SER A 1 379 ? 2.005 7.229 2.947 1.00 96.81 379 SER A O 1
ATOM 3004 N N . SER A 1 380 ? 3.981 6.225 2.617 1.00 97.31 380 SER A N 1
ATOM 3005 C CA . SER A 1 380 ? 3.722 5.135 3.561 1.00 97.31 380 SER A CA 1
ATOM 3006 C C . SER A 1 380 ? 3.652 5.601 5.016 1.00 97.31 380 SER A C 1
ATOM 3008 O O . SER A 1 380 ? 2.784 5.143 5.763 1.00 97.31 380 SER A O 1
ATOM 3010 N N . LEU A 1 381 ? 4.533 6.521 5.424 1.00 97.31 381 LEU A N 1
ATOM 3011 C CA . LEU A 1 381 ? 4.501 7.128 6.759 1.00 97.31 381 LEU A CA 1
ATOM 3012 C C . LEU A 1 381 ? 3.237 7.969 6.962 1.00 97.31 381 LEU A C 1
ATOM 3014 O O . LEU A 1 381 ? 2.634 7.915 8.035 1.00 97.31 381 LEU A O 1
ATOM 3018 N N . SER A 1 382 ? 2.811 8.690 5.924 1.00 96.25 382 SER A N 1
ATOM 3019 C CA . SER A 1 382 ? 1.585 9.494 5.947 1.00 96.25 382 SER A CA 1
ATOM 3020 C C . SER A 1 382 ? 0.346 8.617 6.105 1.00 96.25 382 SER A C 1
ATOM 3022 O O . SER A 1 382 ? -0.448 8.849 7.016 1.00 96.25 382 SER A O 1
ATOM 3024 N N . LEU A 1 383 ? 0.237 7.537 5.321 1.00 96.62 383 LEU A N 1
ATOM 3025 C CA . LEU A 1 383 ? -0.839 6.553 5.462 1.00 96.62 383 LEU A CA 1
ATOM 3026 C C . LEU A 1 383 ? -0.862 5.930 6.866 1.00 96.62 383 LEU A C 1
ATOM 3028 O O . LEU A 1 383 ? -1.919 5.820 7.488 1.00 96.62 383 LEU A O 1
ATOM 3032 N N . LEU A 1 384 ? 0.303 5.547 7.399 1.00 96.81 384 LEU A N 1
ATOM 3033 C CA . LEU A 1 384 ? 0.393 4.971 8.740 1.00 96.81 384 LEU A CA 1
ATOM 3034 C C . LEU A 1 384 ? -0.029 5.970 9.826 1.00 96.81 384 LEU A C 1
ATOM 3036 O O . LEU A 1 384 ? -0.702 5.586 10.781 1.00 96.81 384 LEU A O 1
ATOM 3040 N N . SER A 1 385 ? 0.320 7.247 9.663 1.00 96.75 385 SER A N 1
ATOM 3041 C CA . SER A 1 385 ? -0.116 8.319 10.557 1.00 96.75 385 SER A CA 1
ATOM 3042 C C . SER A 1 385 ? -1.636 8.517 10.517 1.00 96.75 385 SER A C 1
ATOM 3044 O O . SER A 1 385 ? -2.274 8.533 11.570 1.00 96.75 385 SER A O 1
ATOM 3046 N N . CYS A 1 386 ? -2.246 8.551 9.325 1.00 96.31 386 CYS A N 1
ATOM 3047 C CA . CYS A 1 386 ? -3.704 8.633 9.167 1.00 96.31 386 CYS A CA 1
ATOM 3048 C C . CYS A 1 386 ? -4.436 7.440 9.806 1.00 96.31 386 CYS A C 1
ATOM 3050 O O . CYS A 1 386 ? -5.491 7.610 10.421 1.00 96.31 386 CYS A O 1
ATOM 3052 N N . LEU A 1 387 ? -3.872 6.233 9.703 1.00 96.19 387 LEU A N 1
ATOM 3053 C CA . LEU A 1 387 ? -4.424 5.036 10.341 1.00 96.19 387 LEU A CA 1
ATOM 3054 C C . LEU A 1 387 ? -4.317 5.089 11.869 1.00 96.19 387 LEU A C 1
ATOM 3056 O O . LEU A 1 387 ? -5.287 4.774 12.552 1.00 96.19 387 LEU A O 1
ATOM 3060 N N . LEU A 1 388 ? -3.180 5.539 12.413 1.00 95.19 388 LEU A N 1
ATOM 3061 C CA . LEU A 1 388 ? -3.026 5.737 13.859 1.00 95.19 388 LEU A CA 1
ATOM 3062 C C . LEU A 1 388 ? -3.993 6.801 14.387 1.00 95.19 388 LEU A C 1
ATOM 3064 O O . LEU A 1 388 ? -4.613 6.591 15.426 1.00 95.19 388 LEU A O 1
ATOM 3068 N N . LEU A 1 389 ? -4.164 7.911 13.664 1.00 95.38 389 LEU A N 1
ATOM 3069 C CA . LEU A 1 389 ? -5.147 8.941 14.002 1.00 95.38 389 LEU A CA 1
ATOM 3070 C C . LEU A 1 389 ? -6.564 8.354 14.046 1.00 95.38 389 LEU A C 1
ATOM 3072 O O . LEU A 1 389 ? -7.288 8.551 15.022 1.00 95.38 389 LEU A O 1
ATOM 3076 N N . SER A 1 390 ? -6.929 7.585 13.019 1.00 94.12 390 SER A N 1
ATOM 3077 C CA . SER A 1 390 ? -8.223 6.901 12.928 1.00 94.12 390 SER A CA 1
ATOM 3078 C C . SER A 1 390 ? -8.450 5.959 14.116 1.00 94.12 390 SER A C 1
ATOM 3080 O O . SER A 1 390 ? -9.501 6.003 14.755 1.00 94.12 390 SER A O 1
ATOM 3082 N N . ASP A 1 391 ? -7.447 5.160 14.485 1.00 92.31 391 ASP A N 1
ATOM 3083 C CA . ASP A 1 391 ? -7.526 4.259 15.639 1.00 92.31 391 ASP A CA 1
ATOM 3084 C C . ASP A 1 391 ? -7.603 4.999 16.981 1.00 92.31 391 ASP A C 1
ATOM 3086 O O . ASP A 1 391 ? -8.301 4.538 17.888 1.00 92.31 391 ASP A O 1
ATOM 3090 N N . ILE A 1 392 ? -6.925 6.141 17.136 1.00 92.94 392 ILE A N 1
ATOM 3091 C CA . ILE A 1 392 ? -7.003 6.970 18.351 1.00 92.94 392 ILE A CA 1
ATOM 3092 C C . ILE A 1 392 ? -8.414 7.547 18.506 1.00 92.94 392 ILE A C 1
ATOM 3094 O O . ILE A 1 392 ? -8.991 7.443 19.590 1.00 92.94 392 ILE A O 1
ATOM 3098 N N . ILE A 1 393 ? -9.000 8.090 17.431 1.00 93.25 393 ILE A N 1
ATOM 3099 C CA . ILE A 1 393 ? -10.380 8.609 17.436 1.00 93.25 393 ILE A CA 1
ATOM 3100 C C . ILE A 1 393 ? -11.368 7.483 17.758 1.00 93.25 393 ILE A C 1
ATOM 3102 O O . ILE A 1 393 ? -12.255 7.644 18.599 1.00 93.25 393 ILE A O 1
ATOM 3106 N N . LEU A 1 394 ? -11.190 6.311 17.147 1.00 91.75 394 LEU A N 1
ATOM 3107 C CA . LEU A 1 394 ? -12.041 5.154 17.402 1.00 91.75 394 LEU A CA 1
ATOM 3108 C C . LEU A 1 394 ? -11.895 4.635 18.841 1.00 91.75 394 LEU A C 1
ATOM 3110 O O . LEU A 1 394 ? -12.885 4.279 19.478 1.00 91.75 394 LEU A O 1
ATOM 3114 N N . SER A 1 395 ? -10.677 4.638 19.385 1.00 90.19 395 SER A N 1
ATOM 3115 C CA . SER A 1 395 ? -10.416 4.288 20.788 1.00 90.19 395 SER A CA 1
ATOM 3116 C C . SER A 1 395 ? -11.069 5.285 21.744 1.00 90.19 395 SER A C 1
ATOM 3118 O O . SER A 1 395 ? -11.583 4.884 22.785 1.00 90.19 395 SER A O 1
ATOM 3120 N N . PHE A 1 396 ? -11.114 6.569 21.381 1.00 90.62 396 PHE A N 1
ATOM 3121 C CA . PHE A 1 396 ? -11.847 7.581 22.138 1.00 90.62 396 PHE A CA 1
ATOM 3122 C C . PHE A 1 396 ? -13.363 7.342 22.089 1.00 90.62 396 PHE A C 1
ATOM 3124 O O . PHE A 1 396 ? -14.021 7.377 23.126 1.00 90.62 396 PHE A O 1
ATOM 3131 N N . ALA A 1 397 ? -13.924 6.997 20.926 1.00 89.94 397 ALA A N 1
ATOM 3132 C CA . ALA A 1 397 ? -15.339 6.627 20.811 1.00 89.94 397 ALA A CA 1
ATOM 3133 C C . ALA A 1 397 ? -15.692 5.386 21.658 1.00 89.94 397 ALA A C 1
ATOM 3135 O O . ALA A 1 397 ? -16.720 5.365 22.340 1.00 89.94 397 ALA A O 1
ATOM 3136 N N . LYS A 1 398 ? -14.811 4.376 21.688 1.00 87.88 398 LYS A N 1
ATOM 3137 C CA . LYS A 1 398 ? -14.939 3.220 22.593 1.00 87.88 398 LYS A CA 1
ATOM 3138 C C . LYS A 1 398 ? -14.875 3.626 24.060 1.00 87.88 398 LYS A C 1
ATOM 3140 O O . LYS A 1 398 ? -15.682 3.171 24.851 1.00 87.88 398 LYS A O 1
ATOM 3145 N N . PHE A 1 399 ? -13.965 4.521 24.434 1.00 86.31 399 PHE A N 1
ATOM 3146 C CA . PHE A 1 399 ? -13.868 5.007 25.813 1.00 86.31 399 PHE A CA 1
ATOM 3147 C C . PHE A 1 399 ? -15.166 5.674 26.307 1.00 86.31 399 PHE A C 1
ATOM 3149 O O . PHE A 1 399 ? -15.533 5.561 27.476 1.00 86.31 399 PHE A O 1
ATOM 3156 N N . LEU A 1 400 ? -15.902 6.337 25.412 1.00 85.31 400 LEU A N 1
ATOM 3157 C CA . LEU A 1 400 ? -17.189 6.963 25.729 1.00 85.31 400 LEU A CA 1
ATOM 3158 C C . LEU A 1 400 ? -18.353 5.956 25.852 1.00 85.31 400 LEU A C 1
ATOM 3160 O O . LEU A 1 400 ? -19.410 6.304 26.391 1.00 85.31 400 LEU A O 1
ATOM 3164 N N . THR A 1 401 ? -18.182 4.721 25.368 1.00 81.31 401 THR A N 1
ATOM 3165 C CA . THR A 1 401 ? -19.253 3.726 25.207 1.00 81.31 401 THR A CA 1
ATOM 3166 C C . THR A 1 401 ? -18.897 2.403 25.888 1.00 81.31 401 THR A C 1
ATOM 3168 O O . THR A 1 401 ? -17.956 1.710 25.516 1.00 81.31 401 THR A O 1
ATOM 3171 N N . LYS A 1 402 ? -19.646 2.015 26.926 1.00 71.06 402 LYS A N 1
ATOM 3172 C CA . LYS A 1 402 ? -19.297 0.825 27.718 1.00 71.06 402 LYS A CA 1
ATOM 3173 C C . LYS A 1 402 ? -19.472 -0.455 26.887 1.00 71.06 402 LYS A C 1
ATOM 3175 O O . LYS A 1 402 ? -20.565 -0.721 26.402 1.00 71.06 402 LYS A O 1
ATOM 3180 N N . GLY A 1 403 ? -18.420 -1.272 26.790 1.00 66.75 403 GLY A N 1
ATOM 3181 C CA . GLY A 1 403 ? -18.499 -2.643 26.266 1.00 66.75 403 GLY A CA 1
ATOM 3182 C C . GLY A 1 403 ? -18.601 -2.781 24.742 1.00 66.75 403 GLY A C 1
ATOM 3183 O O . GLY A 1 403 ? -18.958 -3.857 24.266 1.00 66.75 403 GLY A O 1
ATOM 3184 N N . THR A 1 404 ? -18.293 -1.735 23.967 1.00 70.50 404 THR A N 1
ATOM 3185 C CA . THR A 1 404 ? -18.345 -1.811 22.500 1.00 70.50 404 THR A CA 1
ATOM 3186 C C . THR A 1 404 ? -17.143 -2.567 21.933 1.00 70.50 404 THR A C 1
ATOM 3188 O O . THR A 1 404 ? -15.973 -2.223 22.136 1.00 70.50 404 THR A O 1
ATOM 3191 N N . LEU A 1 405 ? -17.435 -3.633 21.190 1.00 70.06 405 LEU A N 1
ATOM 3192 C CA . LEU A 1 405 ? -16.428 -4.457 20.532 1.00 70.06 405 LEU A CA 1
ATOM 3193 C C . LEU A 1 405 ? -16.336 -4.036 19.069 1.00 70.06 405 LEU A C 1
ATOM 3195 O O . LEU A 1 405 ? -17.241 -4.282 18.276 1.00 70.06 405 LEU A O 1
ATOM 3199 N N . VAL A 1 406 ? -15.210 -3.422 18.707 1.00 74.88 406 VAL A N 1
ATOM 3200 C CA . VAL A 1 406 ? -14.849 -3.178 17.304 1.00 74.88 406 VAL A CA 1
ATOM 3201 C C . VAL A 1 406 ? -13.571 -3.941 17.005 1.00 74.88 406 VAL A C 1
ATOM 3203 O O . VAL A 1 406 ? -12.515 -3.633 17.567 1.00 74.88 406 VAL A O 1
ATOM 3206 N N . SER A 1 407 ? -13.671 -4.931 16.118 1.00 65.94 407 SER A N 1
ATOM 3207 C CA . SER A 1 407 ? -12.518 -5.614 15.521 1.00 65.94 407 SER A CA 1
ATOM 3208 C C . SER A 1 407 ? -11.609 -4.618 14.789 1.00 65.94 407 SER A C 1
ATOM 3210 O O . SER A 1 407 ? -12.121 -3.700 14.148 1.00 65.94 407 SER A O 1
ATOM 3212 N N . CYS A 1 408 ? -10.295 -4.859 14.798 1.00 66.81 408 CYS A N 1
ATOM 3213 C CA . CYS A 1 408 ? -9.289 -4.026 14.122 1.00 66.81 408 CYS A CA 1
ATOM 3214 C C . CYS A 1 408 ? -9.099 -2.613 14.694 1.00 66.81 408 CYS A C 1
ATOM 3216 O O . CYS A 1 408 ? -8.665 -1.741 13.959 1.00 66.81 408 CYS A O 1
ATOM 3218 N N . SER A 1 409 ? -9.341 -2.407 15.987 1.00 79.44 409 SER A N 1
ATOM 3219 C CA . SER A 1 409 ? -8.832 -1.235 16.707 1.00 79.44 409 SER A CA 1
ATOM 3220 C C . SER A 1 409 ? -8.213 -1.670 18.034 1.00 79.44 409 SER A C 1
ATOM 3222 O O . SER A 1 409 ? -8.412 -2.814 18.462 1.00 79.44 409 SER A O 1
ATOM 3224 N N . TRP A 1 410 ? -7.455 -0.785 18.685 1.00 74.94 410 TRP A N 1
ATOM 3225 C CA . TRP A 1 410 ? -6.862 -1.113 19.976 1.00 74.94 410 TRP A CA 1
ATOM 3226 C C . TRP A 1 410 ? -7.909 -1.459 21.037 1.00 74.94 410 TRP A C 1
ATOM 3228 O O . TRP A 1 410 ? -9.041 -0.959 21.044 1.00 74.94 410 TRP A O 1
ATOM 3238 N N . LYS A 1 411 ? -7.487 -2.338 21.944 1.00 77.81 411 LYS A N 1
ATOM 3239 C CA . LYS A 1 411 ? -8.224 -2.697 23.147 1.00 77.81 411 LYS A CA 1
ATOM 3240 C C . LYS A 1 411 ? -7.825 -1.755 24.272 1.00 77.81 411 LYS A C 1
ATOM 3242 O O . LYS A 1 411 ? -6.635 -1.531 24.502 1.00 77.81 411 LYS A O 1
ATOM 3247 N N . LEU A 1 412 ? -8.832 -1.214 24.949 1.00 74.44 412 LEU A N 1
ATOM 3248 C CA . LEU A 1 412 ? -8.649 -0.375 26.121 1.00 74.44 412 LEU A CA 1
ATOM 3249 C C . LEU A 1 412 ? -8.577 -1.286 27.345 1.00 74.44 412 LEU A C 1
ATOM 3251 O O . LEU A 1 412 ? -9.511 -2.039 27.613 1.00 74.44 412 LEU A O 1
ATOM 3255 N N . ILE A 1 413 ? -7.461 -1.223 28.065 1.00 72.25 413 ILE A N 1
ATOM 3256 C CA . ILE A 1 413 ? -7.291 -1.915 29.339 1.00 72.25 413 ILE A CA 1
ATOM 3257 C C . ILE A 1 413 ? -7.550 -0.876 30.428 1.00 72.25 413 ILE A C 1
ATOM 3259 O O . ILE A 1 413 ? -6.733 0.024 30.636 1.00 72.25 413 ILE A O 1
ATOM 3263 N N . GLU A 1 414 ? -8.693 -0.985 31.102 1.00 61.38 414 GLU A N 1
ATOM 3264 C CA . GLU A 1 414 ? -8.951 -0.265 32.351 1.00 61.38 414 GLU A CA 1
ATOM 3265 C C . GLU A 1 414 ? -8.346 -1.045 33.531 1.00 61.38 414 GLU A C 1
ATOM 3267 O O . GLU A 1 414 ? -8.264 -2.277 33.510 1.00 61.38 414 GLU A O 1
ATOM 3272 N N . SER A 1 415 ? -7.865 -0.331 34.554 1.00 41.78 415 SER A N 1
ATOM 3273 C CA . SER A 1 415 ? -7.231 -0.932 35.736 1.00 41.78 415 SER A CA 1
ATOM 3274 C C . SER A 1 415 ? -8.154 -1.958 36.417 1.00 41.78 415 SER A C 1
ATOM 3276 O O . SER A 1 415 ? -9.363 -1.726 36.474 1.00 41.78 415 SER A O 1
ATOM 3278 N N . PRO A 1 416 ? -7.631 -3.071 36.970 1.00 43.59 416 PRO A N 1
ATOM 3279 C CA . PRO A 1 416 ? -8.459 -4.190 37.408 1.00 43.59 416 PRO A CA 1
ATOM 3280 C C . PRO A 1 416 ? -9.272 -3.832 38.657 1.00 43.59 416 PRO A C 1
ATOM 3282 O O . PRO A 1 416 ? -8.691 -3.659 39.724 1.00 43.59 416 PRO A O 1
ATOM 3285 N N . ALA A 1 417 ? -10.600 -3.815 38.558 1.00 35.06 417 ALA A N 1
ATOM 3286 C CA . ALA A 1 417 ? -11.460 -4.098 39.703 1.00 35.06 417 ALA A CA 1
ATOM 3287 C C . ALA A 1 417 ? -11.903 -5.571 39.630 1.00 35.06 417 ALA A C 1
ATOM 3289 O O . ALA A 1 417 ? -12.426 -6.039 38.620 1.00 35.06 417 ALA A O 1
ATOM 3290 N N . THR A 1 418 ? -11.578 -6.297 40.695 1.00 37.06 418 THR A N 1
ATOM 3291 C CA . THR A 1 418 ? -11.955 -7.662 41.105 1.00 37.06 418 THR A CA 1
ATOM 3292 C C . THR A 1 418 ? -13.191 -8.282 40.425 1.00 37.06 418 THR A C 1
ATOM 3294 O O . THR A 1 418 ? -14.311 -7.957 40.801 1.00 37.06 418 THR A O 1
ATOM 3297 N N . ASN A 1 419 ? -12.971 -9.188 39.451 1.00 43.59 419 ASN A N 1
ATOM 3298 C CA . ASN A 1 419 ? -13.733 -10.429 39.141 1.00 43.59 419 ASN A CA 1
ATOM 3299 C C . ASN A 1 419 ? -13.416 -10.910 37.705 1.00 43.59 419 ASN A C 1
ATOM 3301 O O . ASN A 1 419 ? -14.168 -10.655 36.764 1.00 43.59 419 ASN A O 1
ATOM 3305 N N . LYS A 1 420 ? -12.251 -11.555 37.514 1.00 45.28 420 LYS A N 1
ATOM 3306 C CA . LYS A 1 420 ? -11.594 -11.651 36.192 1.00 45.28 420 LYS A CA 1
ATOM 3307 C C . LYS A 1 420 ? -11.741 -12.960 35.406 1.00 45.28 420 LYS A C 1
ATOM 3309 O O . LYS A 1 420 ? -11.881 -12.905 34.196 1.00 45.28 420 LYS A O 1
ATOM 3314 N N . LYS A 1 421 ? -11.752 -14.148 36.017 1.00 45.62 421 LYS A N 1
ATOM 3315 C CA . LYS A 1 421 ? -11.525 -15.379 35.221 1.00 45.62 421 LYS A CA 1
ATOM 3316 C C . LYS A 1 421 ? -12.689 -15.802 34.308 1.00 45.62 421 LYS A C 1
ATOM 3318 O O . LYS A 1 421 ? -12.439 -16.245 33.192 1.00 45.62 421 LYS A O 1
ATOM 3323 N N . HIS A 1 422 ? -13.948 -15.653 34.733 1.00 41.94 422 HIS A N 1
ATOM 3324 C CA . HIS A 1 422 ? -15.089 -16.084 33.907 1.00 41.94 422 HIS A CA 1
ATOM 3325 C C . HIS A 1 422 ? -15.509 -15.019 32.876 1.00 41.94 422 HIS A C 1
ATOM 3327 O O . HIS A 1 422 ? -15.782 -15.347 31.721 1.00 41.94 422 HIS A O 1
ATOM 3333 N N . SER A 1 423 ? -15.451 -13.736 33.250 1.00 48.25 423 SER A N 1
ATOM 3334 C CA . SER A 1 423 ? -15.716 -12.598 32.361 1.00 48.25 423 SER A CA 1
ATOM 3335 C C . SER A 1 423 ? -14.670 -12.470 31.245 1.00 48.25 423 SER A C 1
ATOM 3337 O O . SER A 1 423 ? -15.044 -12.257 30.094 1.00 48.25 423 SER A O 1
ATOM 3339 N N . GLU A 1 424 ? -13.382 -12.695 31.532 1.00 55.28 424 GLU A N 1
ATOM 3340 C CA . GLU A 1 424 ? -12.315 -12.677 30.516 1.00 55.28 424 GLU A CA 1
ATOM 3341 C C . GLU A 1 424 ? -12.486 -13.793 29.467 1.00 55.28 424 GLU A C 1
ATOM 3343 O O . GLU A 1 424 ? -12.218 -13.567 28.286 1.00 55.28 424 GLU A O 1
ATOM 3348 N N . SER A 1 425 ? -12.991 -14.973 29.859 1.00 54.78 425 SER A N 1
ATOM 3349 C CA . SER A 1 425 ? -13.225 -16.091 28.928 1.00 54.78 425 SER A CA 1
ATOM 3350 C C . SER A 1 425 ? -14.344 -15.805 27.915 1.00 54.78 425 SER A C 1
ATOM 3352 O O . SER A 1 425 ? -14.144 -15.982 26.712 1.00 54.78 425 SER A O 1
ATOM 3354 N N . LEU A 1 426 ? -15.478 -15.265 28.378 1.00 57.72 426 LEU A N 1
ATOM 3355 C CA . LEU A 1 426 ? -16.624 -14.906 27.533 1.00 57.72 426 LEU A CA 1
ATOM 3356 C C . LEU A 1 426 ? -16.308 -13.716 26.615 1.00 57.72 426 LEU A C 1
ATOM 3358 O O . LEU A 1 426 ? -16.675 -13.722 25.438 1.00 57.72 426 LEU A O 1
ATOM 3362 N N . VAL A 1 427 ? -15.572 -12.719 27.122 1.00 61.44 427 VAL A N 1
ATOM 3363 C CA . VAL A 1 427 ? -15.103 -11.578 26.318 1.00 61.44 427 VAL A CA 1
ATOM 3364 C C . VAL A 1 427 ? -14.125 -12.048 25.237 1.00 61.44 427 VAL A C 1
ATOM 3366 O O . VAL A 1 427 ? -14.272 -11.662 24.080 1.00 61.44 427 VAL A O 1
ATOM 3369 N N . SER A 1 428 ? -13.193 -12.953 25.557 1.00 62.69 428 SER A N 1
ATOM 3370 C CA . SER A 1 428 ? -12.253 -13.516 24.574 1.00 62.69 428 SER A CA 1
ATOM 3371 C C . SER A 1 428 ? -12.956 -14.293 23.452 1.00 62.69 428 SER A C 1
ATOM 3373 O O . SER A 1 428 ? -12.539 -14.248 22.290 1.00 62.69 428 SER A O 1
ATOM 3375 N N . GLU A 1 429 ? -14.044 -14.999 23.761 1.00 62.78 429 GLU A N 1
ATOM 3376 C CA . GLU A 1 429 ? -14.803 -15.752 22.763 1.00 62.78 429 GLU A CA 1
ATOM 3377 C C . GLU A 1 429 ? -15.656 -14.847 21.859 1.00 62.78 429 GLU A C 1
ATOM 3379 O O . GLU A 1 429 ? -15.648 -15.012 20.631 1.00 62.78 429 GLU A O 1
ATOM 3384 N N . ALA A 1 430 ? -16.302 -13.826 22.434 1.00 64.88 430 ALA A N 1
ATOM 3385 C CA . ALA A 1 430 ? -17.005 -12.784 21.684 1.00 64.88 430 ALA A CA 1
ATOM 3386 C C . ALA A 1 430 ? -16.053 -12.010 20.755 1.00 64.88 430 ALA A C 1
ATOM 3388 O O . ALA A 1 430 ? -16.372 -11.771 19.590 1.00 64.88 430 ALA A O 1
ATOM 3389 N N . GLU A 1 431 ? -14.838 -11.708 21.213 1.00 69.75 431 GLU A N 1
ATOM 3390 C CA . GLU A 1 431 ? -13.793 -11.080 20.400 1.00 69.75 431 GLU A CA 1
ATOM 3391 C C . GLU A 1 431 ? -13.333 -11.965 19.238 1.00 69.75 431 GLU A C 1
ATOM 3393 O O . GLU A 1 431 ? -13.184 -11.489 18.110 1.00 69.75 431 GLU A O 1
ATOM 3398 N N . LYS A 1 432 ? -13.124 -13.267 19.478 1.00 71.56 432 LYS A N 1
ATOM 3399 C CA . LYS A 1 432 ? -12.793 -14.224 18.409 1.00 71.56 432 LYS A CA 1
ATOM 3400 C C . LYS A 1 432 ? -13.924 -14.329 17.390 1.00 71.56 432 LYS A C 1
ATOM 3402 O O . LYS A 1 432 ? -13.658 -14.550 16.207 1.00 71.56 432 LYS A O 1
ATOM 3407 N N . LYS A 1 433 ? -15.181 -14.210 17.822 1.00 74.56 433 LYS A N 1
ATOM 3408 C CA . LYS A 1 433 ? -16.343 -14.161 16.927 1.00 74.56 433 LYS A CA 1
ATOM 3409 C C . LYS A 1 433 ? -16.347 -12.866 16.106 1.00 74.56 433 LYS A C 1
ATOM 3411 O O . LYS A 1 433 ? -16.405 -12.949 14.884 1.00 74.56 433 LYS A O 1
ATOM 3416 N N . GLU A 1 434 ? -16.154 -11.708 16.729 1.00 75.25 434 GLU A N 1
ATOM 3417 C CA . GLU A 1 434 ? -16.120 -10.410 16.034 1.00 75.25 434 GLU A CA 1
ATOM 3418 C C . GLU A 1 434 ? -14.944 -10.310 15.045 1.00 75.25 434 GLU A C 1
ATOM 3420 O O . GLU A 1 434 ? -15.093 -9.830 13.923 1.00 75.25 434 GLU A O 1
ATOM 3425 N N . ALA A 1 435 ? -13.774 -10.849 15.402 1.00 75.31 435 ALA A N 1
ATOM 3426 C CA . ALA A 1 435 ? -12.618 -10.924 14.508 1.00 75.31 435 ALA A CA 1
ATOM 3427 C C . ALA A 1 435 ? -12.845 -11.862 13.305 1.00 75.31 435 ALA A C 1
ATOM 3429 O O . ALA A 1 435 ? -12.291 -11.632 12.228 1.00 75.31 435 ALA A O 1
ATOM 3430 N N . ARG A 1 436 ? -13.663 -12.915 13.459 1.00 81.88 436 ARG A N 1
ATOM 3431 C CA . ARG A 1 436 ? -14.076 -13.786 12.342 1.00 81.88 436 ARG A CA 1
ATOM 3432 C C . ARG A 1 436 ? -15.026 -13.069 11.381 1.00 81.88 436 ARG A C 1
ATOM 3434 O O . ARG A 1 436 ? -14.949 -13.306 10.181 1.00 81.88 436 ARG A O 1
ATOM 3441 N N . LEU A 1 437 ? -15.849 -12.157 11.898 1.00 84.69 437 LEU A N 1
ATOM 3442 C CA . LEU A 1 437 ? -16.829 -11.385 11.132 1.00 84.69 437 LEU A CA 1
ATOM 3443 C C . LEU A 1 437 ? -16.257 -10.116 10.469 1.00 84.69 437 LEU A C 1
ATOM 3445 O O . LEU A 1 437 ? -17.010 -9.368 9.852 1.00 84.69 437 LEU A O 1
ATOM 3449 N N . CYS A 1 438 ? -14.951 -9.859 10.562 1.00 89.12 438 CYS A N 1
ATOM 3450 C CA . CYS A 1 438 ? -14.322 -8.634 10.063 1.00 89.12 438 CYS A CA 1
ATOM 3451 C C . CYS A 1 438 ? -13.570 -8.847 8.743 1.00 89.12 438 CYS A C 1
ATOM 3453 O O . CYS A 1 438 ? -12.616 -9.633 8.688 1.00 89.12 438 CYS A O 1
ATOM 3455 N N . LEU A 1 439 ? -13.923 -8.080 7.704 1.00 92.06 439 LEU A N 1
ATOM 3456 C CA . LEU A 1 439 ? -13.274 -8.168 6.389 1.00 92.06 439 LEU A CA 1
ATOM 3457 C C . LEU A 1 439 ? -11.792 -7.774 6.442 1.00 92.06 439 LEU A C 1
ATOM 3459 O O . LEU A 1 439 ? -10.952 -8.453 5.855 1.00 92.06 439 LEU A O 1
ATOM 3463 N N . ILE A 1 440 ? -11.444 -6.735 7.210 1.00 92.38 440 ILE A N 1
ATOM 3464 C CA . ILE A 1 440 ? -10.050 -6.290 7.381 1.00 92.38 440 ILE A CA 1
ATOM 3465 C C . ILE A 1 440 ? -9.204 -7.416 7.994 1.00 92.38 440 ILE A C 1
ATOM 3467 O O . ILE A 1 440 ? -8.088 -7.682 7.546 1.00 92.38 440 ILE A O 1
ATOM 3471 N N . THR A 1 441 ? -9.743 -8.128 8.990 1.00 90.75 441 THR A N 1
ATOM 3472 C CA . THR A 1 441 ? -9.046 -9.267 9.610 1.00 90.75 441 THR A CA 1
ATOM 3473 C C . THR A 1 441 ? -8.892 -10.424 8.626 1.00 90.75 441 THR A C 1
ATOM 3475 O O . THR A 1 441 ? -7.809 -11.012 8.552 1.00 90.75 441 THR A O 1
ATOM 3478 N N . ALA A 1 442 ? -9.938 -10.726 7.852 1.00 91.50 442 ALA A N 1
ATOM 3479 C CA . ALA A 1 442 ? -9.913 -11.774 6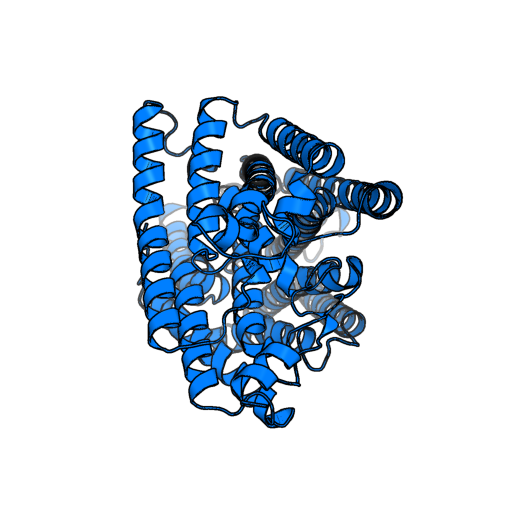.836 1.00 91.50 442 ALA A CA 1
ATOM 3480 C C . ALA A 1 442 ? -8.829 -11.513 5.775 1.00 91.50 442 ALA A C 1
ATOM 3482 O O . ALA A 1 442 ? -7.976 -12.372 5.535 1.00 91.50 442 ALA A O 1
ATOM 3483 N N . LEU A 1 443 ? -8.798 -10.298 5.217 1.00 92.44 443 LEU A N 1
ATOM 3484 C CA . LEU A 1 443 ? -7.797 -9.879 4.232 1.00 92.44 443 LEU A CA 1
ATOM 3485 C C . LEU A 1 443 ? -6.383 -9.874 4.827 1.00 92.44 443 LEU A C 1
ATOM 3487 O O . LEU A 1 443 ? -5.456 -10.394 4.211 1.00 92.44 443 LEU A O 1
ATOM 3491 N N . ASN A 1 444 ? -6.198 -9.361 6.049 1.00 91.50 444 ASN A N 1
ATOM 3492 C CA . ASN A 1 444 ? -4.880 -9.311 6.689 1.00 91.50 444 ASN A CA 1
ATOM 3493 C C . ASN A 1 444 ? -4.295 -10.706 6.980 1.00 91.50 444 ASN A C 1
ATOM 3495 O O . ASN A 1 444 ? -3.077 -10.891 6.927 1.00 91.50 444 ASN A O 1
ATOM 3499 N N . ARG A 1 445 ? -5.146 -11.692 7.295 1.00 88.31 445 ARG A N 1
ATOM 3500 C CA . ARG A 1 445 ? -4.720 -13.077 7.557 1.00 88.31 445 ARG A CA 1
ATOM 3501 C C . ARG A 1 445 ? -4.331 -13.827 6.286 1.00 88.31 445 ARG A C 1
ATOM 3503 O O . ARG A 1 445 ? -3.371 -14.591 6.333 1.00 88.31 445 ARG A O 1
ATOM 3510 N N . ASN A 1 446 ? -5.035 -13.583 5.181 1.00 89.44 446 ASN A N 1
ATOM 3511 C CA . ASN A 1 446 ? -4.907 -14.326 3.924 1.00 89.44 446 ASN A CA 1
ATOM 3512 C C . ASN A 1 446 ? -4.387 -13.446 2.766 1.00 89.44 446 ASN A C 1
ATOM 3514 O O . ASN A 1 446 ? -4.833 -13.585 1.630 1.00 89.44 446 ASN A O 1
ATOM 3518 N N . GLN A 1 447 ? -3.448 -12.531 3.036 1.00 89.00 447 GLN A N 1
ATOM 3519 C CA . GLN A 1 447 ? -2.992 -11.534 2.052 1.00 89.00 447 GLN A CA 1
ATOM 3520 C C . GLN A 1 447 ? -2.442 -12.135 0.761 1.00 89.00 447 GLN A C 1
ATOM 3522 O O . GLN A 1 447 ? -2.800 -11.678 -0.319 1.00 89.00 447 GLN A O 1
ATOM 3527 N N . LEU A 1 448 ? -1.580 -13.153 0.864 1.00 87.06 448 LEU A N 1
ATOM 3528 C CA . LEU A 1 448 ? -1.040 -13.808 -0.326 1.00 87.06 448 LEU A CA 1
ATOM 3529 C C . LEU A 1 448 ? -2.163 -14.451 -1.138 1.00 87.06 448 LEU A C 1
ATOM 3531 O O . LEU A 1 448 ? -2.217 -14.273 -2.347 1.00 87.06 448 LEU A O 1
ATOM 3535 N N . THR A 1 449 ? -3.058 -15.180 -0.474 1.00 91.06 449 THR A N 1
ATOM 3536 C CA 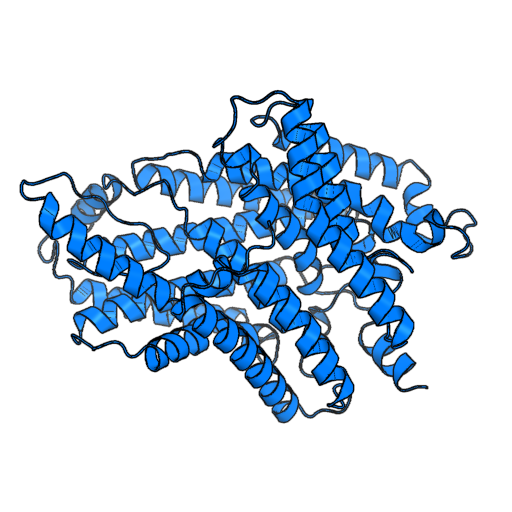. THR A 1 449 ? -4.187 -15.843 -1.127 1.00 91.06 449 THR A CA 1
ATOM 3537 C C . THR A 1 449 ? -5.069 -14.832 -1.843 1.00 91.06 449 THR A C 1
ATOM 3539 O O . THR A 1 449 ? -5.413 -15.051 -2.997 1.00 91.06 449 THR A O 1
ATOM 3542 N N . PHE A 1 450 ? -5.382 -13.703 -1.202 1.00 94.06 450 PHE A N 1
ATOM 3543 C CA . PHE A 1 450 ? -6.143 -12.624 -1.827 1.00 94.06 450 PHE A CA 1
ATOM 3544 C C . PHE A 1 450 ? -5.412 -12.038 -3.040 1.00 94.06 450 PHE A C 1
ATOM 3546 O O . PHE A 1 450 ? -6.024 -11.845 -4.088 1.00 94.06 450 PHE A O 1
ATOM 3553 N N . PHE A 1 451 ? -4.102 -11.805 -2.927 1.00 91.44 451 PHE A N 1
ATOM 3554 C CA . PHE A 1 451 ? -3.279 -11.307 -4.028 1.00 91.44 451 PHE A CA 1
ATOM 3555 C C . PHE A 1 451 ? -3.264 -12.277 -5.219 1.00 91.44 451 PHE A C 1
ATOM 3557 O O . PHE A 1 451 ? -3.482 -11.859 -6.354 1.00 91.44 451 PHE A O 1
ATOM 3564 N N . LEU A 1 452 ? -3.054 -13.573 -4.978 1.00 90.94 452 LEU A N 1
ATOM 3565 C CA . LEU A 1 452 ? -3.050 -14.598 -6.027 1.00 90.94 452 LEU A CA 1
ATOM 3566 C C . LEU A 1 452 ? -4.426 -14.760 -6.669 1.00 90.94 452 LEU A C 1
ATOM 3568 O O . LEU A 1 452 ? -4.522 -14.761 -7.893 1.00 90.94 452 LEU A O 1
ATOM 3572 N N . LEU A 1 453 ? -5.479 -14.831 -5.851 1.00 94.19 453 LEU A N 1
ATOM 3573 C CA . LEU A 1 453 ? -6.859 -14.900 -6.322 1.00 94.19 453 LEU A CA 1
ATOM 3574 C C . LEU A 1 453 ? -7.179 -13.713 -7.238 1.00 94.19 453 LEU A C 1
ATOM 3576 O O . LEU A 1 453 ? -7.712 -13.916 -8.324 1.00 94.19 453 LEU A O 1
ATOM 3580 N N . SER A 1 454 ? -6.777 -12.504 -6.841 1.00 94.75 454 SER A N 1
ATOM 3581 C CA . SER A 1 454 ? -6.958 -11.276 -7.625 1.00 94.75 454 SER A CA 1
ATOM 3582 C C . SER A 1 454 ? -6.227 -11.337 -8.972 1.00 94.75 454 SER A C 1
ATOM 3584 O O . SER A 1 454 ? -6.817 -11.041 -10.005 1.00 94.75 454 SER A O 1
ATOM 3586 N N . ASN A 1 455 ? -4.968 -11.793 -9.002 1.00 90.94 455 ASN A N 1
ATOM 3587 C CA . ASN A 1 455 ? -4.212 -11.925 -10.257 1.00 90.94 455 ASN A CA 1
ATOM 3588 C C . ASN A 1 455 ? -4.827 -12.977 -11.200 1.00 90.94 455 ASN A C 1
ATOM 3590 O O . ASN A 1 455 ? -4.952 -12.726 -12.396 1.00 90.94 455 ASN A O 1
ATOM 3594 N N . ILE A 1 456 ? -5.236 -14.137 -10.671 1.00 91.00 456 ILE A N 1
ATOM 3595 C CA . ILE A 1 456 ? -5.853 -15.210 -11.470 1.00 91.00 456 ILE A CA 1
ATOM 3596 C C . ILE A 1 456 ? -7.194 -14.742 -12.041 1.00 91.00 456 ILE A C 1
ATOM 3598 O O . ILE A 1 456 ? -7.433 -14.875 -13.238 1.00 91.00 456 ILE A O 1
ATOM 3602 N N . THR A 1 457 ? -8.057 -14.163 -11.204 1.00 93.19 457 THR A N 1
ATOM 3603 C CA . THR A 1 457 ? -9.375 -13.674 -11.639 1.00 93.19 457 THR A CA 1
ATOM 3604 C C . THR A 1 457 ? -9.265 -12.497 -12.608 1.00 93.19 457 THR A C 1
ATOM 3606 O O . THR A 1 457 ? -10.060 -12.426 -13.539 1.00 93.19 457 THR A O 1
ATOM 3609 N N . THR A 1 458 ? -8.241 -11.645 -12.480 1.00 92.19 458 THR A N 1
ATOM 3610 C CA . THR A 1 458 ? -7.926 -10.608 -13.482 1.00 92.19 458 THR A CA 1
ATOM 3611 C C . THR A 1 458 ? -7.595 -11.236 -14.836 1.00 92.19 458 THR A C 1
ATOM 3613 O O . THR A 1 458 ? -8.189 -10.868 -15.846 1.00 92.19 458 THR A O 1
ATOM 3616 N N . GLY A 1 459 ? -6.709 -12.239 -14.859 1.00 87.88 459 GLY A N 1
ATOM 3617 C CA . GLY A 1 459 ? -6.368 -12.966 -16.085 1.00 87.88 459 GLY A CA 1
ATOM 3618 C C . GLY A 1 459 ? -7.585 -13.623 -16.743 1.00 87.88 459 GLY A C 1
ATOM 3619 O O . GLY A 1 459 ? -7.766 -13.497 -17.950 1.00 87.88 459 GLY A O 1
ATOM 3620 N N . LEU A 1 460 ? -8.458 -14.254 -15.949 1.00 89.88 460 LEU A N 1
ATOM 3621 C CA . LEU A 1 460 ? -9.701 -14.857 -16.445 1.00 89.88 460 LEU A CA 1
ATOM 3622 C C . LEU A 1 460 ? -10.645 -13.816 -17.059 1.00 89.88 460 LEU A C 1
ATOM 3624 O O . LEU A 1 460 ? -11.147 -14.027 -18.160 1.00 89.88 460 LEU A O 1
ATOM 3628 N N . ILE A 1 461 ? -10.859 -12.679 -16.390 1.00 92.12 461 ILE A N 1
ATOM 3629 C CA . ILE A 1 461 ? -11.723 -11.609 -16.911 1.00 92.12 461 ILE A CA 1
ATOM 3630 C C . ILE A 1 461 ? -11.155 -11.046 -18.214 1.00 92.12 461 ILE A C 1
ATOM 3632 O O . ILE A 1 461 ? -11.903 -10.887 -19.172 1.00 92.12 461 ILE A O 1
ATOM 3636 N N . ASN A 1 462 ? -9.841 -10.838 -18.297 1.00 87.94 462 ASN A N 1
ATOM 3637 C CA . ASN A 1 462 ? -9.191 -10.326 -19.507 1.00 87.94 462 ASN A CA 1
ATOM 3638 C C . ASN A 1 462 ? -9.261 -11.279 -20.708 1.00 87.94 462 ASN A C 1
ATOM 3640 O O . ASN A 1 462 ? -9.075 -10.828 -21.841 1.00 87.94 462 ASN A O 1
ATOM 3644 N N . MET A 1 463 ? -9.500 -12.572 -20.466 1.00 86.00 463 MET A N 1
ATOM 3645 C CA . MET A 1 463 ? -9.750 -13.578 -21.504 1.00 86.00 463 MET A CA 1
ATOM 3646 C C . MET A 1 463 ? -11.235 -13.687 -21.880 1.00 86.00 463 MET A C 1
ATOM 3648 O O . MET A 1 463 ? -11.539 -14.061 -23.008 1.00 86.00 463 MET A O 1
ATOM 3652 N N . MET A 1 464 ? -12.152 -13.385 -20.954 1.00 88.75 464 MET A N 1
ATOM 3653 C CA . MET A 1 464 ? -13.602 -13.542 -21.145 1.00 88.75 464 MET A CA 1
ATOM 3654 C C . MET A 1 464 ? -14.314 -12.262 -21.598 1.00 88.75 464 MET A C 1
ATOM 3656 O O . MET A 1 464 ? -15.368 -12.341 -22.223 1.00 88.75 464 MET A O 1
ATOM 3660 N N . VAL A 1 465 ? -13.778 -11.090 -21.256 1.00 88.69 465 VAL A N 1
ATOM 3661 C CA . VAL A 1 465 ? -14.412 -9.785 -21.473 1.00 88.69 465 VAL A CA 1
ATOM 3662 C C . VAL A 1 465 ? -13.527 -8.922 -22.362 1.00 88.69 465 VAL A C 1
ATOM 3664 O O . VAL A 1 465 ? -12.319 -8.806 -22.144 1.00 88.69 465 VAL A O 1
ATOM 3667 N N . ASP A 1 466 ? -14.141 -8.257 -23.339 1.00 87.69 466 ASP A N 1
ATOM 3668 C CA . ASP A 1 466 ? -13.465 -7.222 -24.114 1.00 87.69 466 ASP A CA 1
ATOM 3669 C C . ASP A 1 466 ? -13.336 -5.931 -23.295 1.00 87.69 466 ASP A C 1
ATOM 3671 O O . ASP A 1 466 ? -14.190 -5.040 -23.322 1.00 87.69 466 ASP A O 1
ATOM 3675 N N . THR A 1 467 ? -12.269 -5.856 -22.503 1.00 87.88 467 THR A N 1
ATOM 3676 C CA . THR A 1 467 ? -12.033 -4.751 -21.570 1.00 87.88 467 THR A CA 1
ATOM 3677 C C . THR A 1 467 ? -11.806 -3.412 -22.270 1.00 87.88 467 THR A C 1
ATOM 3679 O O . THR A 1 467 ? -12.217 -2.384 -21.737 1.00 87.88 467 THR A O 1
ATOM 3682 N N . LEU A 1 468 ? -11.226 -3.413 -23.479 1.00 86.12 468 LEU A N 1
ATOM 3683 C CA . LEU A 1 468 ? -10.870 -2.198 -24.221 1.00 86.12 468 LEU A CA 1
ATOM 3684 C C . LEU A 1 468 ? -12.092 -1.431 -24.722 1.00 86.12 468 LEU A C 1
ATOM 3686 O O . LEU A 1 468 ? -12.117 -0.205 -24.659 1.00 86.12 468 LEU A O 1
ATOM 3690 N N . HIS A 1 469 ? -13.092 -2.149 -25.229 1.00 88.19 469 HIS A N 1
ATOM 3691 C CA . HIS A 1 469 ? -14.284 -1.558 -25.844 1.00 88.19 469 HIS A CA 1
ATOM 3692 C C . HIS A 1 469 ? -15.503 -1.563 -24.909 1.00 88.19 469 HIS A C 1
ATOM 3694 O O . HIS A 1 469 ? -16.620 -1.252 -25.319 1.00 88.19 469 HIS A O 1
ATOM 3700 N N . SER A 1 470 ? -15.297 -1.898 -23.633 1.00 90.12 470 SER A N 1
ATOM 3701 C CA . SER A 1 470 ? -16.350 -1.923 -22.620 1.00 90.12 470 SER A CA 1
ATOM 3702 C C . SER A 1 470 ? -16.870 -0.523 -22.284 1.00 90.12 470 SER A C 1
ATOM 3704 O O . SER A 1 470 ? -16.099 0.411 -22.058 1.00 90.12 470 SER A O 1
ATOM 3706 N N . SER A 1 471 ? -18.195 -0.397 -22.163 1.00 93.38 471 SER A N 1
ATOM 3707 C CA . SER A 1 471 ? -18.839 0.818 -21.659 1.00 93.38 471 SER A CA 1
ATOM 3708 C C . SER A 1 471 ? -18.544 1.040 -20.171 1.00 93.38 471 SER A C 1
ATOM 3710 O O . SER A 1 471 ? -18.273 0.102 -19.419 1.00 93.38 471 SER A O 1
ATOM 3712 N N . THR A 1 472 ? -18.643 2.291 -19.717 1.00 91.56 472 THR A N 1
ATOM 3713 C CA . THR A 1 472 ? -18.360 2.690 -18.329 1.00 91.56 472 THR A CA 1
ATOM 3714 C C . THR A 1 472 ? -19.201 1.923 -17.303 1.00 91.56 472 THR A C 1
ATOM 3716 O O . THR A 1 472 ? -18.677 1.483 -16.280 1.00 91.56 472 THR A O 1
ATOM 3719 N N . SER A 1 473 ? -20.497 1.727 -17.572 1.00 93.00 473 SER A N 1
ATOM 3720 C CA . SER A 1 473 ? -21.411 1.014 -16.671 1.00 93.00 473 SER A CA 1
ATOM 3721 C C . SER A 1 473 ? -21.088 -0.477 -16.589 1.00 93.00 473 SER A C 1
ATOM 3723 O O . SER A 1 473 ? -21.053 -1.038 -15.494 1.00 93.00 473 SER A O 1
ATOM 3725 N N . TRP A 1 474 ? -20.792 -1.104 -17.731 1.00 94.38 474 TRP A N 1
ATOM 3726 C CA . TRP A 1 474 ? -20.394 -2.507 -17.782 1.00 94.38 474 TRP A CA 1
ATOM 3727 C C . TRP A 1 474 ? -19.052 -2.739 -17.084 1.00 94.38 474 TRP A C 1
ATOM 3729 O O . TRP A 1 474 ? -18.943 -3.631 -16.243 1.00 94.38 474 TRP A O 1
ATOM 3739 N N . ALA A 1 475 ? -18.057 -1.887 -17.346 1.00 93.56 475 ALA A N 1
ATOM 3740 C CA . ALA A 1 475 ? -16.755 -1.942 -16.686 1.00 93.56 475 ALA A CA 1
ATOM 3741 C C . ALA A 1 475 ? -16.885 -1.837 -15.158 1.00 93.56 475 ALA A C 1
ATOM 3743 O O . ALA A 1 475 ? -16.284 -2.623 -14.424 1.00 93.56 475 ALA A O 1
ATOM 3744 N N . LEU A 1 476 ? -17.717 -0.911 -14.666 1.00 94.25 476 LEU A N 1
ATOM 3745 C CA . LEU A 1 476 ? -17.951 -0.734 -13.233 1.00 94.25 476 LEU A CA 1
ATOM 3746 C C . LEU A 1 476 ? -18.666 -1.938 -12.611 1.00 94.25 476 LEU A C 1
ATOM 3748 O O . LEU A 1 476 ? -18.311 -2.349 -11.504 1.00 94.25 476 LEU A O 1
ATOM 3752 N N . PHE A 1 477 ? -19.628 -2.534 -13.320 1.00 95.12 477 PHE A N 1
ATOM 3753 C CA . PHE A 1 477 ? -20.296 -3.759 -12.887 1.00 95.12 477 PHE A CA 1
ATOM 3754 C C . PHE A 1 477 ? -19.319 -4.938 -12.790 1.00 95.12 477 PHE A C 1
ATOM 3756 O O . PHE A 1 477 ? -19.278 -5.613 -11.756 1.00 95.12 477 PHE A O 1
ATOM 3763 N N . VAL A 1 478 ? -18.494 -5.160 -13.819 1.00 95.94 478 VAL A N 1
ATOM 3764 C CA . VAL A 1 478 ? -17.492 -6.239 -13.840 1.00 95.94 478 VAL A CA 1
ATOM 3765 C C . VAL A 1 478 ? -16.462 -6.043 -12.728 1.00 95.94 478 VAL A C 1
ATOM 3767 O O . VAL A 1 478 ? -16.215 -6.973 -11.961 1.00 95.94 478 VAL A O 1
ATOM 3770 N N . LEU A 1 479 ? -15.919 -4.831 -12.574 1.00 95.50 479 LEU A N 1
ATOM 3771 C CA . LEU A 1 479 ? -14.933 -4.508 -11.537 1.00 95.50 479 LEU A CA 1
ATOM 3772 C C . LEU A 1 479 ? -15.508 -4.679 -10.122 1.00 95.50 479 LEU A C 1
ATOM 3774 O O . LEU A 1 479 ? -14.859 -5.270 -9.255 1.00 95.50 479 LEU A O 1
ATOM 3778 N N . SER A 1 480 ? -16.740 -4.213 -9.895 1.00 95.12 480 SER A N 1
ATOM 3779 C CA . SER A 1 480 ? -17.433 -4.357 -8.608 1.00 95.12 480 SER A CA 1
ATOM 3780 C C . SER A 1 480 ? -17.732 -5.823 -8.289 1.00 95.12 480 SER A C 1
ATOM 3782 O O . SER A 1 480 ? -17.509 -6.265 -7.162 1.00 95.12 480 SER A O 1
ATOM 3784 N N . SER A 1 481 ? -18.172 -6.599 -9.283 1.00 96.00 481 SER A N 1
ATOM 3785 C CA . SER A 1 481 ? -18.439 -8.036 -9.133 1.00 96.00 481 SER A CA 1
ATOM 3786 C C . SER A 1 481 ? -17.159 -8.813 -8.832 1.00 96.00 481 SER A C 1
ATOM 3788 O O . SER A 1 481 ? -17.131 -9.640 -7.921 1.00 96.00 481 SER A O 1
ATOM 3790 N N . TYR A 1 482 ? -16.074 -8.499 -9.540 1.00 97.00 482 TYR A N 1
ATOM 3791 C CA . TYR A 1 482 ? -14.751 -9.081 -9.324 1.00 97.00 482 TYR A CA 1
ATOM 3792 C C . TYR A 1 482 ? -14.265 -8.876 -7.886 1.00 97.00 482 TYR A C 1
ATOM 3794 O O . TYR A 1 482 ? -13.919 -9.841 -7.197 1.00 97.00 482 TYR A O 1
ATOM 3802 N N . ILE A 1 483 ? -14.271 -7.631 -7.399 1.00 96.94 483 ILE A N 1
ATOM 3803 C CA . ILE A 1 483 ? -13.740 -7.340 -6.065 1.00 96.94 483 ILE A CA 1
ATOM 3804 C C . ILE A 1 483 ? -14.670 -7.883 -4.974 1.00 96.94 483 ILE A C 1
ATOM 3806 O O . ILE A 1 483 ? -14.190 -8.374 -3.952 1.00 96.94 483 ILE A O 1
ATOM 3810 N N . PHE A 1 484 ? -15.987 -7.894 -5.215 1.00 97.19 484 PHE A N 1
ATOM 3811 C CA . PHE A 1 484 ? -16.969 -8.522 -4.332 1.00 97.19 484 PHE A CA 1
ATOM 3812 C C . PHE A 1 484 ? -16.709 -10.018 -4.163 1.00 97.19 484 PHE A C 1
ATOM 3814 O O . PHE A 1 484 ? -16.598 -10.489 -3.030 1.00 97.19 484 PHE A O 1
ATOM 3821 N N . ILE A 1 485 ? -16.554 -10.757 -5.267 1.00 96.69 485 ILE A N 1
ATOM 3822 C CA . ILE A 1 485 ? -16.283 -12.201 -5.244 1.00 96.69 485 ILE A CA 1
ATOM 3823 C C . ILE A 1 485 ? -14.964 -12.477 -4.517 1.00 96.69 485 ILE A C 1
ATOM 3825 O O . ILE A 1 485 ? -14.922 -13.314 -3.613 1.00 96.69 485 ILE A O 1
ATOM 3829 N N . ASN A 1 486 ? -13.903 -11.731 -4.835 1.00 96.56 486 ASN A N 1
ATOM 3830 C CA . ASN A 1 486 ? -12.596 -11.917 -4.204 1.00 96.56 486 ASN A CA 1
ATOM 3831 C C . ASN A 1 486 ? -12.636 -11.648 -2.691 1.00 96.56 486 ASN A C 1
ATOM 3833 O O . ASN A 1 486 ? -12.094 -12.430 -1.903 1.00 96.56 486 ASN A O 1
ATOM 3837 N N . CYS A 1 487 ? -13.315 -10.583 -2.258 1.00 96.56 487 CYS A N 1
ATOM 3838 C CA . CYS A 1 487 ? -13.523 -10.303 -0.838 1.00 96.56 487 CYS A CA 1
ATOM 3839 C C . CYS A 1 487 ? -14.386 -11.376 -0.160 1.00 96.56 487 CYS A C 1
ATOM 3841 O O . CYS A 1 487 ? -14.055 -11.797 0.950 1.00 96.56 487 CYS A O 1
ATOM 3843 N N . LEU A 1 488 ? -15.451 -11.848 -0.815 1.00 96.12 488 LEU A N 1
ATOM 3844 C CA . LEU A 1 488 ? -16.362 -12.861 -0.280 1.00 96.12 488 LEU A CA 1
ATOM 3845 C C . LEU A 1 488 ? -15.647 -14.195 -0.051 1.00 96.12 488 LEU A C 1
ATOM 3847 O O . LEU A 1 488 ? -15.778 -14.777 1.025 1.00 96.12 488 LEU A O 1
ATOM 3851 N N . VAL A 1 489 ? -14.847 -14.655 -1.016 1.00 95.56 489 VAL A N 1
ATOM 3852 C CA . VAL A 1 489 ? -14.070 -15.900 -0.898 1.00 95.56 489 VAL A CA 1
ATOM 3853 C C . VAL A 1 489 ? -13.146 -15.848 0.321 1.00 95.56 489 VAL A C 1
ATOM 3855 O O . VAL A 1 489 ? -13.155 -16.759 1.152 1.00 95.56 489 VAL A O 1
ATOM 3858 N N . ILE A 1 490 ? -12.389 -14.759 0.487 1.00 94.75 490 ILE A N 1
ATOM 3859 C CA . ILE A 1 490 ? -11.483 -14.600 1.634 1.00 94.75 490 ILE A CA 1
ATOM 3860 C C . ILE A 1 490 ? -12.248 -14.468 2.955 1.00 94.75 490 ILE A C 1
ATOM 3862 O O . ILE A 1 490 ? -11.811 -15.003 3.979 1.00 94.75 490 ILE A O 1
ATOM 3866 N N . TYR A 1 491 ? -13.393 -13.789 2.941 1.00 93.62 491 TYR A N 1
ATOM 3867 C CA . TYR A 1 491 ? -14.251 -13.659 4.112 1.00 93.62 491 TYR A CA 1
ATOM 3868 C C . TYR A 1 491 ? -14.779 -15.024 4.571 1.00 93.62 491 TYR A C 1
ATOM 3870 O O . TYR A 1 491 ? -14.630 -15.375 5.742 1.00 93.62 491 TYR A O 1
ATOM 3878 N N . VAL A 1 492 ? -15.300 -15.840 3.649 1.00 93.56 492 VAL A N 1
ATOM 3879 C CA . VAL A 1 492 ? -15.782 -17.203 3.931 1.00 93.56 492 VAL A CA 1
ATOM 3880 C C . VAL A 1 492 ? -14.656 -18.099 4.453 1.00 93.56 492 VAL A C 1
ATOM 3882 O O . VAL A 1 492 ? -14.859 -18.829 5.424 1.00 93.56 492 VAL A O 1
ATOM 3885 N N . LEU A 1 493 ? -13.446 -18.005 3.891 1.00 91.25 493 LEU A N 1
ATOM 3886 C CA . LEU A 1 493 ? -12.280 -18.729 4.416 1.00 91.25 493 LEU A CA 1
ATOM 3887 C C . LEU A 1 493 ? -11.973 -18.354 5.876 1.00 91.25 493 LEU A C 1
ATOM 3889 O O . LEU A 1 493 ? -11.699 -19.233 6.697 1.00 91.25 493 LEU A O 1
ATOM 3893 N N . ASN A 1 494 ? -12.073 -17.067 6.229 1.00 89.94 494 ASN A N 1
ATOM 3894 C CA . ASN A 1 494 ? -11.870 -16.605 7.604 1.00 89.94 494 ASN A CA 1
ATOM 3895 C C . ASN A 1 494 ? -12.997 -17.054 8.552 1.00 89.94 494 ASN A C 1
ATOM 3897 O O . ASN A 1 494 ? -12.710 -17.386 9.704 1.00 89.94 494 ASN A O 1
ATOM 3901 N N . LEU A 1 495 ? -14.249 -17.131 8.080 1.00 88.25 495 LEU A N 1
ATOM 3902 C CA . LEU A 1 495 ? -15.363 -17.706 8.850 1.00 88.25 495 LEU A CA 1
ATOM 3903 C C . LEU A 1 495 ? -15.113 -19.180 9.193 1.00 88.25 495 LEU A C 1
ATOM 3905 O O . LEU A 1 495 ? -15.357 -19.593 10.325 1.00 88.25 495 LEU A O 1
ATOM 3909 N N . GLN A 1 496 ? -14.560 -19.945 8.246 1.00 87.69 496 GLN A N 1
ATOM 3910 C CA . GLN A 1 496 ? -14.166 -21.345 8.446 1.00 87.69 496 GLN A CA 1
ATOM 3911 C C . GLN A 1 496 ? -12.925 -21.509 9.342 1.00 87.69 496 GLN A C 1
ATOM 3913 O O . GLN A 1 496 ? -12.501 -22.632 9.601 1.00 87.69 496 GLN A O 1
ATOM 3918 N N . GLY A 1 497 ? -12.300 -20.413 9.788 1.00 81.25 497 GLY A N 1
ATOM 3919 C CA . GLY A 1 497 ? -11.065 -20.451 10.573 1.00 81.25 497 GLY A CA 1
ATOM 3920 C C . GLY A 1 497 ? -9.842 -20.938 9.790 1.00 81.25 497 GLY A C 1
ATOM 3921 O O . GLY A 1 497 ? -8.794 -21.170 10.389 1.00 81.25 497 GLY A O 1
ATOM 3922 N N . LYS A 1 498 ? -9.946 -21.075 8.463 1.00 81.88 498 LYS A N 1
ATOM 3923 C CA . LYS A 1 498 ? -8.850 -21.537 7.611 1.00 81.88 498 LYS A CA 1
ATOM 3924 C C . LYS A 1 498 ? -7.918 -20.373 7.304 1.00 81.88 498 LYS A C 1
ATOM 3926 O O . LYS A 1 498 ? -8.320 -19.351 6.747 1.00 81.88 498 LYS A O 1
ATOM 3931 N N . ILE A 1 499 ? -6.652 -20.546 7.664 1.00 77.25 499 ILE A N 1
ATOM 3932 C CA . ILE A 1 499 ? -5.578 -19.627 7.302 1.00 77.25 499 ILE A CA 1
ATOM 3933 C C . ILE A 1 499 ? -4.678 -20.361 6.319 1.00 77.25 499 ILE A C 1
ATOM 3935 O O . ILE A 1 499 ? -3.990 -21.308 6.694 1.00 77.25 499 ILE A O 1
ATOM 3939 N N . ILE A 1 500 ? -4.672 -19.908 5.069 1.00 73.06 500 ILE A N 1
ATOM 3940 C CA . ILE A 1 500 ? -3.785 -20.454 4.042 1.00 73.06 500 ILE A CA 1
ATOM 3941 C C . ILE A 1 500 ? -2.475 -19.672 4.135 1.00 73.06 500 ILE A C 1
ATOM 3943 O O . ILE A 1 500 ? -2.267 -18.668 3.455 1.00 73.06 500 ILE A O 1
ATOM 3947 N N . LYS A 1 501 ? -1.611 -20.088 5.061 1.00 62.53 501 LYS A N 1
ATOM 3948 C CA . LYS A 1 501 ? -0.239 -19.5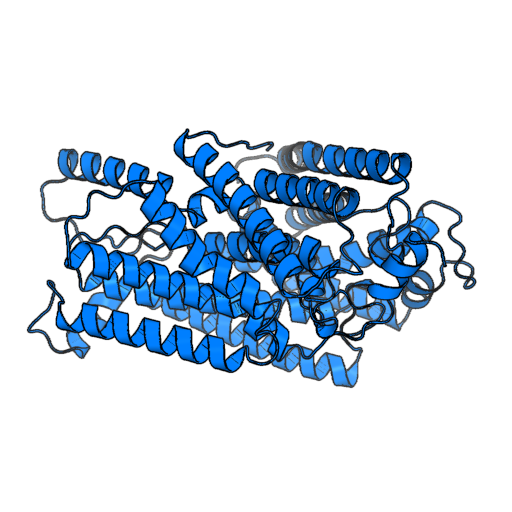88 5.156 1.00 62.53 501 LYS A CA 1
ATOM 3949 C C . LYS A 1 501 ? 0.669 -20.545 4.408 1.00 62.53 501 LYS A C 1
ATOM 3951 O O . LYS A 1 501 ? 0.852 -21.676 4.836 1.00 62.53 501 LYS A O 1
ATOM 3956 N N . PHE A 1 502 ? 1.246 -20.066 3.314 1.00 53.91 502 PHE A N 1
ATOM 3957 C CA . PHE A 1 502 ? 2.317 -20.779 2.624 1.00 53.91 502 PHE A CA 1
ATOM 3958 C C . PHE A 1 502 ? 3.696 -20.561 3.280 1.00 53.91 502 PHE A C 1
ATOM 3960 O O . PHE A 1 502 ? 4.673 -21.102 2.778 1.00 53.91 502 PHE A O 1
ATOM 3967 N N . TRP A 1 503 ? 3.795 -19.802 4.386 1.00 49.81 503 TRP A N 1
ATOM 3968 C CA . TRP A 1 503 ? 5.030 -19.573 5.154 1.00 49.81 503 TRP A CA 1
ATOM 3969 C C . TRP A 1 503 ? 4.780 -19.053 6.575 1.00 49.81 503 TRP A C 1
ATOM 3971 O O . TRP A 1 503 ? 3.785 -18.312 6.793 1.00 49.81 503 TRP A O 1
#